Protein AF-A0A7X7L2U6-F1 (afdb_monomer_lite)

pLDDT: mean 84.68, std 16.03, range [24.19, 98.5]

Foldseek 3Di:
DDPPPPPDPVVLPDALVCVVVCLVVDPDNLVVLASAQLLSLLLVCVVCDVLRCLVSLVSYDLLSNLLSCLQQQDDQLDGNVVSVLSQLCSCVVPPDCPSVLSNLSNDDLLVLLLQCLVFKDKDAAPDADPDDPDPQWDDPPRRRMTIHGHDPDPSSRVSNVVNLVSCCVVPVPSSVVSNCVSVPDHSVRSSNVSSVVSQVSCVVLLQHRLVVLVVLQAADALVVLLVLLVVQDFDDQDPQHDQNNNLPPDLCVAPPSVVLCVPDDPVVNSSLRRLLRNNLSSQCSNVVPRSNPSVVSNQSSQQQQLLLQALLQVSCVVPVDDSNSSCRRRPSSNSSSNSSVLLVVLLVLLVVQDVVNLVVVPVDPQNNQQSVQSVPPGHWGAPQQDLCLHGDDDPVRHGHGDTHHNRYNSNSVSSVVVSVVSPDDPPPPDD

Sequence (431 aa):
MNCSKEIPARARHLTSRTLPKLVFEAELPEQFIRTLPVQSLYLALKHNGLSSSADLIAAASVEQCRLLIDFDCWQKDSFVEENFMEWLSLCDADQSLDLLHKIIKCIDLKLVALMISRYVQIHVHQEPTDPSPGEGFFTPDRGYTWVKVNTTDSHRQFLLARLLAAIFEASAEIFYQLMSVKGIATATVLEEEAYQDKQKRLAAEGIPDREYAHEINTPLEPAALQHELETKHEKAAVEMIPAVLPMLYDTETIQPLGEVLKHLDLEAIEQFESEFTLIMNAALVRWSIEVFNYEEVTKLSSKVKGAINLALELTLQKTGMAALEIYRHAGLQKLYACGLNLLFRLQKRAHKFSVETLQAAASEAATFAIVAGLRQALPEMPNFFLPDGTLKADPSGVLAKGYKAIEHLTEWESLQRFLDQQNGPPTQNTH

Radius of gyration: 27.65 Å; chains: 1; bounding box: 61×66×92 Å

Secondary structure (DSSP, 8-state):
--------GGGGG--TTTHHHHHHH-SSHHHHHTTS-HHHHHHHHHHH-GGG-HHHHHHS-HHHHHHHHHHHSEETTEE-HHHHHHHHHTTSSSS-SHHHHHHHHHS-HHHHHHHHHHHEEEEE-SS--SS-SSTT-B-SSSSSEEEEE--S-HHHHHHHHHHHHHHHHH-HHHHHHHHHGGGT--HHHHHHHHHHHHHHHHHHTT---HHHHHHHTS---HHHHHHHHHTTPPPPPPP-PPP-HHHH---TTSTTHHHHHHT--HHHHHHHHHHHHHHHHHHHHHHT--TT-HHHHHHHHHHHHHHHHHHHHHHHHHH---HHHHHHHHHHHHHHHHHHHHHHHHHHHHTTS-HHHHHHGGG-HHHHHHHHHHTSSS--EETTB-TTS-B-B-TTSPBPPSEE---SHHHHHHHHHHHHHTTSPP-----

Structure (mmCIF, N/CA/C/O backbone):
data_AF-A0A7X7L2U6-F1
#
_entry.id   AF-A0A7X7L2U6-F1
#
loop_
_atom_site.group_PDB
_atom_site.id
_atom_site.type_symbol
_atom_site.label_atom_id
_atom_site.label_alt_id
_atom_site.label_comp_id
_atom_site.label_asym_id
_atom_site.label_entity_id
_atom_site.label_seq_id
_atom_site.pdbx_PDB_ins_code
_atom_site.Cartn_x
_atom_site.Cartn_y
_atom_site.Cartn_z
_atom_site.occupancy
_atom_site.B_iso_or_equiv
_atom_site.auth_seq_id
_atom_site.auth_comp_id
_atom_site.auth_asym_id
_atom_site.auth_atom_id
_atom_site.pdbx_PDB_model_num
ATOM 1 N N . MET A 1 1 ? 3.597 -31.492 -11.873 1.00 29.11 1 MET A N 1
ATOM 2 C CA . MET A 1 1 ? 3.859 -31.864 -10.466 1.00 29.11 1 MET A CA 1
ATOM 3 C C . MET A 1 1 ? 3.395 -30.703 -9.615 1.00 29.11 1 MET A C 1
ATOM 5 O O . MET A 1 1 ? 3.985 -29.636 -9.706 1.00 29.11 1 MET A O 1
ATOM 9 N N . ASN A 1 2 ? 2.274 -30.886 -8.917 1.00 27.09 2 ASN A N 1
ATOM 10 C CA . ASN A 1 2 ? 1.692 -29.884 -8.028 1.00 27.09 2 ASN A CA 1
ATOM 11 C C . ASN A 1 2 ? 2.654 -29.645 -6.865 1.00 27.09 2 ASN A C 1
ATOM 13 O O . ASN A 1 2 ? 2.773 -30.488 -5.980 1.00 27.09 2 ASN A O 1
ATOM 17 N N . CYS A 1 3 ? 3.363 -28.521 -6.908 1.00 24.19 3 CYS A N 1
ATOM 18 C CA . CYS A 1 3 ? 4.093 -28.004 -5.765 1.00 24.19 3 CYS A CA 1
ATOM 19 C C . CYS A 1 3 ? 3.057 -27.291 -4.894 1.00 24.19 3 CYS A C 1
ATOM 21 O O . CYS A 1 3 ? 2.698 -26.143 -5.156 1.00 24.19 3 CYS A O 1
ATOM 23 N N . SER A 1 4 ? 2.477 -28.024 -3.945 1.00 30.14 4 SER A N 1
ATOM 24 C CA . SER A 1 4 ? 1.643 -27.444 -2.900 1.00 30.14 4 SER A CA 1
ATOM 25 C C . SER A 1 4 ? 2.435 -26.319 -2.238 1.00 30.14 4 SER A C 1
ATOM 27 O O . SER A 1 4 ? 3.560 -26.533 -1.787 1.00 30.14 4 SER A O 1
ATOM 29 N N . LYS A 1 5 ? 1.861 -25.112 -2.246 1.00 36.81 5 LYS A N 1
ATOM 30 C CA . LYS A 1 5 ? 2.381 -23.906 -1.598 1.00 36.81 5 LYS A CA 1
ATOM 31 C C . LYS A 1 5 ? 2.335 -24.074 -0.073 1.00 36.81 5 LYS A C 1
ATOM 33 O O . LYS A 1 5 ? 1.578 -23.389 0.601 1.00 36.81 5 LYS A O 1
ATOM 38 N N . GLU A 1 6 ? 3.112 -24.993 0.488 1.00 31.78 6 GLU A N 1
ATOM 39 C CA . GLU A 1 6 ? 3.370 -24.972 1.924 1.00 31.78 6 GLU A CA 1
ATOM 40 C C . GLU A 1 6 ? 4.361 -23.844 2.190 1.00 31.78 6 GLU A C 1
ATOM 42 O O . GLU A 1 6 ? 5.575 -23.986 2.033 1.00 31.78 6 GLU A O 1
ATOM 47 N N . ILE A 1 7 ? 3.823 -22.682 2.557 1.00 39.25 7 ILE A N 1
ATOM 48 C CA . ILE A 1 7 ? 4.601 -21.650 3.230 1.00 39.25 7 ILE A CA 1
ATOM 49 C C . ILE A 1 7 ? 5.172 -22.330 4.488 1.00 39.25 7 ILE A C 1
ATOM 51 O O . ILE A 1 7 ? 4.390 -22.801 5.319 1.00 39.25 7 ILE A O 1
ATOM 55 N N . PRO A 1 8 ? 6.505 -22.446 4.650 1.00 39.06 8 PRO A N 1
ATOM 56 C CA . PRO A 1 8 ? 7.078 -23.165 5.780 1.00 39.06 8 PRO A CA 1
ATOM 57 C C . PRO A 1 8 ? 6.528 -22.599 7.088 1.00 39.06 8 PRO A C 1
ATOM 59 O O . PRO A 1 8 ? 6.469 -21.383 7.245 1.00 39.06 8 PRO A O 1
ATOM 62 N N . ALA A 1 9 ? 6.212 -23.450 8.069 1.00 38.50 9 ALA A N 1
ATOM 63 C CA . ALA A 1 9 ? 5.728 -23.032 9.394 1.00 38.50 9 ALA A CA 1
ATOM 64 C C . ALA A 1 9 ? 6.624 -21.973 10.092 1.00 38.50 9 ALA A C 1
ATOM 66 O O . ALA A 1 9 ? 6.172 -21.277 10.999 1.00 38.50 9 ALA A O 1
ATOM 67 N N . ARG A 1 10 ? 7.877 -21.802 9.633 1.00 38.78 10 ARG A N 1
ATOM 68 C CA . ARG A 1 10 ? 8.815 -20.730 10.021 1.00 38.78 10 ARG A CA 1
ATOM 69 C C . ARG A 1 10 ? 8.410 -19.319 9.567 1.00 38.78 10 ARG A C 1
ATOM 71 O O . ARG A 1 10 ? 8.888 -18.350 10.149 1.00 38.78 10 ARG A O 1
ATOM 78 N N . ALA A 1 11 ? 7.533 -19.179 8.576 1.00 41.72 11 ALA A N 1
ATOM 79 C CA . ALA A 1 11 ? 7.072 -17.884 8.081 1.00 41.72 11 ALA A CA 1
ATOM 80 C C . ALA A 1 11 ? 6.197 -17.131 9.095 1.00 41.72 11 ALA A C 1
ATOM 82 O O . ALA A 1 11 ? 6.110 -15.909 9.048 1.00 41.72 11 ALA A O 1
ATOM 83 N N . ARG A 1 12 ? 5.630 -17.832 10.085 1.00 42.91 12 ARG A N 1
ATOM 84 C CA . ARG A 1 12 ? 4.762 -17.252 11.125 1.00 42.91 12 ARG A CA 1
ATOM 85 C C . ARG A 1 12 ? 5.465 -16.223 12.039 1.00 42.91 12 ARG A C 1
ATOM 87 O O . ARG A 1 12 ? 4.808 -15.575 12.846 1.00 42.91 12 ARG A O 1
ATOM 94 N N . HIS A 1 13 ? 6.779 -16.003 11.880 1.00 43.19 13 HIS A N 1
ATOM 95 C CA . HIS A 1 13 ? 7.588 -15.046 12.657 1.00 43.19 13 HIS A CA 1
ATOM 96 C C . HIS A 1 13 ? 8.474 -14.095 11.802 1.00 43.19 13 HIS A C 1
ATOM 98 O O . HIS A 1 13 ? 9.501 -13.591 12.272 1.00 43.19 13 HIS A O 1
ATOM 104 N N . LEU A 1 14 ? 8.105 -13.835 10.540 1.00 49.00 14 LEU A N 1
ATOM 105 C CA . LEU A 1 14 ? 8.791 -12.894 9.631 1.00 49.00 14 LEU A CA 1
ATOM 106 C C . LEU A 1 14 ? 8.454 -11.408 9.894 1.00 49.00 14 LEU A C 1
ATOM 108 O O . LEU A 1 14 ? 7.616 -10.798 9.235 1.00 49.00 14 LEU A O 1
ATOM 112 N N . THR A 1 15 ? 9.166 -10.775 10.820 1.00 48.72 15 THR A N 1
ATOM 113 C CA . THR A 1 15 ? 9.145 -9.311 10.987 1.00 48.72 15 THR A CA 1
ATOM 114 C C . THR A 1 15 ? 10.035 -8.624 9.945 1.00 48.72 15 THR A C 1
ATOM 116 O O . THR A 1 15 ? 10.997 -9.223 9.467 1.00 48.72 15 THR A O 1
ATOM 119 N N . SER A 1 16 ? 9.817 -7.333 9.661 1.00 41.62 16 SER A N 1
ATOM 120 C CA . SER A 1 16 ? 10.734 -6.530 8.821 1.00 41.62 16 SER A CA 1
ATOM 121 C C . SER A 1 16 ? 12.190 -6.560 9.319 1.00 41.62 16 SER A C 1
ATOM 123 O O . SER A 1 16 ? 13.123 -6.462 8.530 1.00 41.62 16 SER A O 1
ATOM 125 N N . ARG A 1 17 ? 12.396 -6.762 10.630 1.00 46.66 17 ARG A N 1
ATOM 126 C CA . ARG A 1 17 ? 13.715 -6.882 11.273 1.00 46.66 17 ARG A CA 1
ATOM 127 C C . ARG A 1 17 ? 14.320 -8.288 11.199 1.00 46.66 17 ARG A C 1
ATOM 129 O O . ARG A 1 17 ? 15.538 -8.423 11.282 1.00 46.66 17 ARG A O 1
ATOM 136 N N . THR A 1 18 ? 13.498 -9.332 11.096 1.00 51.78 18 THR A N 1
ATOM 137 C CA . THR A 1 18 ? 13.949 -10.735 11.023 1.00 51.78 18 THR A CA 1
ATOM 138 C C . THR A 1 18 ? 13.990 -11.262 9.596 1.00 51.78 18 THR A C 1
ATOM 140 O O . THR A 1 18 ? 14.708 -12.224 9.346 1.00 51.78 18 THR A O 1
ATOM 143 N N . LEU A 1 19 ? 13.310 -10.601 8.656 1.00 53.59 19 LEU A N 1
ATOM 144 C CA . LEU A 1 19 ? 13.294 -10.952 7.240 1.00 53.59 19 LEU A CA 1
ATOM 145 C C . LEU A 1 19 ? 14.708 -10.999 6.634 1.00 53.59 19 LEU A C 1
ATOM 147 O O . LEU A 1 19 ? 15.032 -12.031 6.053 1.00 53.59 19 LEU A O 1
ATOM 151 N N . PRO A 1 20 ? 15.601 -10.002 6.836 1.00 52.59 20 PRO A N 1
ATOM 152 C CA . PRO A 1 20 ? 16.967 -10.100 6.322 1.00 52.59 20 PRO A CA 1
ATOM 153 C C . PRO A 1 20 ? 17.722 -11.295 6.912 1.00 52.59 20 PRO A C 1
ATOM 155 O O . PRO A 1 20 ? 18.337 -12.055 6.174 1.00 52.59 20 PRO A O 1
ATOM 158 N N . LYS A 1 21 ? 17.620 -11.524 8.231 1.00 56.41 21 LYS A N 1
ATOM 159 C CA . LYS A 1 21 ? 18.276 -12.662 8.901 1.00 56.41 21 LYS A CA 1
ATOM 160 C C . LYS A 1 21 ? 17.797 -14.004 8.349 1.00 56.41 21 LYS A C 1
ATOM 162 O O . LYS A 1 21 ? 18.615 -14.867 8.077 1.00 56.41 21 LYS A O 1
ATOM 167 N N . LEU A 1 22 ? 16.494 -14.149 8.120 1.00 57.50 22 LEU A N 1
ATOM 168 C CA . LEU A 1 22 ? 15.897 -15.381 7.605 1.00 57.50 22 LEU A CA 1
ATOM 169 C C . LEU A 1 22 ? 16.225 -15.628 6.125 1.00 57.50 22 LEU A C 1
ATOM 171 O O . LEU A 1 22 ? 16.396 -16.781 5.746 1.00 57.50 22 LEU A O 1
ATOM 175 N N . VAL A 1 23 ? 16.380 -14.575 5.311 1.00 58.09 23 VAL A N 1
ATOM 176 C CA . VAL A 1 23 ? 16.908 -14.694 3.937 1.00 58.09 23 VAL A CA 1
ATOM 177 C C . VAL A 1 23 ? 18.362 -15.181 3.956 1.00 58.09 23 VAL A C 1
ATOM 179 O O . VAL A 1 23 ? 18.706 -16.074 3.188 1.00 58.09 23 VAL A O 1
ATOM 182 N N . PHE A 1 24 ? 19.202 -14.639 4.847 1.00 56.22 24 PHE A N 1
ATOM 183 C CA . PHE A 1 24 ? 20.609 -15.045 4.986 1.00 56.22 24 PHE A CA 1
ATOM 184 C C . PHE A 1 24 ? 20.793 -16.447 5.593 1.00 56.22 24 PHE A C 1
ATOM 186 O O . PHE A 1 24 ? 21.763 -17.125 5.271 1.00 56.22 24 PHE A O 1
ATOM 193 N N . GLU A 1 25 ? 19.886 -16.884 6.469 1.00 56.16 25 GLU A N 1
ATOM 194 C CA . GLU A 1 25 ? 19.917 -18.203 7.122 1.00 56.16 25 GLU A CA 1
ATOM 195 C C . GLU A 1 25 ? 19.253 -19.316 6.288 1.00 56.16 25 GLU A C 1
ATOM 197 O O . GLU A 1 25 ? 19.333 -20.491 6.654 1.00 56.16 25 GLU A O 1
ATOM 202 N N . ALA A 1 26 ? 18.575 -18.979 5.185 1.00 59.41 26 ALA A N 1
ATOM 203 C CA . ALA A 1 26 ? 17.943 -19.960 4.312 1.00 59.41 26 ALA A CA 1
ATOM 204 C C . ALA A 1 26 ? 18.995 -20.774 3.542 1.00 59.41 26 ALA A C 1
ATOM 206 O O . ALA A 1 26 ? 19.905 -20.216 2.938 1.00 59.41 26 ALA A O 1
ATOM 207 N N . GLU A 1 27 ? 18.824 -22.100 3.485 1.00 53.72 27 GLU A N 1
ATOM 208 C CA . GLU A 1 27 ? 19.708 -22.985 2.704 1.00 53.72 27 GLU A CA 1
ATOM 209 C C . GLU A 1 27 ? 19.694 -22.649 1.201 1.00 53.72 27 GLU A C 1
ATOM 211 O O . GLU A 1 27 ? 20.681 -22.875 0.505 1.00 53.72 27 GLU A O 1
ATOM 216 N N . LEU A 1 28 ? 18.584 -22.080 0.706 1.00 63.09 28 LEU A N 1
ATOM 217 C CA . LEU A 1 28 ? 18.406 -21.609 -0.671 1.00 63.09 28 LEU A CA 1
ATOM 218 C C . LEU A 1 28 ? 17.753 -20.212 -0.672 1.00 63.09 28 LEU A C 1
ATOM 220 O O . LEU A 1 28 ? 16.530 -20.104 -0.828 1.00 63.09 28 LEU A O 1
ATOM 224 N N . PRO A 1 29 ? 18.546 -19.134 -0.511 1.00 69.19 29 PRO A N 1
ATOM 225 C CA . PRO A 1 29 ? 18.039 -17.765 -0.387 1.00 69.19 29 PRO A CA 1
ATOM 226 C C . PRO A 1 29 ? 17.153 -17.331 -1.560 1.00 69.19 29 PRO A C 1
ATOM 228 O O . PRO A 1 29 ? 16.124 -16.695 -1.353 1.00 69.19 29 PRO A O 1
ATOM 231 N N . GLU A 1 30 ? 17.480 -17.742 -2.790 1.00 71.62 30 GLU A N 1
ATOM 232 C CA . GLU A 1 30 ? 16.684 -17.412 -3.981 1.00 71.62 30 GLU A CA 1
ATOM 233 C C . GLU A 1 30 ? 15.286 -18.040 -3.967 1.00 71.62 30 GLU A C 1
ATOM 235 O O . GLU A 1 30 ? 14.302 -17.388 -4.318 1.00 71.62 30 GLU A O 1
ATOM 240 N N . GLN A 1 31 ? 15.177 -19.309 -3.559 1.00 73.62 31 GLN A N 1
ATOM 241 C CA . GLN A 1 31 ? 13.885 -19.994 -3.485 1.00 73.62 31 GLN A CA 1
ATOM 242 C C . GLN A 1 31 ? 13.021 -19.392 -2.383 1.00 73.62 31 GLN A C 1
ATOM 244 O O . GLN A 1 31 ? 11.820 -19.233 -2.574 1.00 73.62 31 GLN A O 1
ATOM 249 N N . PHE A 1 32 ? 13.638 -19.001 -1.268 1.00 74.06 32 PHE A N 1
ATOM 250 C CA . PHE A 1 32 ? 12.950 -18.312 -0.186 1.00 74.06 32 PHE A CA 1
ATOM 251 C C . PHE A 1 32 ? 12.469 -16.915 -0.604 1.00 74.06 32 PHE A C 1
ATOM 253 O O . PHE A 1 32 ? 11.312 -16.581 -0.388 1.00 74.06 32 PHE A O 1
ATOM 260 N N . ILE A 1 33 ? 13.300 -16.119 -1.285 1.00 77.94 33 ILE A N 1
ATOM 261 C CA . ILE A 1 33 ? 12.902 -14.797 -1.801 1.00 77.94 33 ILE A CA 1
ATOM 262 C C . ILE A 1 33 ? 11.663 -14.902 -2.703 1.00 77.94 33 ILE A C 1
ATOM 264 O O . ILE A 1 33 ? 10.760 -14.068 -2.628 1.00 77.94 33 ILE A O 1
ATOM 268 N N . ARG A 1 34 ? 11.575 -15.954 -3.522 1.00 81.31 34 ARG A N 1
ATOM 269 C CA . ARG A 1 34 ? 10.445 -16.173 -4.438 1.00 81.31 34 ARG A CA 1
ATOM 270 C C . ARG A 1 34 ? 9.137 -16.569 -3.753 1.00 81.31 34 ARG A C 1
ATOM 272 O O . ARG A 1 34 ? 8.097 -16.492 -4.397 1.00 81.31 34 ARG A O 1
ATOM 279 N N . THR A 1 35 ? 9.160 -16.972 -2.482 1.00 76.75 35 THR A N 1
ATOM 280 C CA . THR A 1 35 ? 7.931 -17.240 -1.715 1.00 76.75 35 THR A CA 1
ATOM 281 C C . THR A 1 35 ? 7.442 -16.026 -0.933 1.00 76.75 35 THR A C 1
ATOM 283 O O . THR A 1 35 ? 6.325 -16.050 -0.419 1.00 76.75 35 THR A O 1
ATOM 286 N N . LEU A 1 36 ? 8.245 -14.960 -0.843 1.00 74.19 36 LEU A N 1
ATOM 287 C CA . LEU A 1 36 ? 7.881 -13.764 -0.095 1.00 74.19 36 LEU A CA 1
ATOM 288 C C . LEU A 1 36 ? 6.862 -12.900 -0.858 1.00 74.19 36 LEU A C 1
ATOM 290 O O . LEU A 1 36 ? 7.039 -12.664 -2.060 1.00 74.19 36 LEU A O 1
ATOM 294 N N . PRO A 1 37 ? 5.852 -12.344 -0.158 1.00 81.44 37 PRO A N 1
ATOM 295 C CA . PRO A 1 37 ? 5.002 -11.294 -0.707 1.00 81.44 37 PRO A CA 1
ATOM 296 C C . PRO A 1 37 ? 5.840 -10.107 -1.180 1.00 81.44 37 PRO A C 1
ATOM 298 O O . PRO A 1 37 ? 6.782 -9.684 -0.496 1.00 81.44 37 PRO A O 1
ATOM 301 N N . VAL A 1 38 ? 5.480 -9.515 -2.320 1.00 85.50 38 VAL A N 1
ATOM 302 C CA . VAL A 1 38 ? 6.286 -8.439 -2.915 1.00 85.50 38 VAL A CA 1
ATOM 303 C C . VAL A 1 38 ? 6.410 -7.215 -2.006 1.00 85.50 38 VAL A C 1
ATOM 305 O O . VAL A 1 38 ? 7.471 -6.601 -1.954 1.00 85.50 38 VAL A O 1
ATOM 308 N N . GLN A 1 39 ? 5.386 -6.901 -1.209 1.00 83.19 39 GLN A N 1
ATOM 309 C CA . GLN A 1 39 ? 5.455 -5.803 -0.243 1.00 83.19 39 GLN A CA 1
ATOM 310 C C . GLN A 1 39 ? 6.587 -6.022 0.770 1.00 83.19 39 GLN A C 1
ATOM 312 O O . GLN A 1 39 ? 7.296 -5.081 1.111 1.00 83.19 39 GLN A O 1
ATOM 317 N N . SER A 1 40 ? 6.827 -7.265 1.207 1.00 79.31 40 SER A N 1
ATOM 318 C CA . SER A 1 40 ? 7.950 -7.588 2.100 1.00 79.31 40 SER A CA 1
ATOM 319 C C . SER A 1 40 ? 9.307 -7.408 1.420 1.00 79.31 40 SER A C 1
ATOM 321 O O . SER A 1 40 ? 10.243 -6.911 2.046 1.00 79.31 40 SER A O 1
ATOM 323 N N . LEU A 1 41 ? 9.412 -7.748 0.133 1.00 84.12 41 LEU A N 1
ATOM 324 C CA . LEU A 1 41 ? 10.617 -7.469 -0.653 1.00 84.12 41 LEU A CA 1
ATOM 325 C C . LEU A 1 41 ? 10.833 -5.965 -0.839 1.00 84.12 41 LEU A C 1
ATOM 327 O O . LEU A 1 41 ? 11.959 -5.491 -0.713 1.00 84.12 41 LEU A O 1
ATOM 331 N N . TYR A 1 42 ? 9.763 -5.207 -1.073 1.00 86.88 42 TYR A N 1
ATOM 332 C CA . TYR A 1 42 ? 9.825 -3.758 -1.227 1.00 86.88 42 TYR A CA 1
ATOM 333 C C . TYR A 1 42 ? 10.281 -3.064 0.062 1.00 86.88 42 TYR A C 1
ATOM 335 O O . TYR A 1 42 ? 11.120 -2.166 0.016 1.00 86.88 42 TYR A O 1
ATOM 343 N N . LEU A 1 43 ? 9.815 -3.535 1.225 1.00 79.94 43 LEU A N 1
ATOM 344 C CA . LEU A 1 43 ? 10.319 -3.088 2.528 1.00 79.94 43 LEU A CA 1
ATOM 345 C C . LEU A 1 43 ? 11.831 -3.300 2.659 1.00 79.94 43 LEU A C 1
ATOM 347 O O . LEU A 1 43 ? 12.543 -2.392 3.089 1.00 79.94 43 LEU A O 1
ATOM 351 N N . ALA A 1 44 ? 12.321 -4.486 2.289 1.00 79.50 44 ALA A N 1
ATOM 352 C CA . ALA A 1 44 ? 13.746 -4.802 2.344 1.00 79.50 44 ALA A CA 1
ATOM 353 C C . ALA A 1 44 ? 14.558 -3.919 1.383 1.00 79.50 44 ALA A C 1
ATOM 355 O O . ALA A 1 44 ? 15.583 -3.364 1.777 1.00 79.50 44 ALA A O 1
ATOM 356 N N . LEU A 1 45 ? 14.061 -3.724 0.159 1.00 87.19 45 LEU A N 1
ATOM 357 C CA . LEU A 1 45 ? 14.662 -2.847 -0.845 1.00 87.19 45 LEU A CA 1
ATOM 358 C C . LEU A 1 45 ? 14.775 -1.408 -0.332 1.00 87.19 45 LEU A C 1
ATOM 360 O O . LEU A 1 45 ? 15.848 -0.812 -0.402 1.00 87.19 45 LEU A O 1
ATOM 364 N N . LYS A 1 46 ? 13.702 -0.855 0.247 1.00 86.19 46 LYS A N 1
ATOM 365 C CA . LYS A 1 46 ? 13.710 0.504 0.810 1.00 86.19 46 LYS A CA 1
ATOM 366 C C . LYS A 1 46 ? 14.617 0.64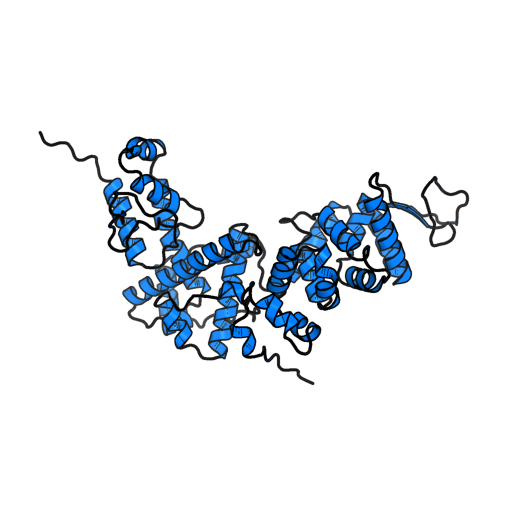5 2.025 1.00 86.19 46 LYS A C 1
ATOM 368 O O . LYS A 1 46 ? 15.228 1.695 2.197 1.00 86.19 46 LYS A O 1
ATOM 373 N N . HIS A 1 47 ? 14.732 -0.394 2.848 1.00 79.88 47 HIS A N 1
ATOM 374 C CA . HIS A 1 47 ? 15.635 -0.385 3.995 1.00 79.88 47 HIS A CA 1
ATOM 375 C C . HIS A 1 47 ? 17.114 -0.382 3.579 1.00 79.88 47 HIS A C 1
ATOM 377 O O . HIS A 1 47 ? 17.910 0.351 4.161 1.00 79.88 47 HIS A O 1
ATOM 383 N N . ASN A 1 48 ? 17.472 -1.183 2.572 1.00 82.69 48 ASN A N 1
ATOM 384 C CA . ASN A 1 48 ? 18.854 -1.335 2.109 1.00 82.69 48 ASN A CA 1
ATOM 385 C C . ASN A 1 48 ? 19.287 -0.227 1.132 1.00 82.69 48 ASN A C 1
ATOM 387 O O . ASN A 1 48 ? 20.481 0.049 0.992 1.00 82.69 48 ASN A O 1
ATOM 391 N N . GLY A 1 49 ? 18.324 0.387 0.442 1.00 86.75 49 GLY A N 1
ATOM 392 C CA . GLY A 1 49 ? 18.557 1.216 -0.735 1.00 86.75 49 GLY A CA 1
ATOM 393 C C . GLY A 1 49 ? 18.657 0.371 -2.008 1.00 86.75 49 GLY A C 1
ATOM 394 O O . GLY A 1 49 ? 19.147 -0.763 -1.991 1.00 86.75 49 GLY A O 1
ATOM 395 N N . LEU A 1 50 ? 18.192 0.934 -3.128 1.00 88.56 50 LEU A N 1
ATOM 396 C CA . LEU A 1 50 ? 18.129 0.243 -4.418 1.00 88.56 50 LEU A CA 1
ATOM 397 C C . LEU A 1 50 ? 19.520 -0.209 -4.889 1.00 88.56 50 LEU A C 1
ATOM 399 O O . LEU A 1 50 ? 19.710 -1.386 -5.186 1.00 88.56 50 LEU A O 1
ATOM 403 N N . SER A 1 51 ? 20.515 0.682 -4.839 1.00 86.12 51 SER A N 1
ATOM 404 C CA . SER A 1 51 ? 21.905 0.398 -5.234 1.00 86.12 51 SER A CA 1
ATOM 405 C C . SER A 1 51 ? 22.560 -0.749 -4.454 1.00 86.12 51 SER A C 1
ATOM 407 O O . SER A 1 51 ? 23.403 -1.457 -4.997 1.00 86.12 51 SER A O 1
ATOM 409 N N . SER A 1 52 ? 22.146 -0.973 -3.205 1.00 85.62 52 SER A N 1
ATOM 410 C CA . SER A 1 52 ? 22.638 -2.065 -2.350 1.00 85.62 52 SER A CA 1
ATOM 411 C C . SER A 1 52 ? 21.817 -3.354 -2.481 1.00 85.62 52 SER A C 1
ATOM 413 O O . SER A 1 52 ? 22.054 -4.310 -1.747 1.00 85.62 52 SER A O 1
ATOM 415 N N . SER A 1 53 ? 20.816 -3.381 -3.365 1.00 88.38 53 SER A N 1
ATOM 416 C CA . SER A 1 53 ? 19.843 -4.474 -3.476 1.00 88.38 53 SER A CA 1
ATOM 417 C C . SER A 1 53 ? 19.975 -5.275 -4.776 1.00 88.38 53 SER A C 1
ATOM 419 O O . SER A 1 53 ? 19.083 -6.061 -5.085 1.00 88.38 53 SER A O 1
ATOM 421 N N . ALA A 1 54 ? 21.072 -5.128 -5.528 1.00 88.25 54 ALA A N 1
ATOM 422 C CA . ALA A 1 54 ? 21.285 -5.830 -6.798 1.00 88.25 54 ALA A CA 1
ATOM 423 C C . ALA A 1 54 ? 21.111 -7.358 -6.674 1.00 88.25 54 ALA A C 1
ATOM 425 O O . ALA A 1 54 ? 20.377 -7.947 -7.466 1.00 88.25 54 ALA A O 1
ATOM 426 N N . ASP A 1 55 ? 21.671 -7.981 -5.631 1.00 85.31 55 ASP A N 1
ATOM 427 C CA . ASP A 1 55 ? 21.537 -9.427 -5.381 1.00 85.31 55 ASP A CA 1
ATOM 428 C C . ASP A 1 55 ? 20.087 -9.843 -5.080 1.00 85.31 55 ASP A C 1
ATOM 430 O O . ASP A 1 55 ? 19.606 -10.873 -5.558 1.00 85.31 55 ASP A O 1
ATOM 434 N N . LEU A 1 56 ? 19.352 -9.012 -4.329 1.00 86.75 56 LEU A N 1
ATOM 435 C CA . LEU A 1 56 ? 17.929 -9.223 -4.050 1.00 86.75 56 LEU A CA 1
ATOM 436 C C . LEU A 1 56 ? 17.124 -9.191 -5.357 1.00 86.75 56 LEU A C 1
ATOM 438 O O . LEU A 1 56 ? 16.306 -10.080 -5.610 1.00 86.75 56 LEU A O 1
ATOM 442 N N . ILE A 1 57 ? 17.384 -8.189 -6.204 1.00 90.12 57 ILE A N 1
ATOM 443 C CA . ILE A 1 57 ? 16.740 -8.060 -7.512 1.00 90.12 57 ILE A CA 1
ATOM 444 C C . ILE A 1 57 ? 17.125 -9.228 -8.413 1.00 90.12 57 ILE A C 1
ATOM 446 O O . ILE A 1 57 ? 16.246 -9.767 -9.077 1.00 90.12 57 ILE A O 1
ATOM 450 N N . ALA A 1 58 ? 18.382 -9.676 -8.414 1.00 88.94 58 ALA A N 1
ATOM 451 C CA . ALA A 1 58 ? 18.855 -10.820 -9.192 1.00 88.94 58 ALA A CA 1
ATOM 452 C C . ALA A 1 58 ? 18.182 -12.141 -8.772 1.00 88.94 58 ALA A C 1
ATOM 454 O O . ALA A 1 58 ? 17.829 -12.946 -9.639 1.00 88.94 58 ALA A O 1
ATOM 455 N N . ALA A 1 59 ? 17.884 -12.320 -7.484 1.00 88.25 59 ALA A N 1
ATOM 456 C CA . ALA A 1 59 ? 17.212 -13.507 -6.951 1.00 88.25 59 ALA A CA 1
ATOM 457 C C . ALA A 1 59 ? 15.683 -13.537 -7.181 1.00 88.25 59 ALA A C 1
ATOM 459 O O . ALA A 1 59 ? 15.109 -14.614 -7.403 1.00 88.25 59 ALA A O 1
ATOM 460 N N . ALA A 1 60 ? 15.023 -12.371 -7.154 1.00 90.50 60 ALA A N 1
ATOM 461 C CA . ALA A 1 60 ? 13.565 -12.236 -7.281 1.00 90.50 60 ALA A CA 1
ATOM 462 C C . ALA A 1 60 ? 13.004 -12.853 -8.582 1.00 90.50 60 ALA A C 1
ATOM 464 O O . ALA A 1 60 ? 13.711 -13.004 -9.575 1.00 90.50 60 ALA A O 1
ATOM 465 N N . SER A 1 61 ? 11.725 -13.218 -8.629 1.00 91.88 61 SER A N 1
ATOM 466 C CA . SER A 1 61 ? 11.082 -13.570 -9.911 1.00 91.88 61 SER A CA 1
ATOM 467 C C . SER A 1 61 ? 10.917 -12.339 -10.821 1.00 91.88 61 SER A C 1
ATOM 469 O O . SER A 1 61 ? 11.065 -11.199 -10.373 1.00 91.88 61 SER A O 1
ATOM 471 N N . VAL A 1 62 ? 10.623 -12.554 -12.110 1.00 93.31 62 VAL A N 1
ATOM 472 C CA . VAL A 1 62 ? 10.344 -11.452 -13.056 1.00 93.31 62 VAL A CA 1
ATOM 473 C C . VAL A 1 62 ? 9.086 -10.700 -12.625 1.00 93.31 62 VAL A C 1
ATOM 475 O O . VAL A 1 62 ? 9.046 -9.474 -12.663 1.00 93.31 62 VAL A O 1
ATOM 478 N N . GLU A 1 63 ? 8.086 -11.436 -12.152 1.00 92.31 63 GLU A N 1
ATOM 479 C CA . GLU A 1 63 ? 6.815 -10.920 -11.660 1.00 92.31 63 GLU A CA 1
ATOM 480 C C . GLU A 1 63 ? 7.018 -10.065 -10.403 1.00 92.31 63 GLU A C 1
ATOM 482 O O . GLU A 1 63 ? 6.574 -8.918 -10.365 1.00 92.31 63 GLU A O 1
ATOM 487 N N . GLN A 1 64 ? 7.772 -10.566 -9.414 1.00 92.94 64 GLN A N 1
ATOM 488 C CA . GLN A 1 64 ? 8.123 -9.785 -8.222 1.00 92.94 64 GLN A CA 1
ATOM 489 C C . GLN A 1 64 ? 8.920 -8.530 -8.589 1.00 92.94 64 GLN A C 1
ATOM 491 O O . GLN A 1 64 ? 8.630 -7.456 -8.076 1.00 92.94 64 GLN A O 1
ATOM 496 N N . CYS A 1 65 ? 9.901 -8.633 -9.491 1.00 95.00 65 CYS A N 1
ATOM 497 C CA . CYS A 1 65 ? 10.695 -7.480 -9.910 1.00 95.00 65 CYS A CA 1
ATOM 498 C C . CYS A 1 65 ? 9.848 -6.427 -10.640 1.00 95.00 65 CYS A C 1
ATOM 500 O O . CYS A 1 65 ? 10.034 -5.235 -10.410 1.00 95.00 65 CYS A O 1
ATOM 502 N N . ARG A 1 66 ? 8.891 -6.843 -11.479 1.00 95.56 66 ARG A N 1
ATOM 503 C CA . ARG A 1 66 ? 7.936 -5.927 -12.118 1.00 95.56 66 ARG A CA 1
ATOM 504 C C . ARG A 1 66 ? 7.099 -5.184 -11.080 1.00 95.56 66 ARG A C 1
ATOM 506 O O . ARG A 1 66 ? 6.974 -3.970 -11.163 1.00 95.56 66 ARG A O 1
ATOM 513 N N . LEU A 1 67 ? 6.591 -5.894 -10.077 1.00 94.50 67 LEU A N 1
ATOM 514 C CA . LEU A 1 67 ? 5.824 -5.292 -8.989 1.00 94.50 67 LEU A CA 1
ATOM 515 C C . LEU A 1 67 ? 6.681 -4.353 -8.119 1.00 94.50 67 LEU A C 1
ATOM 517 O O . LEU A 1 67 ? 6.204 -3.302 -7.708 1.00 94.50 67 LEU A O 1
ATOM 521 N N . LEU A 1 68 ? 7.960 -4.670 -7.879 1.00 94.88 68 LEU A N 1
ATOM 522 C CA . LEU A 1 68 ? 8.891 -3.751 -7.206 1.00 94.88 68 LEU A CA 1
ATOM 523 C C . LEU A 1 68 ? 9.073 -2.446 -7.994 1.00 94.88 68 LEU A C 1
ATOM 525 O O . LEU A 1 68 ? 9.055 -1.375 -7.392 1.00 94.88 68 LEU A O 1
ATOM 529 N N . ILE A 1 69 ? 9.190 -2.527 -9.323 1.00 95.44 69 ILE A N 1
ATOM 530 C CA . ILE A 1 69 ? 9.216 -1.348 -10.202 1.00 95.44 69 ILE A CA 1
ATOM 531 C C . ILE A 1 69 ? 7.880 -0.592 -10.121 1.00 95.44 69 ILE A C 1
ATOM 533 O O . ILE A 1 69 ? 7.886 0.634 -10.040 1.00 95.44 69 ILE A O 1
ATOM 537 N N . ASP A 1 70 ? 6.740 -1.292 -10.085 1.00 95.25 70 ASP A N 1
ATOM 538 C CA . ASP A 1 70 ? 5.413 -0.674 -9.944 1.00 95.25 70 ASP A CA 1
ATOM 539 C C . ASP A 1 70 ? 5.257 0.104 -8.623 1.00 95.25 70 ASP A C 1
ATOM 541 O O . ASP A 1 70 ? 4.596 1.144 -8.604 1.00 95.25 70 ASP A O 1
ATOM 545 N N . PHE A 1 71 ? 5.860 -0.374 -7.528 1.00 92.00 71 PHE A N 1
ATOM 546 C CA . PHE A 1 71 ? 5.896 0.351 -6.254 1.00 92.00 71 PHE A CA 1
ATOM 547 C C . PHE A 1 71 ? 6.853 1.536 -6.269 1.00 92.00 71 PHE A C 1
ATOM 549 O O . PHE A 1 71 ? 6.549 2.575 -5.690 1.00 92.00 71 PHE A O 1
ATOM 556 N N . ASP A 1 72 ? 8.027 1.359 -6.868 1.00 94.31 72 ASP A N 1
ATOM 557 C CA . ASP A 1 72 ? 9.116 2.315 -6.731 1.00 94.31 72 ASP A CA 1
ATOM 558 C C . ASP A 1 72 ? 9.032 3.454 -7.749 1.00 94.31 72 ASP A C 1
ATOM 560 O O . ASP A 1 72 ? 9.293 4.603 -7.415 1.00 94.31 72 ASP A O 1
ATOM 564 N N . CYS A 1 73 ? 8.637 3.161 -8.987 1.00 95.75 73 CYS A N 1
ATOM 565 C CA . CYS A 1 73 ? 8.643 4.125 -10.090 1.00 95.75 73 CYS A CA 1
ATOM 566 C C . CYS A 1 73 ? 7.315 4.875 -10.262 1.00 95.75 73 CYS A C 1
ATOM 568 O O . CYS A 1 73 ? 7.126 5.554 -11.268 1.00 95.75 73 CYS A O 1
ATOM 570 N N . TRP A 1 74 ? 6.385 4.769 -9.312 1.00 94.38 74 TRP A N 1
ATOM 571 C CA . TRP A 1 74 ? 5.105 5.472 -9.368 1.00 94.38 74 TRP A CA 1
ATOM 572 C C . TRP A 1 74 ? 4.838 6.238 -8.087 1.00 94.38 74 TRP A C 1
ATOM 574 O O . TRP A 1 74 ? 4.836 5.675 -6.996 1.00 94.38 74 TRP A O 1
ATOM 584 N N . GLN A 1 75 ? 4.484 7.510 -8.235 1.00 90.00 75 GLN A N 1
ATOM 585 C CA . GLN A 1 75 ? 3.901 8.298 -7.164 1.00 90.00 75 GLN A CA 1
ATOM 586 C C . GLN A 1 75 ? 2.450 8.587 -7.527 1.00 90.00 75 GLN A C 1
ATOM 588 O O . GLN A 1 75 ? 2.167 9.384 -8.418 1.00 90.00 75 GLN A O 1
ATOM 593 N N . LYS A 1 76 ? 1.516 7.934 -6.825 1.00 86.25 76 LYS A N 1
ATOM 594 C CA . LYS A 1 76 ? 0.088 7.950 -7.176 1.00 86.25 76 LYS A CA 1
ATOM 595 C C . LYS A 1 76 ? -0.109 7.454 -8.624 1.00 86.25 76 LYS A C 1
ATOM 597 O O . LYS A 1 76 ? 0.140 6.279 -8.897 1.00 86.25 76 LYS A O 1
ATOM 602 N N . ASP A 1 77 ? -0.557 8.342 -9.500 1.00 90.25 77 ASP A N 1
ATOM 603 C CA . ASP A 1 77 ? -0.869 8.189 -10.921 1.00 90.25 77 ASP A CA 1
ATOM 604 C C . ASP A 1 77 ? 0.197 8.790 -11.848 1.00 90.25 77 ASP A C 1
ATOM 606 O O . ASP A 1 77 ? -0.018 8.893 -13.048 1.00 90.25 77 ASP A O 1
ATOM 610 N N . SER A 1 78 ? 1.356 9.178 -11.311 1.00 93.38 78 SER A N 1
ATOM 611 C CA . SER A 1 78 ? 2.452 9.763 -12.090 1.00 93.38 78 SER A CA 1
ATOM 612 C C . SER A 1 78 ? 3.703 8.894 -12.042 1.00 93.38 78 SER A C 1
ATOM 614 O O . SER A 1 78 ? 4.095 8.404 -10.976 1.00 93.38 78 SER A O 1
ATOM 616 N N . PHE A 1 79 ? 4.338 8.721 -13.197 1.00 96.75 79 PHE A N 1
ATOM 617 C CA . PHE A 1 79 ? 5.575 7.969 -13.333 1.00 96.75 79 PHE A CA 1
ATOM 618 C C . PHE A 1 79 ? 6.782 8.801 -12.879 1.00 96.75 79 PHE A C 1
ATOM 620 O O . PHE A 1 79 ? 6.974 9.939 -13.311 1.00 96.75 79 PHE A O 1
ATOM 627 N N . VAL A 1 80 ? 7.612 8.221 -12.012 1.00 96.88 80 VAL A N 1
ATOM 628 C CA . VAL A 1 80 ? 8.814 8.848 -11.448 1.00 96.88 80 VAL A CA 1
ATOM 629 C C . VAL A 1 80 ? 10.032 8.372 -12.234 1.00 96.88 80 VAL A C 1
ATOM 631 O O . VAL A 1 80 ? 10.578 7.295 -11.986 1.00 96.88 80 VAL A O 1
ATOM 634 N N . GLU A 1 81 ? 10.451 9.176 -13.210 1.00 95.81 81 GLU A N 1
ATOM 635 C CA . GLU A 1 81 ? 11.536 8.816 -14.128 1.00 95.81 81 GLU A CA 1
ATOM 636 C C . GLU A 1 81 ? 12.884 8.664 -13.430 1.00 95.81 81 GLU A C 1
ATOM 638 O O . GLU A 1 81 ? 13.678 7.813 -13.813 1.00 95.81 81 GLU A O 1
ATOM 643 N N . GLU A 1 82 ? 13.153 9.481 -12.417 1.00 95.56 82 GLU A N 1
ATOM 644 C CA . GLU A 1 82 ? 14.395 9.449 -11.649 1.00 95.56 82 GLU A CA 1
ATOM 645 C C . GLU A 1 82 ? 14.603 8.067 -11.030 1.00 95.56 82 GLU A C 1
ATOM 647 O O . GLU A 1 82 ? 15.660 7.470 -11.223 1.00 95.56 82 GLU A O 1
ATOM 652 N N . ASN A 1 83 ? 13.560 7.506 -10.412 1.00 95.38 83 ASN A N 1
ATOM 653 C CA . ASN A 1 83 ? 13.606 6.158 -9.853 1.00 95.38 83 ASN A CA 1
ATOM 654 C C . ASN A 1 83 ? 13.841 5.135 -10.972 1.00 95.38 83 ASN A C 1
ATOM 656 O O . ASN A 1 83 ? 14.697 4.268 -10.846 1.00 95.38 83 ASN A O 1
ATOM 660 N N . PHE A 1 84 ? 13.175 5.276 -12.121 1.00 95.75 84 PHE A N 1
ATOM 661 C CA . PHE A 1 84 ? 13.418 4.398 -13.269 1.00 95.75 84 PHE A CA 1
ATOM 662 C C . PHE A 1 84 ? 14.873 4.438 -13.763 1.00 95.75 84 PHE A C 1
ATOM 664 O O . PHE A 1 84 ? 15.435 3.394 -14.098 1.00 95.75 84 PHE A O 1
ATOM 671 N N . MET A 1 85 ? 15.515 5.610 -13.771 1.00 94.81 85 MET A N 1
ATOM 672 C CA . MET A 1 85 ? 16.940 5.722 -14.101 1.00 94.81 85 MET A CA 1
ATOM 673 C C . MET A 1 85 ? 17.818 5.023 -13.057 1.00 94.81 85 MET A C 1
ATOM 675 O O . MET A 1 85 ? 18.774 4.352 -13.440 1.00 94.81 85 MET A O 1
ATOM 679 N N . GLU A 1 86 ? 17.478 5.104 -11.767 1.00 93.50 86 GLU A N 1
ATOM 680 C CA . GLU A 1 86 ? 18.176 4.349 -10.715 1.00 93.50 86 GLU A CA 1
ATOM 681 C C . GLU A 1 86 ? 18.048 2.828 -10.909 1.00 93.50 86 GLU A C 1
ATOM 683 O O . GLU A 1 86 ? 19.009 2.087 -10.710 1.00 93.50 86 GLU A O 1
ATOM 688 N N . TRP A 1 87 ? 16.896 2.341 -11.380 1.00 94.62 87 TRP A N 1
ATOM 689 C CA . TRP A 1 87 ? 16.750 0.931 -11.757 1.00 94.62 87 TRP A CA 1
ATOM 690 C C . TRP A 1 87 ? 17.669 0.555 -12.922 1.00 94.62 87 TRP A C 1
ATOM 692 O O . TRP A 1 87 ? 18.309 -0.496 -12.887 1.00 94.62 87 TRP A O 1
ATOM 702 N N . LEU A 1 88 ? 17.789 1.408 -13.943 1.00 92.44 88 LEU A N 1
ATOM 703 C CA . LEU A 1 88 ? 18.691 1.161 -15.074 1.00 92.44 88 LEU A CA 1
ATOM 704 C C . LEU A 1 88 ? 20.179 1.236 -14.694 1.00 92.44 88 LEU A C 1
ATOM 706 O O . LEU A 1 88 ? 21.002 0.647 -15.404 1.00 92.44 88 LEU A O 1
ATOM 710 N N . SER A 1 89 ? 20.535 1.939 -13.614 1.00 91.62 89 SER A N 1
ATOM 711 C CA . SER A 1 89 ? 21.916 2.073 -13.126 1.00 91.62 89 SER A CA 1
ATOM 712 C C . SER A 1 89 ? 22.350 0.957 -12.171 1.00 91.62 89 SER A C 1
ATOM 714 O O . SER A 1 89 ? 23.539 0.844 -11.877 1.00 91.62 89 SER A O 1
ATOM 716 N N . LEU A 1 90 ? 21.446 0.056 -11.759 1.00 88.25 90 LEU A N 1
ATOM 717 C CA . LEU A 1 90 ? 21.772 -1.105 -10.910 1.00 88.25 90 LEU A CA 1
ATOM 718 C C . LEU A 1 90 ? 22.926 -1.967 -11.444 1.00 88.25 90 LEU A C 1
ATOM 720 O O . LEU A 1 90 ? 23.608 -2.640 -10.678 1.00 88.25 90 LEU A O 1
ATOM 724 N N . CYS A 1 91 ? 23.139 -1.948 -12.758 1.00 81.56 91 CYS A N 1
ATOM 725 C CA . CYS A 1 91 ? 24.166 -2.736 -13.434 1.00 81.56 91 CYS A CA 1
ATOM 726 C C . CYS A 1 91 ? 25.485 -1.969 -13.618 1.00 81.56 91 CYS A C 1
ATOM 728 O O . CYS A 1 91 ? 26.371 -2.468 -14.293 1.00 81.56 91 CYS A O 1
ATOM 730 N N . ASP A 1 92 ? 25.628 -0.753 -13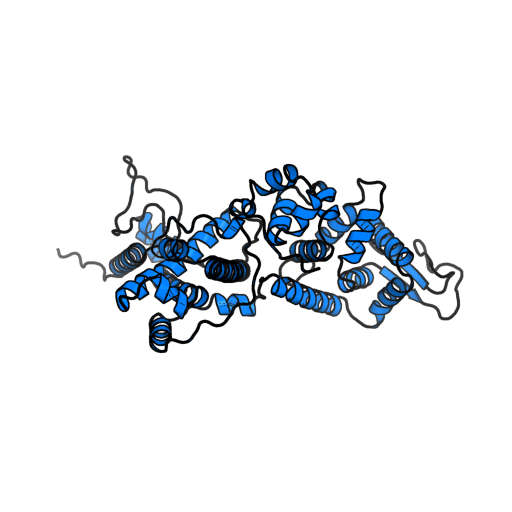.081 1.00 81.75 92 ASP A N 1
ATOM 731 C CA . ASP A 1 92 ? 26.845 0.055 -13.265 1.00 81.75 92 ASP A CA 1
ATOM 732 C C . ASP A 1 92 ? 28.024 -0.442 -12.423 1.00 81.75 92 ASP A C 1
ATOM 734 O O . ASP A 1 92 ? 29.180 -0.241 -12.795 1.00 81.75 92 ASP A O 1
ATOM 738 N N . ALA A 1 93 ? 27.739 -1.076 -11.283 1.00 69.81 93 ALA A N 1
ATOM 739 C CA . ALA A 1 93 ? 28.758 -1.617 -10.386 1.00 69.81 93 ALA A CA 1
ATOM 740 C C . ALA A 1 93 ? 29.273 -3.001 -10.821 1.00 69.81 93 ALA A C 1
ATOM 742 O O . ALA A 1 93 ? 30.355 -3.409 -10.395 1.00 69.81 93 ALA A O 1
ATOM 743 N N . ASP A 1 94 ? 28.515 -3.710 -11.659 1.00 66.62 94 ASP A N 1
ATOM 744 C CA . ASP A 1 94 ? 28.857 -5.033 -12.177 1.00 66.62 94 ASP A CA 1
ATOM 745 C C . ASP A 1 94 ? 29.300 -4.924 -13.647 1.00 66.62 94 ASP A C 1
ATOM 747 O O . ASP A 1 94 ? 28.842 -4.069 -14.399 1.00 66.62 94 ASP A O 1
ATOM 751 N N . GLN A 1 95 ? 30.220 -5.784 -14.076 1.00 61.88 95 GLN A N 1
ATOM 752 C CA . GLN A 1 95 ? 30.605 -5.886 -15.486 1.00 61.88 95 GLN A CA 1
ATOM 753 C C . GLN A 1 95 ? 29.633 -6.771 -16.286 1.00 61.88 95 GLN A C 1
ATOM 755 O O . GLN A 1 95 ? 29.731 -6.820 -17.513 1.00 61.88 95 GLN A O 1
ATOM 760 N N . SER A 1 96 ? 28.709 -7.473 -15.617 1.00 77.12 96 SER A N 1
ATOM 761 C CA . SER A 1 96 ? 27.676 -8.283 -16.267 1.00 77.12 96 SER A CA 1
ATOM 762 C C . SER A 1 96 ? 26.450 -7.466 -16.695 1.00 77.12 96 SER A C 1
ATOM 764 O O . SER A 1 96 ? 25.937 -6.624 -15.959 1.00 77.12 96 SER A O 1
ATOM 766 N N . LEU A 1 97 ? 25.919 -7.777 -17.884 1.00 80.12 97 LEU A N 1
ATOM 767 C CA . LEU A 1 97 ? 24.633 -7.264 -18.373 1.00 80.12 97 LEU A CA 1
ATOM 768 C C . LEU A 1 97 ? 23.444 -8.156 -17.978 1.00 80.12 97 LEU A C 1
ATOM 770 O O . LEU A 1 97 ? 22.308 -7.849 -18.338 1.00 80.12 97 LEU A O 1
ATOM 774 N N . ASP A 1 98 ? 23.663 -9.248 -17.241 1.00 86.88 98 ASP A N 1
ATOM 775 C CA . ASP A 1 98 ? 22.605 -10.208 -16.894 1.00 86.88 98 ASP A CA 1
ATOM 776 C C . ASP A 1 98 ? 21.467 -9.555 -16.105 1.00 86.88 98 ASP A C 1
ATOM 778 O O . ASP A 1 98 ? 20.285 -9.774 -16.396 1.00 86.88 98 ASP A O 1
ATOM 782 N N . LEU A 1 99 ? 21.816 -8.701 -15.139 1.00 87.94 99 LEU A N 1
ATOM 783 C CA . LEU A 1 99 ? 20.837 -7.961 -14.352 1.00 87.94 99 LEU A CA 1
ATOM 784 C C . LEU A 1 99 ? 20.057 -6.967 -15.226 1.00 87.94 99 LEU A C 1
ATOM 786 O O . LEU A 1 99 ? 18.839 -6.864 -15.086 1.00 87.94 99 LEU A O 1
ATOM 790 N N . LEU A 1 100 ? 20.712 -6.317 -16.194 1.00 88.50 100 LEU A N 1
ATOM 791 C CA . LEU A 1 100 ? 20.051 -5.403 -17.128 1.00 88.50 100 LEU A CA 1
ATOM 792 C C . LEU A 1 100 ? 19.060 -6.165 -18.011 1.00 88.50 100 LEU A C 1
ATOM 794 O O . LEU A 1 100 ? 17.908 -5.757 -18.148 1.00 88.50 100 LEU A O 1
ATOM 798 N N . HIS A 1 101 ? 19.472 -7.306 -18.566 1.00 89.38 101 HIS A N 1
ATOM 799 C CA . HIS A 1 101 ? 18.597 -8.167 -19.362 1.00 89.38 101 HIS A CA 1
ATOM 800 C C . HIS A 1 101 ? 17.394 -8.664 -18.565 1.00 89.38 101 HIS A C 1
ATOM 802 O O . HIS A 1 101 ? 16.290 -8.779 -19.105 1.00 89.38 101 HIS A O 1
ATOM 808 N N . LYS A 1 102 ? 17.579 -8.947 -17.274 1.00 91.62 102 LYS A N 1
ATOM 809 C CA . LYS A 1 102 ? 16.469 -9.270 -16.384 1.00 91.62 102 LYS A CA 1
ATOM 810 C C . LYS A 1 102 ? 15.536 -8.077 -16.207 1.00 91.62 102 LYS A C 1
ATOM 812 O O . LYS A 1 102 ? 14.335 -8.234 -16.412 1.00 91.62 102 LYS A O 1
ATOM 817 N N . ILE A 1 103 ? 16.069 -6.904 -15.874 1.00 91.81 103 ILE A N 1
ATOM 818 C CA . ILE A 1 103 ? 15.292 -5.675 -15.677 1.00 91.81 103 ILE A CA 1
ATOM 819 C C . ILE A 1 103 ? 14.460 -5.358 -16.928 1.00 91.81 103 ILE A C 1
ATOM 821 O O . ILE A 1 103 ? 13.264 -5.111 -16.809 1.00 91.81 103 ILE A O 1
ATOM 825 N N . ILE A 1 104 ? 15.026 -5.503 -18.130 1.00 91.00 104 ILE A N 1
ATOM 826 C CA . ILE A 1 104 ? 14.309 -5.317 -19.405 1.00 91.00 104 ILE A CA 1
ATOM 827 C C . ILE A 1 104 ? 13.082 -6.233 -19.526 1.00 91.00 104 ILE A C 1
ATOM 829 O O . ILE A 1 104 ? 12.044 -5.798 -20.015 1.00 91.00 104 ILE A O 1
ATOM 833 N N . LYS A 1 105 ? 13.159 -7.484 -19.054 1.00 92.44 105 LYS A N 1
ATOM 834 C CA . LYS A 1 105 ? 12.004 -8.406 -19.043 1.00 92.44 105 LYS A CA 1
ATOM 835 C C . LYS A 1 105 ? 10.938 -8.002 -18.018 1.00 92.44 105 LYS A C 1
ATOM 837 O O . LYS A 1 105 ? 9.763 -8.343 -18.173 1.00 92.44 105 LYS A O 1
ATOM 842 N N . CYS A 1 106 ? 11.344 -7.310 -16.958 1.00 93.62 106 CYS A N 1
ATOM 843 C CA . CYS A 1 106 ? 10.462 -6.890 -15.873 1.00 93.62 106 CYS A CA 1
ATOM 844 C C . CYS A 1 106 ? 9.725 -5.592 -16.214 1.00 93.62 106 CYS A C 1
ATOM 846 O O . CYS A 1 106 ? 8.551 -5.467 -15.876 1.00 93.62 106 CYS A O 1
ATOM 848 N N . ILE A 1 107 ? 10.385 -4.661 -16.906 1.00 93.31 107 ILE A N 1
ATOM 849 C CA . ILE A 1 107 ? 9.830 -3.353 -17.264 1.00 93.31 107 ILE A CA 1
ATOM 850 C C . ILE A 1 107 ? 8.625 -3.497 -18.205 1.00 93.31 107 ILE A C 1
ATOM 852 O O . ILE A 1 107 ? 8.610 -4.310 -19.130 1.00 93.31 107 ILE A O 1
ATOM 856 N N . ASP A 1 108 ? 7.616 -2.659 -17.979 1.00 94.12 108 ASP A N 1
ATOM 857 C CA . ASP A 1 108 ? 6.512 -2.467 -18.912 1.00 94.12 108 ASP A CA 1
ATOM 858 C C . ASP A 1 108 ? 7.005 -1.742 -20.176 1.00 94.12 108 ASP A C 1
ATOM 860 O O . ASP A 1 108 ? 7.518 -0.622 -20.115 1.00 94.12 108 ASP A O 1
ATOM 864 N N . LEU A 1 109 ? 6.837 -2.361 -21.346 1.00 94.56 109 LEU A N 1
ATOM 865 C CA . LEU A 1 109 ? 7.279 -1.786 -22.618 1.00 94.56 109 LEU A CA 1
ATOM 866 C C . LEU A 1 109 ? 6.621 -0.431 -22.926 1.00 94.56 109 LEU A C 1
ATOM 868 O O . LEU A 1 109 ? 7.212 0.371 -23.649 1.00 94.56 109 LEU A O 1
ATOM 872 N N . LYS A 1 110 ? 5.452 -0.125 -22.347 1.00 95.62 110 LYS A N 1
ATOM 873 C CA . LYS A 1 110 ? 4.827 1.202 -22.459 1.00 95.62 110 LYS A CA 1
ATOM 874 C C . LYS A 1 110 ? 5.656 2.283 -21.768 1.00 95.62 110 LYS A C 1
ATOM 876 O O . LYS A 1 110 ? 5.753 3.387 -22.295 1.00 95.62 110 LYS A O 1
ATOM 881 N N . LEU A 1 111 ? 6.326 1.963 -20.659 1.00 96.12 111 LEU A N 1
ATOM 882 C CA . LEU A 1 111 ? 7.260 2.875 -19.990 1.00 96.12 111 LEU A CA 1
ATOM 883 C C . LEU A 1 111 ? 8.527 3.086 -20.823 1.00 96.12 111 LEU A C 1
ATOM 885 O O . LEU A 1 111 ? 9.032 4.203 -20.919 1.00 96.12 111 LEU A O 1
ATOM 889 N N . VAL A 1 112 ? 9.010 2.045 -21.506 1.00 96.06 112 VAL A N 1
ATOM 890 C CA . VAL A 1 112 ? 10.117 2.198 -22.465 1.00 96.06 112 VAL A CA 1
ATOM 891 C C . VAL A 1 112 ? 9.699 3.099 -23.629 1.00 96.06 112 VAL A C 1
ATOM 893 O O . VAL A 1 112 ? 10.422 4.032 -23.978 1.00 96.06 112 VAL A O 1
ATOM 896 N N . ALA A 1 113 ? 8.513 2.873 -24.199 1.00 96.19 113 ALA A N 1
ATOM 897 C CA . ALA A 1 113 ? 7.956 3.726 -25.243 1.00 96.19 113 ALA A CA 1
ATOM 898 C C . ALA A 1 113 ? 7.756 5.172 -24.756 1.00 96.19 113 ALA A C 1
ATOM 900 O O . ALA A 1 113 ? 8.027 6.113 -25.504 1.00 96.19 113 ALA A O 1
ATOM 901 N N . LEU A 1 114 ? 7.356 5.366 -23.495 1.00 96.25 114 LEU A N 1
ATOM 902 C CA . LEU A 1 114 ? 7.259 6.676 -22.856 1.00 96.25 114 LEU A CA 1
ATOM 903 C C . LEU A 1 114 ? 8.625 7.375 -22.834 1.00 96.25 114 LEU A C 1
ATOM 905 O O . LEU A 1 114 ? 8.725 8.512 -23.303 1.00 96.25 114 LEU A O 1
ATOM 909 N N . MET A 1 115 ? 9.686 6.691 -22.390 1.00 96.25 115 MET A N 1
ATOM 910 C CA . MET A 1 115 ? 11.051 7.236 -22.402 1.00 96.25 115 MET A CA 1
ATOM 911 C C . MET A 1 115 ? 11.529 7.563 -23.820 1.00 96.25 115 MET A C 1
ATOM 913 O O . MET A 1 115 ? 12.107 8.625 -24.044 1.00 96.25 115 MET A O 1
ATOM 917 N N . ILE A 1 116 ? 11.232 6.703 -24.798 1.00 95.38 116 ILE A N 1
ATOM 918 C CA . ILE A 1 116 ? 11.536 6.952 -26.215 1.00 95.38 116 ILE A CA 1
ATOM 919 C C . ILE A 1 116 ? 10.807 8.204 -26.710 1.00 95.38 116 ILE A C 1
ATOM 921 O O . ILE A 1 116 ? 11.413 9.069 -27.343 1.00 95.38 116 ILE A O 1
ATOM 925 N N . SER A 1 117 ? 9.520 8.349 -26.390 1.00 94.00 117 SER A N 1
ATOM 926 C CA . SER A 1 117 ? 8.720 9.497 -26.824 1.00 94.00 117 SER A CA 1
ATOM 927 C C . SER A 1 117 ? 9.271 10.832 -26.302 1.00 94.00 117 SER A C 1
ATOM 929 O O . SER A 1 117 ? 9.268 11.819 -27.044 1.00 94.00 117 SER A O 1
ATOM 931 N N . ARG A 1 118 ? 9.786 10.840 -25.062 1.00 93.88 118 ARG A N 1
ATOM 932 C CA . ARG A 1 118 ? 10.312 12.023 -24.364 1.00 93.88 118 ARG A CA 1
ATOM 933 C C . ARG A 1 118 ? 11.751 12.353 -24.756 1.00 93.88 118 ARG A C 1
ATOM 935 O O . ARG A 1 118 ? 12.063 13.514 -25.005 1.00 93.88 118 ARG A O 1
ATOM 942 N N . TYR A 1 119 ? 12.612 11.341 -24.847 1.00 95.62 119 TYR A N 1
ATOM 943 C CA . TYR A 1 119 ? 14.063 11.530 -24.926 1.00 95.62 119 TYR A CA 1
ATOM 944 C C . TYR A 1 119 ? 14.696 11.092 -26.235 1.00 95.62 119 TYR A C 1
ATOM 946 O O . TYR A 1 119 ? 15.882 11.337 -26.423 1.00 95.62 119 TYR A O 1
ATOM 954 N N . VAL A 1 120 ? 13.974 10.447 -27.148 1.00 94.75 120 VAL A N 1
ATOM 955 C CA . VAL A 1 120 ? 14.581 9.900 -28.365 1.00 94.75 120 VAL A CA 1
ATOM 956 C C . VAL A 1 120 ? 14.054 10.622 -29.599 1.00 94.75 120 VAL A C 1
ATOM 958 O O . VAL A 1 120 ? 12.848 10.749 -29.848 1.00 94.75 120 VAL A O 1
ATOM 961 N N . GLN A 1 121 ? 14.995 11.122 -30.394 1.00 94.31 121 GLN A N 1
ATOM 962 C CA . GLN A 1 121 ? 14.747 11.635 -31.728 1.00 94.31 121 GLN A CA 1
ATOM 963 C C . GLN A 1 121 ? 14.958 10.508 -32.737 1.00 94.31 121 GLN A C 1
ATOM 965 O O . GLN A 1 121 ? 15.991 9.838 -32.719 1.00 94.31 121 GLN A O 1
ATOM 970 N N . ILE A 1 122 ? 13.961 10.310 -33.598 1.00 93.56 122 ILE A N 1
ATOM 971 C CA . ILE A 1 122 ? 13.906 9.215 -34.562 1.00 93.56 122 ILE A CA 1
ATOM 972 C C . ILE A 1 122 ? 13.594 9.818 -35.928 1.00 93.56 122 ILE A C 1
ATOM 974 O O . ILE A 1 122 ? 12.625 10.570 -36.050 1.00 93.56 122 ILE A O 1
ATOM 978 N N . HIS A 1 123 ? 14.391 9.472 -36.935 1.00 91.94 123 HIS A N 1
ATOM 979 C CA . HIS A 1 123 ? 14.090 9.735 -38.342 1.00 91.94 123 HIS A CA 1
ATOM 980 C C . HIS A 1 123 ? 14.054 8.411 -39.091 1.00 91.94 123 HIS A C 1
ATOM 982 O O . HIS A 1 123 ? 15.015 7.649 -39.025 1.00 91.94 123 HIS A O 1
ATOM 988 N N . VAL A 1 124 ? 12.949 8.139 -39.782 1.00 91.31 124 VAL A N 1
ATOM 989 C CA . VAL A 1 124 ? 12.764 6.922 -40.581 1.00 91.31 124 VAL A CA 1
ATOM 990 C C . VAL A 1 124 ? 12.666 7.315 -42.049 1.00 91.31 124 VAL A C 1
ATOM 992 O O . VAL A 1 124 ? 11.895 8.209 -42.404 1.00 91.31 124 VAL A O 1
ATOM 995 N N . HIS A 1 125 ? 13.432 6.639 -42.899 1.00 91.19 125 HIS A N 1
ATOM 996 C CA . HIS A 1 125 ? 13.494 6.863 -44.338 1.00 91.19 125 HIS A CA 1
ATOM 997 C C . HIS A 1 125 ? 13.064 5.609 -45.108 1.00 91.19 125 HIS A C 1
ATOM 999 O O . HIS A 1 125 ? 13.278 4.485 -44.662 1.00 91.19 125 HIS A O 1
ATOM 1005 N N . GLN A 1 126 ? 12.459 5.807 -46.283 1.00 89.50 126 GLN A N 1
ATOM 1006 C CA . GLN A 1 126 ? 12.080 4.710 -47.188 1.00 89.50 126 GLN A CA 1
ATOM 1007 C C . GLN A 1 126 ? 13.295 4.095 -47.897 1.00 89.50 126 GLN A C 1
ATOM 1009 O O . GLN A 1 126 ? 13.297 2.912 -48.221 1.00 89.50 126 GLN A O 1
ATOM 1014 N N . GLU A 1 127 ? 14.329 4.904 -48.122 1.00 90.00 127 GLU A N 1
ATOM 1015 C CA . GLU A 1 127 ? 15.606 4.508 -48.710 1.00 90.00 127 GLU A CA 1
ATOM 1016 C C . GLU A 1 127 ? 16.733 4.880 -47.735 1.00 90.00 127 GLU A C 1
ATOM 1018 O O . GLU A 1 127 ? 16.601 5.882 -47.023 1.00 90.00 127 GLU A O 1
ATOM 1023 N N . PRO A 1 128 ? 17.830 4.103 -47.678 1.00 91.31 128 PRO A N 1
ATOM 1024 C CA . PRO A 1 128 ? 18.914 4.365 -46.744 1.00 91.31 128 PRO A CA 1
ATOM 1025 C C . PRO A 1 128 ? 19.612 5.681 -47.097 1.00 91.31 128 PRO A C 1
ATOM 1027 O O . PRO A 1 128 ? 19.938 5.926 -48.260 1.00 91.31 128 PRO A O 1
ATOM 1030 N N . THR A 1 129 ? 19.857 6.524 -46.094 1.00 90.31 129 THR A N 1
ATOM 1031 C CA . THR A 1 129 ? 20.497 7.834 -46.274 1.00 90.31 129 THR A CA 1
ATOM 1032 C C . THR A 1 129 ? 21.922 7.873 -45.717 1.00 90.31 129 THR A C 1
ATOM 1034 O O . THR A 1 129 ? 22.224 7.258 -44.697 1.00 90.31 129 THR A O 1
ATOM 1037 N N . ASP A 1 130 ? 22.792 8.618 -46.404 1.00 83.81 130 ASP A N 1
ATOM 1038 C CA . ASP A 1 130 ? 24.153 9.008 -46.000 1.00 83.81 130 ASP A CA 1
ATOM 1039 C C . ASP A 1 130 ? 24.407 10.395 -46.636 1.00 83.81 130 ASP A C 1
ATOM 1041 O O . ASP A 1 130 ? 24.246 10.515 -47.858 1.00 83.81 130 ASP A O 1
ATOM 1045 N N . PRO A 1 131 ? 24.687 11.486 -45.887 1.00 86.00 131 PRO A N 1
ATOM 1046 C CA . PRO A 1 131 ? 25.222 11.562 -44.522 1.00 86.00 131 PRO A CA 1
ATOM 1047 C C . PRO A 1 131 ? 24.195 11.467 -43.385 1.00 86.00 131 PRO A C 1
ATOM 1049 O O . PRO A 1 131 ? 22.999 11.680 -43.574 1.00 86.00 131 PRO A O 1
ATOM 1052 N N . SER A 1 132 ? 24.707 11.211 -42.173 1.00 89.12 132 SER A N 1
ATOM 1053 C CA . SER A 1 132 ? 23.947 11.282 -40.915 1.00 89.12 132 SER A CA 1
ATOM 1054 C C . SER A 1 132 ? 23.191 12.619 -40.766 1.00 89.12 132 SER A C 1
ATOM 1056 O O . SER A 1 132 ? 23.762 13.668 -41.084 1.00 89.12 132 SER A O 1
ATOM 1058 N N . PRO A 1 133 ? 21.960 12.629 -40.206 1.00 90.62 133 PRO A N 1
ATOM 1059 C CA . PRO A 1 133 ? 21.184 13.850 -39.962 1.00 90.62 133 PRO A CA 1
ATOM 1060 C C . PRO A 1 133 ? 21.860 14.871 -39.035 1.00 90.62 133 PRO A C 1
ATOM 1062 O O . PRO A 1 133 ? 21.460 16.035 -39.005 1.00 90.62 133 PRO A O 1
ATOM 1065 N N . GLY A 1 134 ? 22.850 14.449 -38.245 1.00 91.50 134 GLY A N 1
ATOM 1066 C CA . GLY A 1 134 ? 23.612 15.334 -37.370 1.00 91.50 134 GLY A CA 1
ATOM 1067 C C . GLY A 1 134 ? 24.458 14.595 -36.337 1.00 91.50 134 GLY A C 1
ATOM 1068 O O . GLY A 1 134 ? 24.485 13.367 -36.269 1.00 91.50 134 GLY A O 1
ATOM 1069 N N . GLU A 1 135 ? 25.145 15.358 -35.488 1.00 88.31 135 GLU A N 1
ATOM 1070 C CA . GLU A 1 135 ? 25.989 14.804 -34.429 1.00 88.31 135 GLU A CA 1
ATOM 1071 C C . GLU A 1 135 ? 25.170 14.028 -33.383 1.00 88.31 135 GLU A C 1
ATOM 1073 O O . GLU A 1 135 ? 24.103 14.471 -32.934 1.00 88.31 135 GLU A O 1
ATOM 1078 N N . GLY A 1 136 ? 25.689 12.865 -32.982 1.00 87.81 136 GLY A N 1
ATOM 1079 C CA . GLY A 1 136 ? 25.079 11.982 -31.986 1.00 87.81 136 GLY A CA 1
ATOM 1080 C C . GLY A 1 136 ? 23.968 11.076 -32.521 1.00 87.81 136 GLY A C 1
ATOM 1081 O O . GLY A 1 136 ? 23.419 10.293 -31.749 1.00 87.81 136 GLY A O 1
ATOM 1082 N N . PHE A 1 137 ? 23.635 11.158 -33.814 1.00 93.56 137 PHE A N 1
ATOM 1083 C CA . PHE A 1 137 ? 22.790 10.160 -34.464 1.00 93.56 137 PHE A CA 1
ATOM 1084 C C . PHE A 1 137 ? 23.589 8.900 -34.788 1.00 93.56 137 PHE A C 1
ATOM 1086 O O . PHE A 1 137 ? 24.696 8.972 -35.323 1.00 93.56 137 PHE A O 1
ATOM 1093 N N . PHE A 1 138 ? 22.987 7.748 -34.515 1.00 92.56 138 PHE A N 1
ATOM 1094 C CA . PHE A 1 138 ? 23.452 6.448 -34.984 1.00 92.56 138 PHE A CA 1
ATOM 1095 C C . PHE A 1 138 ? 22.328 5.742 -35.745 1.00 92.56 138 PHE A C 1
ATOM 1097 O O . PHE A 1 138 ? 21.156 6.094 -35.607 1.00 92.56 138 PHE A O 1
ATOM 1104 N N . THR A 1 139 ? 22.682 4.747 -36.553 1.00 92.50 139 THR A N 1
ATOM 1105 C CA . THR A 1 139 ? 21.714 3.938 -37.297 1.00 92.50 139 THR A CA 1
ATOM 1106 C C . THR A 1 139 ? 21.967 2.447 -37.054 1.00 92.50 139 THR A C 1
ATOM 1108 O O . THR A 1 139 ? 23.097 1.993 -37.251 1.00 92.50 139 THR A O 1
ATOM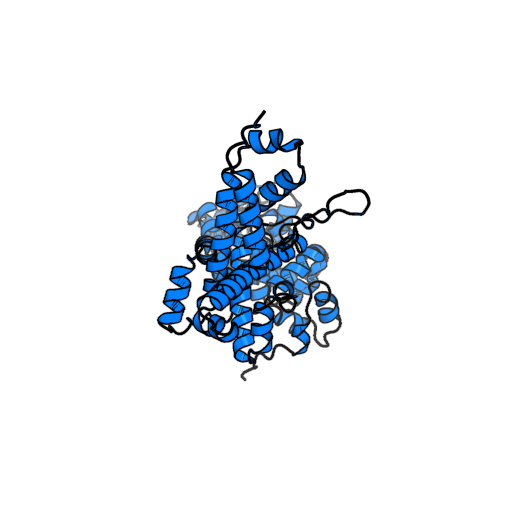 1111 N N . PRO A 1 140 ? 20.958 1.673 -36.607 1.00 90.38 140 PRO A N 1
ATOM 1112 C CA . PRO A 1 140 ? 21.091 0.228 -36.420 1.00 90.38 140 PRO A CA 1
ATOM 1113 C C . PRO A 1 140 ? 20.918 -0.571 -37.725 1.00 90.38 140 PRO A C 1
ATOM 1115 O O . PRO A 1 140 ? 21.296 -1.739 -37.783 1.00 90.38 140 PRO A O 1
ATOM 1118 N N . ASP A 1 141 ? 20.375 0.039 -38.783 1.00 91.31 141 ASP A N 1
ATOM 1119 C CA . ASP A 1 141 ? 19.934 -0.622 -40.021 1.00 91.31 141 ASP A CA 1
ATOM 1120 C C . ASP A 1 141 ? 20.577 -0.055 -41.294 1.00 91.31 141 ASP A C 1
ATOM 1122 O O . ASP A 1 141 ? 20.048 -0.227 -42.386 1.00 91.31 141 ASP A O 1
ATOM 1126 N N . ARG A 1 142 ? 21.769 0.544 -41.191 1.00 90.25 142 ARG A N 1
ATOM 1127 C CA . ARG A 1 142 ? 22.526 1.080 -42.343 1.00 90.25 142 ARG A CA 1
ATOM 1128 C C . ARG A 1 142 ? 21.816 2.243 -43.056 1.00 90.25 142 ARG A C 1
ATOM 1130 O O . ARG A 1 142 ? 21.869 2.339 -44.279 1.00 90.25 142 ARG A O 1
ATOM 1137 N N . GLY A 1 143 ? 21.193 3.135 -42.290 1.00 90.31 143 GLY A N 1
ATOM 1138 C CA . GLY A 1 143 ? 20.709 4.436 -42.760 1.00 90.31 143 GLY A CA 1
ATOM 1139 C C . GLY A 1 143 ? 19.204 4.527 -43.012 1.00 90.31 143 GLY A C 1
ATOM 1140 O O . GLY A 1 143 ? 18.754 5.564 -43.494 1.00 90.31 143 GLY A O 1
ATOM 1141 N N . TYR A 1 144 ? 18.417 3.491 -42.699 1.00 92.19 144 TYR A N 1
ATOM 1142 C CA . TYR A 1 144 ? 16.951 3.570 -42.797 1.00 92.19 144 TYR A CA 1
ATOM 1143 C C . TYR A 1 144 ? 16.349 4.263 -41.571 1.00 92.19 144 TYR A C 1
ATOM 1145 O O . TYR A 1 144 ? 15.461 5.103 -41.706 1.00 92.19 144 TYR A O 1
ATOM 1153 N N . THR A 1 145 ? 16.871 3.966 -40.384 1.00 93.25 145 THR A N 1
ATOM 1154 C CA . THR A 1 145 ? 16.444 4.536 -39.109 1.00 93.25 145 THR A CA 1
ATOM 1155 C C . THR A 1 145 ? 17.621 5.238 -38.451 1.00 93.25 145 THR A C 1
ATOM 1157 O O . THR A 1 145 ? 18.647 4.623 -38.160 1.00 93.25 145 THR A O 1
ATOM 1160 N N . TRP A 1 146 ? 17.469 6.527 -38.169 1.00 94.75 146 TRP A N 1
ATOM 1161 C CA . TRP A 1 146 ? 18.429 7.318 -37.405 1.00 94.75 146 TRP A CA 1
ATOM 1162 C C . TRP A 1 146 ? 17.876 7.612 -36.018 1.00 94.75 146 TRP A C 1
ATOM 1164 O O . TRP A 1 146 ? 16.793 8.180 -35.882 1.00 94.75 146 TRP A O 1
ATOM 1174 N N . VAL A 1 147 ? 18.642 7.252 -34.992 1.00 94.69 147 VAL A N 1
ATOM 1175 C CA . VAL A 1 147 ? 18.264 7.357 -33.582 1.00 94.69 147 VAL A CA 1
ATOM 1176 C C . VAL A 1 147 ? 19.264 8.243 -32.852 1.00 94.69 147 VAL A C 1
ATOM 1178 O O . VAL A 1 147 ? 20.476 8.092 -33.004 1.00 94.69 147 VAL A O 1
ATOM 1181 N N . LYS A 1 148 ? 18.756 9.166 -32.036 1.00 94.94 148 LYS A N 1
ATOM 1182 C CA . LYS A 1 148 ? 19.556 9.984 -31.122 1.00 94.94 148 LYS A CA 1
ATOM 1183 C C . LYS A 1 148 ? 18.838 10.127 -29.789 1.00 94.94 148 LYS A C 1
ATOM 1185 O O . LYS A 1 148 ? 17.690 10.567 -29.748 1.00 94.94 148 LYS A O 1
ATOM 1190 N N . VAL A 1 149 ? 19.533 9.817 -28.698 1.00 95.81 149 VAL A N 1
ATOM 1191 C CA . VAL A 1 149 ? 19.070 10.158 -27.348 1.00 95.81 149 VAL A CA 1
ATOM 1192 C C . VAL A 1 149 ? 19.367 11.641 -27.112 1.00 95.81 149 VAL A C 1
ATOM 1194 O O . VAL A 1 149 ? 20.516 12.071 -27.166 1.00 95.81 149 VAL A O 1
ATOM 1197 N N . ASN A 1 150 ? 18.320 12.432 -26.911 1.00 93.25 150 ASN A N 1
ATOM 1198 C CA . ASN A 1 150 ? 18.337 13.884 -26.824 1.00 93.25 150 ASN A CA 1
ATOM 1199 C C . ASN A 1 150 ? 18.029 14.339 -25.390 1.00 93.25 150 ASN A C 1
ATOM 1201 O O . ASN A 1 150 ? 16.897 14.685 -25.057 1.00 93.25 150 ASN A O 1
ATOM 1205 N N . THR A 1 151 ? 19.055 14.327 -24.543 1.00 92.56 151 THR A N 1
ATOM 1206 C CA . THR A 1 151 ? 19.021 14.862 -23.175 1.00 92.56 151 THR A CA 1
ATOM 1207 C C . THR A 1 151 ? 20.332 15.585 -22.871 1.00 92.56 151 THR A C 1
ATOM 1209 O O . THR A 1 151 ? 21.365 15.271 -23.458 1.00 92.56 151 THR A O 1
ATOM 1212 N N . THR A 1 152 ? 20.294 16.570 -21.972 1.00 91.94 152 THR A N 1
ATOM 1213 C CA . THR A 1 152 ? 21.486 17.293 -21.495 1.00 91.94 152 THR A CA 1
ATOM 1214 C C . THR A 1 152 ? 22.212 16.564 -20.364 1.00 91.94 152 THR A C 1
ATOM 1216 O O . THR A 1 152 ? 23.343 16.913 -20.038 1.00 91.94 152 THR A O 1
ATOM 1219 N N . ASP A 1 153 ? 21.562 15.578 -19.745 1.00 95.19 153 ASP A N 1
ATOM 1220 C CA . ASP A 1 153 ? 22.133 14.741 -18.692 1.00 95.19 153 ASP A CA 1
ATOM 1221 C C . ASP A 1 153 ? 22.893 13.564 -19.320 1.00 95.19 153 ASP A C 1
ATOM 1223 O O . ASP A 1 153 ? 22.293 12.650 -19.891 1.00 95.19 153 ASP A O 1
ATOM 1227 N N . SER A 1 154 ? 24.223 13.588 -19.215 1.00 93.69 154 SER A N 1
ATOM 1228 C CA . SER A 1 154 ? 25.103 12.581 -19.812 1.00 93.69 154 SER A CA 1
ATOM 1229 C C . SER A 1 154 ? 24.918 11.186 -19.214 1.00 93.69 154 SER A C 1
ATOM 1231 O O . SER A 1 154 ? 25.057 10.195 -19.933 1.00 93.69 154 SER A O 1
ATOM 1233 N N . HIS A 1 155 ? 24.574 11.087 -17.928 1.00 93.06 155 HIS A N 1
ATOM 1234 C CA . HIS A 1 155 ? 24.326 9.804 -17.283 1.00 93.06 155 HIS A CA 1
ATOM 1235 C C . HIS A 1 155 ? 23.003 9.216 -17.776 1.00 93.06 155 HIS A C 1
ATOM 1237 O O . HIS A 1 155 ? 22.973 8.083 -18.256 1.00 93.06 155 HIS A O 1
ATOM 1243 N N . ARG A 1 156 ? 21.931 10.019 -17.803 1.00 94.88 156 ARG A N 1
ATOM 1244 C CA . ARG A 1 156 ? 20.642 9.620 -18.396 1.00 94.88 156 ARG A CA 1
ATOM 1245 C C . ARG A 1 156 ? 20.791 9.224 -19.867 1.00 94.88 156 ARG A C 1
ATOM 1247 O O . ARG A 1 156 ? 20.214 8.227 -20.298 1.00 94.88 156 ARG A O 1
ATOM 1254 N N . GLN A 1 157 ? 21.585 9.974 -20.636 1.00 94.88 157 GLN A N 1
ATOM 1255 C CA . GLN A 1 157 ? 21.880 9.654 -22.034 1.00 94.88 157 GLN A CA 1
ATOM 1256 C C . GLN A 1 157 ? 22.517 8.267 -22.164 1.00 94.88 157 GLN A C 1
ATOM 1258 O O . GLN A 1 157 ? 22.089 7.473 -23.003 1.00 94.88 157 GLN A O 1
ATOM 1263 N N . PHE A 1 158 ? 23.518 7.975 -21.329 1.00 93.81 158 PHE A N 1
ATOM 1264 C CA . PHE A 1 158 ? 24.198 6.684 -21.299 1.00 93.81 158 PHE A CA 1
ATOM 1265 C C . PHE A 1 158 ? 23.240 5.538 -20.946 1.00 93.81 158 PHE A C 1
ATOM 1267 O O . PHE A 1 158 ? 23.183 4.551 -21.680 1.00 93.81 158 PHE A O 1
ATOM 1274 N N . LEU A 1 159 ? 22.444 5.685 -19.881 1.00 94.38 159 LEU A N 1
ATOM 1275 C CA . LEU A 1 159 ? 21.499 4.656 -19.434 1.00 94.38 159 LEU A CA 1
ATOM 1276 C C . LEU A 1 159 ? 20.450 4.331 -20.505 1.00 94.38 159 LEU A C 1
ATOM 1278 O O . LEU A 1 159 ? 20.206 3.160 -20.799 1.00 94.38 159 LEU A O 1
ATOM 1282 N N . LEU A 1 160 ? 19.871 5.356 -21.137 1.00 95.12 160 LEU A N 1
ATOM 1283 C CA . LEU A 1 160 ? 18.886 5.177 -22.204 1.00 95.12 160 LEU A CA 1
ATOM 1284 C C . LEU A 1 160 ? 19.505 4.560 -23.462 1.00 95.12 160 LEU A C 1
ATOM 1286 O O . LEU A 1 160 ? 18.913 3.659 -24.050 1.00 95.12 160 LEU A O 1
ATOM 1290 N N . ALA A 1 161 ? 20.701 4.993 -23.869 1.00 93.81 161 ALA A N 1
ATOM 1291 C CA . ALA A 1 161 ? 21.394 4.392 -25.007 1.00 93.81 161 ALA A CA 1
ATOM 1292 C C . ALA A 1 161 ? 21.706 2.907 -24.756 1.00 93.81 161 ALA A C 1
ATOM 1294 O O . ALA A 1 161 ? 21.486 2.074 -25.636 1.00 93.81 161 ALA A O 1
ATOM 1295 N N . ARG A 1 162 ? 22.149 2.567 -23.538 1.00 93.00 162 ARG A N 1
ATOM 1296 C CA . ARG A 1 162 ? 22.405 1.184 -23.121 1.00 93.00 162 ARG A CA 1
ATOM 1297 C C . ARG A 1 162 ? 21.127 0.345 -23.115 1.00 93.00 162 ARG A C 1
ATOM 1299 O O . ARG A 1 162 ? 21.146 -0.770 -23.626 1.00 93.00 162 ARG A O 1
ATOM 1306 N N . LEU A 1 163 ? 20.019 0.884 -22.603 1.00 93.88 163 LEU A N 1
ATOM 1307 C CA . LEU A 1 163 ? 18.709 0.226 -22.643 1.00 93.88 163 LEU A CA 1
ATOM 1308 C C . LEU A 1 163 ? 18.285 -0.087 -24.084 1.00 93.88 163 LEU A C 1
ATOM 1310 O O . LEU A 1 163 ? 17.903 -1.213 -24.386 1.00 93.88 163 LEU A O 1
ATOM 1314 N N . LEU A 1 164 ? 18.380 0.896 -24.983 1.00 94.19 164 LEU A N 1
ATOM 1315 C CA . LEU A 1 164 ? 18.019 0.731 -26.391 1.00 94.19 164 LEU A CA 1
ATOM 1316 C C . LEU A 1 164 ? 18.882 -0.320 -27.096 1.00 94.19 164 LEU A C 1
ATOM 1318 O O . LEU A 1 164 ? 18.346 -1.147 -27.833 1.00 94.19 164 LEU A O 1
ATOM 1322 N N . ALA A 1 165 ? 20.194 -0.310 -26.849 1.00 92.50 165 ALA A N 1
ATOM 1323 C CA . ALA A 1 165 ? 21.110 -1.308 -27.390 1.00 92.50 165 ALA A CA 1
ATOM 1324 C C . ALA A 1 165 ? 20.764 -2.721 -26.895 1.00 92.50 165 ALA A C 1
ATOM 1326 O O . ALA A 1 165 ? 20.644 -3.636 -27.705 1.00 92.50 165 ALA A O 1
ATOM 1327 N N . ALA A 1 166 ? 20.515 -2.880 -25.592 1.00 92.12 166 ALA A N 1
ATOM 1328 C CA . ALA A 1 166 ? 20.155 -4.165 -24.998 1.00 92.12 166 ALA A CA 1
ATOM 1329 C C . ALA A 1 166 ? 18.796 -4.691 -25.501 1.00 92.12 166 ALA A C 1
ATOM 1331 O O . ALA A 1 166 ? 18.642 -5.889 -25.734 1.00 92.12 166 ALA A O 1
ATOM 1332 N N . ILE A 1 167 ? 17.811 -3.813 -25.731 1.00 94.06 167 ILE A N 1
ATOM 1333 C CA . ILE A 1 167 ? 16.534 -4.204 -26.352 1.00 94.06 167 ILE A CA 1
ATOM 1334 C C . ILE A 1 167 ? 16.751 -4.660 -27.796 1.00 94.06 167 ILE A C 1
ATOM 1336 O O . ILE A 1 167 ? 16.189 -5.678 -28.189 1.00 94.06 167 ILE A O 1
ATOM 1340 N N . PHE A 1 168 ? 17.556 -3.938 -28.580 1.00 93.81 168 PHE A N 1
ATOM 1341 C CA . PHE A 1 168 ? 17.855 -4.318 -29.961 1.00 93.81 168 PHE A CA 1
ATOM 1342 C C . PHE A 1 168 ? 18.568 -5.672 -30.045 1.00 93.81 168 PHE A C 1
ATOM 1344 O O . PHE A 1 168 ? 18.198 -6.507 -30.868 1.00 93.81 168 PHE A O 1
ATOM 1351 N N . GLU A 1 169 ? 19.550 -5.900 -29.170 1.00 91.88 169 GLU A N 1
ATOM 1352 C CA . GLU A 1 169 ? 20.273 -7.170 -29.070 1.00 91.88 169 GLU A CA 1
ATOM 1353 C C . GLU A 1 169 ? 19.340 -8.328 -28.689 1.00 91.88 169 GLU A C 1
ATOM 1355 O O . GLU A 1 169 ? 19.422 -9.407 -29.276 1.00 91.88 169 GLU A O 1
ATOM 1360 N N . ALA A 1 170 ? 18.409 -8.098 -27.758 1.00 90.75 170 ALA A N 1
ATOM 1361 C CA . ALA A 1 170 ? 17.439 -9.106 -27.343 1.00 90.75 170 ALA A CA 1
ATOM 1362 C C . ALA A 1 170 ? 16.354 -9.376 -28.403 1.00 90.75 170 ALA A C 1
ATOM 1364 O O . ALA A 1 170 ? 15.950 -10.523 -28.600 1.00 90.75 170 ALA A O 1
ATOM 1365 N N . SER A 1 171 ? 15.840 -8.329 -29.056 1.00 93.56 171 SER A N 1
ATOM 1366 C CA . SER A 1 171 ? 14.835 -8.418 -30.116 1.00 93.56 171 SER A CA 1
ATOM 1367 C C . SER A 1 171 ? 14.786 -7.140 -30.957 1.00 93.56 171 SER A C 1
ATOM 1369 O O . SER A 1 171 ? 14.182 -6.131 -30.579 1.00 93.56 171 SER A O 1
ATOM 1371 N N . ALA A 1 172 ? 15.340 -7.221 -32.168 1.00 94.25 172 ALA A N 1
ATOM 1372 C CA . ALA A 1 172 ? 15.228 -6.154 -33.158 1.00 94.25 172 ALA A CA 1
ATOM 1373 C C . ALA A 1 172 ? 13.761 -5.832 -33.503 1.00 94.25 172 ALA A C 1
ATOM 1375 O O . ALA A 1 172 ? 13.425 -4.674 -33.737 1.00 94.25 172 ALA A O 1
ATOM 1376 N N . GLU A 1 173 ? 12.869 -6.828 -33.492 1.00 95.25 173 GLU A N 1
ATOM 1377 C CA . GLU A 1 173 ? 11.440 -6.618 -33.749 1.00 95.25 173 GLU A CA 1
ATOM 1378 C C . GLU A 1 173 ? 10.806 -5.701 -32.694 1.00 95.25 173 GLU A C 1
ATOM 1380 O O . GLU A 1 173 ? 10.197 -4.691 -33.049 1.00 95.25 173 GLU A O 1
ATOM 1385 N N . ILE A 1 174 ? 11.002 -6.001 -31.403 1.00 94.88 174 ILE A N 1
ATOM 1386 C CA . ILE A 1 174 ? 10.478 -5.175 -30.302 1.00 94.88 174 ILE A CA 1
ATOM 1387 C C . ILE A 1 174 ? 11.084 -3.773 -30.363 1.00 94.88 174 ILE A C 1
ATOM 1389 O O . ILE A 1 174 ? 10.372 -2.784 -30.187 1.00 94.88 174 ILE A O 1
ATOM 1393 N N . PHE A 1 175 ? 12.382 -3.670 -30.657 1.00 95.50 175 PHE A N 1
ATOM 1394 C CA . PHE A 1 175 ? 13.048 -2.384 -30.827 1.00 95.50 175 PHE A CA 1
ATOM 1395 C C . PHE A 1 175 ? 12.340 -1.508 -31.874 1.00 95.50 175 PHE A C 1
ATOM 1397 O O . PHE A 1 175 ? 11.956 -0.380 -31.564 1.00 95.50 175 PHE A O 1
ATOM 1404 N N . TYR A 1 176 ? 12.105 -2.016 -33.089 1.00 94.31 176 TYR A N 1
ATOM 1405 C CA . TYR A 1 176 ? 11.443 -1.231 -34.139 1.00 94.31 176 TYR A CA 1
ATOM 1406 C C . TYR A 1 176 ? 9.967 -0.956 -33.837 1.00 94.31 176 TYR A C 1
ATOM 1408 O O . TYR A 1 176 ? 9.480 0.135 -34.142 1.00 94.31 176 TYR A O 1
ATOM 1416 N N . GLN A 1 177 ? 9.266 -1.890 -33.185 1.00 94.19 177 GLN A N 1
ATOM 1417 C CA . GLN A 1 177 ? 7.907 -1.645 -32.699 1.00 94.19 177 GLN A CA 1
ATOM 1418 C C . GLN A 1 177 ? 7.884 -0.440 -31.753 1.00 94.19 177 GLN A C 1
ATOM 1420 O O . GLN A 1 177 ? 7.123 0.496 -31.993 1.00 94.19 177 GLN A O 1
ATOM 1425 N N . LEU A 1 178 ? 8.769 -0.396 -30.753 1.00 95.00 178 LEU A N 1
ATOM 1426 C CA . LEU A 1 178 ? 8.877 0.721 -29.809 1.00 95.00 178 LEU A CA 1
ATOM 1427 C C . LEU A 1 178 ? 9.207 2.055 -30.495 1.00 95.00 178 LEU A C 1
ATOM 1429 O O . LEU A 1 178 ? 8.622 3.081 -30.147 1.00 95.00 178 LEU A O 1
ATOM 1433 N N . MET A 1 179 ? 10.092 2.052 -31.499 1.00 92.31 179 MET A N 1
ATOM 1434 C CA . MET A 1 179 ? 10.423 3.261 -32.271 1.00 92.31 179 MET A CA 1
ATOM 1435 C C . MET A 1 179 ? 9.212 3.818 -33.034 1.00 92.31 179 MET A C 1
ATOM 1437 O O . MET A 1 179 ? 9.068 5.034 -33.172 1.00 92.31 179 MET A O 1
ATOM 1441 N N . SER A 1 180 ? 8.313 2.944 -33.497 1.00 91.50 180 SER A N 1
ATOM 1442 C CA . SER A 1 180 ? 7.113 3.344 -34.243 1.00 91.50 180 SER A CA 1
ATOM 1443 C C . SER A 1 180 ? 6.019 3.976 -33.369 1.00 91.50 180 SER A C 1
ATOM 1445 O O . SER A 1 180 ? 5.220 4.771 -33.870 1.00 91.50 180 SER A O 1
ATOM 1447 N N . VAL A 1 181 ? 6.007 3.694 -32.056 1.00 89.88 181 VAL A N 1
ATOM 1448 C CA . VAL A 1 181 ? 4.942 4.127 -31.128 1.00 89.88 181 VAL A CA 1
ATOM 1449 C C . VAL A 1 181 ? 4.782 5.647 -31.091 1.00 89.88 181 VAL A C 1
ATOM 1451 O O . VAL A 1 181 ? 3.660 6.138 -30.970 1.00 89.88 181 VAL A O 1
ATOM 1454 N N . LYS A 1 182 ? 5.871 6.407 -31.267 1.00 80.69 182 LYS A N 1
ATOM 1455 C CA . LYS A 1 182 ? 5.851 7.881 -31.261 1.00 80.69 182 LYS A CA 1
ATOM 1456 C C . LYS A 1 182 ? 4.921 8.482 -32.326 1.00 80.69 182 LYS A C 1
ATOM 1458 O O . LYS A 1 182 ? 4.449 9.602 -32.154 1.00 80.69 182 LYS A O 1
ATOM 1463 N N . GLY A 1 183 ? 4.655 7.756 -33.416 1.00 81.06 183 GLY A N 1
ATOM 1464 C CA . GLY A 1 183 ? 3.706 8.168 -34.457 1.00 81.06 183 GLY A CA 1
ATOM 1465 C C . GLY A 1 183 ? 2.242 7.826 -34.157 1.00 81.06 183 GLY A C 1
ATOM 1466 O O . GLY A 1 183 ? 1.365 8.261 -34.898 1.00 81.06 183 GLY A O 1
ATOM 1467 N N . ILE A 1 184 ? 1.975 7.044 -33.107 1.00 87.81 184 ILE A N 1
ATOM 1468 C CA . ILE A 1 184 ? 0.668 6.432 -32.826 1.00 87.81 184 ILE A CA 1
ATOM 1469 C C . ILE A 1 184 ? 0.089 6.939 -31.500 1.00 87.81 184 ILE A C 1
ATOM 1471 O O . ILE A 1 184 ? -1.092 7.270 -31.436 1.00 87.81 184 ILE A O 1
ATOM 1475 N N . ALA A 1 185 ? 0.909 7.018 -30.449 1.00 91.56 185 ALA A N 1
ATOM 1476 C CA . ALA A 1 185 ? 0.482 7.382 -29.101 1.00 91.56 185 ALA A CA 1
ATOM 1477 C C . ALA A 1 185 ? 1.294 8.560 -28.551 1.00 91.56 185 ALA A C 1
ATOM 1479 O O . ALA A 1 185 ? 2.502 8.675 -28.769 1.00 91.56 185 ALA A O 1
ATOM 1480 N N . THR A 1 186 ? 0.624 9.439 -27.806 1.00 94.12 186 THR A N 1
ATOM 1481 C CA . THR A 1 186 ? 1.286 10.524 -27.076 1.00 94.12 186 THR A CA 1
ATOM 1482 C C . THR A 1 186 ? 1.874 10.007 -25.763 1.00 94.12 186 THR A C 1
ATOM 1484 O O . THR A 1 186 ? 1.439 8.984 -25.236 1.00 94.12 186 THR A O 1
ATOM 1487 N N . ALA A 1 187 ? 2.827 10.749 -25.191 1.00 93.69 187 ALA A N 1
ATOM 1488 C CA . ALA A 1 187 ? 3.407 10.424 -23.887 1.00 93.69 187 ALA A CA 1
ATOM 1489 C C . ALA A 1 187 ? 2.334 10.258 -22.791 1.00 93.69 187 ALA A C 1
ATOM 1491 O O . ALA A 1 187 ? 2.398 9.321 -22.008 1.00 93.69 187 ALA A O 1
ATOM 1492 N N . THR A 1 188 ? 1.312 11.120 -22.774 1.00 95.12 188 THR A N 1
ATOM 1493 C CA . THR A 1 188 ? 0.210 11.040 -21.803 1.00 95.12 188 THR A CA 1
ATOM 1494 C C . THR A 1 188 ? -0.596 9.749 -21.939 1.00 95.12 188 THR A C 1
ATOM 1496 O O . THR A 1 188 ? -0.927 9.139 -20.931 1.00 95.12 188 THR A O 1
ATOM 1499 N N . VAL A 1 189 ? -0.890 9.309 -23.169 1.00 96.12 189 VAL A N 1
ATOM 1500 C CA . VAL A 1 189 ? -1.621 8.051 -23.398 1.00 96.12 189 VAL A CA 1
ATOM 1501 C C . VAL A 1 189 ? -0.793 6.852 -22.939 1.00 96.12 189 VAL A C 1
ATOM 1503 O O . VAL A 1 189 ? -1.323 5.962 -22.287 1.00 96.12 189 VAL A O 1
ATOM 1506 N N . LEU A 1 190 ? 0.510 6.845 -23.233 1.00 96.12 190 LEU A N 1
ATOM 1507 C CA . LEU A 1 190 ? 1.406 5.764 -22.812 1.00 96.12 190 LEU A CA 1
ATOM 1508 C C . LEU A 1 190 ? 1.518 5.659 -21.291 1.00 96.12 190 LEU A C 1
ATOM 1510 O O . LEU A 1 190 ? 1.518 4.552 -20.758 1.00 96.12 190 LEU A O 1
ATOM 1514 N N . GLU A 1 191 ? 1.613 6.798 -20.605 1.00 96.88 191 GLU A N 1
ATOM 1515 C CA . GLU A 1 191 ? 1.671 6.843 -19.146 1.00 96.88 191 GLU A CA 1
ATOM 1516 C C . GLU A 1 191 ? 0.359 6.355 -18.520 1.00 96.88 191 GLU A C 1
ATOM 1518 O O . GLU A 1 191 ? 0.398 5.493 -17.648 1.00 96.88 191 GLU A O 1
ATOM 1523 N N . GLU A 1 192 ? -0.795 6.801 -19.022 1.00 96.25 192 GLU A N 1
ATOM 1524 C CA . GLU A 1 192 ? -2.101 6.334 -18.541 1.00 96.25 192 GLU A CA 1
ATOM 1525 C C . GLU A 1 192 ? -2.285 4.825 -18.754 1.00 96.25 192 GLU A C 1
ATOM 1527 O O . GLU A 1 192 ? -2.678 4.107 -17.839 1.00 96.25 192 GLU A O 1
ATOM 1532 N N . GLU A 1 193 ? -1.958 4.296 -19.935 1.00 96.25 193 GLU A N 1
ATOM 1533 C CA . GLU A 1 193 ? -2.070 2.854 -20.177 1.00 96.25 193 GLU A CA 1
ATOM 1534 C C . GLU A 1 193 ? -1.137 2.039 -19.269 1.00 96.25 193 GLU A C 1
ATOM 1536 O O . GLU A 1 193 ? -1.548 1.010 -18.728 1.00 96.25 193 GLU A O 1
ATOM 1541 N N . ALA A 1 194 ? 0.101 2.505 -19.066 1.00 96.62 194 ALA A N 1
ATOM 1542 C CA . ALA A 1 194 ? 1.040 1.871 -18.142 1.00 96.62 194 ALA A CA 1
ATOM 1543 C C . ALA A 1 194 ? 0.530 1.924 -16.693 1.00 96.62 194 ALA A C 1
ATOM 1545 O O . ALA A 1 194 ? 0.663 0.943 -15.957 1.00 96.62 194 ALA A O 1
ATOM 1546 N N . TYR A 1 195 ? -0.095 3.036 -16.291 1.00 96.38 195 TYR A N 1
ATOM 1547 C CA . TYR A 1 195 ? -0.734 3.176 -14.986 1.00 96.38 195 TYR A CA 1
ATOM 1548 C C . TYR A 1 195 ? -1.864 2.157 -14.806 1.00 96.38 195 TYR A C 1
ATOM 1550 O O . TYR A 1 195 ? -1.907 1.467 -13.787 1.00 96.38 195 TYR A O 1
ATOM 1558 N N . GLN A 1 196 ? -2.740 1.999 -15.801 1.00 95.75 196 GLN A N 1
ATOM 1559 C CA . GLN A 1 196 ? -3.841 1.032 -15.746 1.00 95.75 196 GLN A CA 1
ATOM 1560 C C . GLN A 1 196 ? -3.337 -0.413 -15.654 1.00 95.75 196 GLN A C 1
ATOM 1562 O O . GLN A 1 196 ? -3.868 -1.217 -14.885 1.00 95.75 196 GLN A O 1
ATOM 1567 N N . ASP A 1 197 ? -2.287 -0.761 -16.396 1.00 95.38 197 ASP A N 1
ATOM 1568 C CA . ASP A 1 197 ? -1.700 -2.099 -16.324 1.00 95.38 197 ASP A CA 1
ATOM 1569 C C . ASP A 1 197 ? -0.997 -2.347 -14.979 1.00 95.38 197 ASP A C 1
ATOM 1571 O O . ASP A 1 197 ? -1.107 -3.443 -14.423 1.00 95.38 197 ASP A O 1
ATOM 1575 N N . LYS A 1 198 ? -0.362 -1.322 -14.402 1.00 94.38 198 LYS A N 1
ATOM 1576 C CA . LYS A 1 198 ? 0.160 -1.338 -13.028 1.00 94.38 198 LYS A CA 1
ATOM 1577 C C . LYS A 1 198 ? -0.956 -1.548 -11.997 1.00 94.38 198 LYS A C 1
ATOM 1579 O O . LYS A 1 198 ? -0.803 -2.397 -11.123 1.00 94.38 198 LYS A O 1
ATOM 1584 N N . GLN A 1 199 ? -2.097 -0.862 -12.113 1.00 93.81 199 GLN A N 1
ATOM 1585 C CA . GLN A 1 199 ? -3.240 -1.063 -11.206 1.00 93.81 199 GLN A CA 1
ATOM 1586 C C . GLN A 1 199 ? -3.755 -2.506 -11.235 1.00 93.81 199 GLN A C 1
ATOM 1588 O O . GLN A 1 199 ? -3.954 -3.102 -10.182 1.00 93.81 199 GLN A O 1
ATOM 1593 N N . LYS A 1 200 ? -3.886 -3.117 -12.421 1.00 93.00 200 LYS A N 1
ATOM 1594 C CA . LYS A 1 200 ? -4.303 -4.528 -12.541 1.00 93.00 200 LYS A CA 1
ATOM 1595 C C . LYS A 1 200 ? -3.331 -5.482 -11.844 1.00 93.00 200 LYS A C 1
ATOM 1597 O O . LYS A 1 200 ? -3.765 -6.421 -11.182 1.00 93.00 200 LYS A O 1
ATOM 1602 N N . ARG A 1 201 ? -2.021 -5.249 -11.994 1.00 92.94 201 ARG A N 1
ATOM 1603 C CA . ARG A 1 201 ? -0.980 -6.064 -11.346 1.00 92.94 201 ARG A CA 1
ATOM 1604 C C . ARG A 1 201 ? -1.018 -5.923 -9.827 1.00 92.94 201 ARG A C 1
ATOM 1606 O O . ARG A 1 201 ? -0.967 -6.930 -9.134 1.00 92.94 201 ARG A O 1
ATOM 1613 N N . LEU A 1 202 ? -1.159 -4.700 -9.316 1.00 91.69 202 LEU A N 1
ATOM 1614 C CA . LEU A 1 202 ? -1.277 -4.447 -7.879 1.00 91.69 202 LEU A CA 1
ATOM 1615 C C . LEU A 1 202 ? -2.570 -5.030 -7.288 1.00 91.69 202 LEU A C 1
ATOM 1617 O O . LEU A 1 202 ? -2.529 -5.625 -6.212 1.00 91.69 202 LEU A O 1
ATOM 1621 N N . ALA A 1 203 ? -3.691 -4.945 -8.007 1.00 90.00 203 ALA A N 1
ATOM 1622 C CA . ALA A 1 203 ? -4.957 -5.538 -7.584 1.00 90.00 203 ALA A CA 1
ATOM 1623 C C . ALA A 1 203 ? -4.859 -7.063 -7.425 1.00 90.00 203 ALA A C 1
ATOM 1625 O O . ALA A 1 203 ? -5.383 -7.605 -6.454 1.00 90.00 203 ALA A O 1
ATOM 1626 N N . ALA A 1 204 ? -4.121 -7.744 -8.310 1.00 88.06 204 ALA A N 1
ATOM 1627 C CA . ALA A 1 204 ? -3.854 -9.181 -8.194 1.00 88.06 204 ALA A CA 1
ATOM 1628 C C . ALA A 1 204 ? -3.031 -9.554 -6.941 1.00 88.06 204 ALA A C 1
ATOM 1630 O O . ALA A 1 204 ? -3.103 -10.687 -6.474 1.00 88.06 204 ALA A O 1
ATOM 1631 N N . GLU A 1 205 ? -2.292 -8.600 -6.368 1.00 85.56 205 GLU A N 1
ATOM 1632 C CA . GLU A 1 205 ? -1.571 -8.738 -5.093 1.00 85.56 205 GLU A CA 1
ATOM 1633 C C . GLU A 1 205 ? -2.404 -8.253 -3.887 1.00 85.56 205 GLU A C 1
ATOM 1635 O O . GLU A 1 205 ? -1.884 -8.081 -2.783 1.00 85.56 205 GLU A O 1
ATOM 1640 N N . GLY A 1 206 ? -3.701 -7.994 -4.080 1.00 87.44 206 GLY A N 1
ATOM 1641 C CA . GLY A 1 206 ? -4.604 -7.514 -3.034 1.00 87.44 206 GLY A CA 1
ATOM 1642 C C . GLY A 1 206 ? -4.416 -6.041 -2.669 1.00 87.44 206 GLY A C 1
ATOM 1643 O O . GLY A 1 206 ? -4.780 -5.636 -1.562 1.00 87.44 206 GLY A O 1
ATOM 1644 N N . ILE A 1 207 ? -3.823 -5.235 -3.556 1.00 90.69 207 ILE A N 1
ATOM 1645 C CA . ILE A 1 207 ? -3.656 -3.788 -3.374 1.00 90.69 207 ILE A CA 1
ATOM 1646 C C . ILE A 1 207 ? -4.702 -3.075 -4.230 1.00 90.69 207 ILE A C 1
ATOM 1648 O O . ILE A 1 207 ? -4.566 -3.043 -5.454 1.00 90.69 207 ILE A O 1
ATOM 1652 N N . PRO A 1 208 ? -5.753 -2.519 -3.612 1.00 92.06 208 PRO A N 1
ATOM 1653 C CA . PRO A 1 208 ? -6.858 -1.932 -4.350 1.00 92.06 208 PRO A CA 1
ATOM 1654 C C . PRO A 1 208 ? -6.478 -0.588 -4.981 1.00 92.06 208 PRO A C 1
ATOM 1656 O O . PRO A 1 208 ? -5.597 0.125 -4.489 1.00 92.06 208 PRO A O 1
ATOM 1659 N N . ASP A 1 209 ? -7.206 -0.215 -6.033 1.00 92.06 209 ASP A N 1
ATOM 1660 C CA . ASP A 1 209 ? -7.206 1.153 -6.549 1.00 92.06 209 ASP A CA 1
ATOM 1661 C C . ASP A 1 209 ? -7.865 2.129 -5.550 1.00 92.06 209 ASP A C 1
ATOM 1663 O O . ASP A 1 209 ? -8.289 1.765 -4.446 1.00 92.06 209 ASP A O 1
ATOM 1667 N N . ARG A 1 210 ? -7.922 3.416 -5.904 1.00 91.38 210 ARG A N 1
ATOM 1668 C CA . ARG A 1 210 ? -8.432 4.457 -4.999 1.00 91.38 210 ARG A CA 1
ATOM 1669 C C . ARG A 1 210 ? -9.922 4.316 -4.724 1.00 91.38 210 ARG A C 1
ATOM 1671 O O . ARG A 1 210 ? -10.361 4.580 -3.603 1.00 91.38 210 ARG A O 1
ATOM 1678 N N . GLU A 1 211 ? -10.680 3.952 -5.742 1.00 93.44 211 GLU A N 1
ATOM 1679 C CA . GLU A 1 211 ? -12.123 3.793 -5.712 1.00 93.44 211 GLU A CA 1
ATOM 1680 C C . GLU A 1 211 ? -12.504 2.632 -4.792 1.00 93.44 211 GLU A C 1
ATOM 1682 O O . GLU A 1 211 ? -13.276 2.819 -3.847 1.00 93.44 211 GLU A O 1
ATOM 1687 N N . TYR A 1 212 ? -11.885 1.469 -4.980 1.00 94.44 212 TYR A N 1
ATOM 1688 C CA . TYR A 1 212 ? -12.142 0.292 -4.163 1.00 94.44 212 TYR A CA 1
ATOM 1689 C C . TYR A 1 212 ? -11.582 0.445 -2.741 1.00 94.44 212 TYR A C 1
ATOM 1691 O O . TYR A 1 212 ? -12.238 0.080 -1.760 1.00 94.44 212 TYR A O 1
ATOM 1699 N N . ALA A 1 213 ? -10.427 1.103 -2.579 1.00 95.50 213 ALA A N 1
ATOM 1700 C CA . ALA A 1 213 ? -9.929 1.488 -1.259 1.00 95.50 213 ALA A CA 1
ATOM 1701 C C . ALA A 1 213 ? -10.918 2.404 -0.519 1.00 95.50 213 ALA A C 1
ATOM 1703 O O . ALA A 1 213 ? -11.120 2.261 0.691 1.00 95.50 213 ALA A O 1
ATOM 1704 N N . HIS A 1 214 ? -11.551 3.348 -1.223 1.00 96.06 214 HIS A N 1
ATOM 1705 C CA . HIS A 1 214 ? -12.580 4.203 -0.642 1.00 96.06 214 HIS A CA 1
ATOM 1706 C C . HIS A 1 214 ? -13.813 3.403 -0.211 1.00 96.06 214 HIS A C 1
ATOM 1708 O O . HIS A 1 214 ? -14.310 3.636 0.894 1.00 96.06 214 HIS A O 1
ATOM 1714 N N . GLU A 1 215 ? -14.270 2.460 -1.034 1.00 96.12 215 GLU A N 1
ATOM 1715 C CA . GLU A 1 215 ? -15.404 1.586 -0.732 1.00 96.12 215 GLU A CA 1
ATOM 1716 C C . GLU A 1 215 ? -15.166 0.765 0.545 1.00 96.12 215 GLU A C 1
ATOM 1718 O O . GLU A 1 215 ? -15.970 0.835 1.474 1.00 96.12 215 GLU A O 1
ATOM 1723 N N . ILE A 1 216 ? -14.023 0.078 0.658 1.00 95.69 216 ILE A N 1
ATOM 1724 C CA . ILE A 1 216 ? -13.666 -0.716 1.851 1.00 95.69 216 ILE A CA 1
ATOM 1725 C C . ILE A 1 216 ? -13.603 0.152 3.119 1.00 95.69 216 ILE A C 1
ATOM 1727 O O . ILE A 1 216 ? -13.980 -0.291 4.203 1.00 95.69 216 ILE A O 1
ATOM 1731 N N . ASN A 1 217 ? -13.150 1.403 2.992 1.00 97.06 217 ASN A N 1
ATOM 1732 C CA . ASN A 1 217 ? -13.054 2.362 4.097 1.00 97.06 217 ASN A CA 1
ATOM 1733 C C . ASN A 1 217 ? -14.345 3.179 4.308 1.00 97.06 217 ASN A C 1
ATOM 1735 O O . ASN A 1 217 ? -14.335 4.183 5.030 1.00 97.06 217 ASN A O 1
ATOM 1739 N N . THR A 1 218 ? -15.457 2.800 3.673 1.00 97.00 218 THR A N 1
ATOM 1740 C CA . THR A 1 218 ? -16.742 3.478 3.859 1.00 97.00 218 THR A CA 1
ATOM 1741 C C . THR A 1 218 ? -17.426 2.972 5.134 1.00 97.00 218 THR A C 1
ATOM 1743 O O . THR A 1 218 ? -17.611 1.768 5.294 1.00 97.00 218 THR A O 1
ATOM 1746 N N . PRO A 1 219 ? -17.824 3.863 6.063 1.00 97.69 219 PRO A N 1
ATOM 1747 C CA . PRO A 1 219 ? -18.448 3.451 7.315 1.00 97.69 219 PRO A CA 1
ATOM 1748 C C . PRO A 1 219 ? -19.791 2.743 7.125 1.00 97.69 219 PRO A C 1
ATOM 1750 O O . PRO A 1 219 ? -20.643 3.213 6.372 1.00 97.69 219 PRO A O 1
ATOM 1753 N N . LEU A 1 220 ? -20.023 1.698 7.917 1.00 97.06 220 LEU A N 1
ATOM 1754 C CA . LEU A 1 220 ? -21.281 0.956 7.982 1.00 97.06 220 LEU A CA 1
ATOM 1755 C C . LEU A 1 220 ? -22.035 1.299 9.272 1.00 97.06 220 LEU A C 1
ATOM 1757 O O . LEU A 1 220 ? -21.458 1.321 10.355 1.00 97.06 220 LEU A O 1
ATOM 1761 N N . GLU A 1 221 ? -23.335 1.564 9.186 1.00 97.00 221 GLU A N 1
ATOM 1762 C CA . GLU A 1 221 ? -24.149 1.808 10.381 1.00 97.00 221 GLU A CA 1
ATOM 1763 C C . GLU A 1 221 ? -24.320 0.520 11.215 1.00 97.00 221 GLU A C 1
ATOM 1765 O O . GLU A 1 221 ? -24.617 -0.532 10.644 1.00 97.00 221 GLU A O 1
ATOM 1770 N N . PRO A 1 222 ? -24.241 0.571 12.563 1.00 95.44 222 PRO A N 1
ATOM 1771 C CA . PRO A 1 222 ? -24.368 -0.628 13.399 1.00 95.44 222 PRO A CA 1
ATOM 1772 C C . PRO A 1 222 ? -25.676 -1.409 13.208 1.00 95.44 222 PRO A C 1
ATOM 1774 O O . PRO A 1 222 ? -25.698 -2.624 13.366 1.00 95.44 222 PRO A O 1
ATOM 1777 N N . ALA A 1 223 ? -26.771 -0.722 12.865 1.00 93.88 223 ALA A N 1
ATOM 1778 C CA . ALA A 1 223 ? -28.053 -1.368 12.580 1.00 93.88 223 ALA A CA 1
ATOM 1779 C C . ALA A 1 223 ? -28.009 -2.221 11.299 1.00 93.88 223 ALA A C 1
ATOM 1781 O O . ALA A 1 223 ? -28.656 -3.261 11.238 1.00 93.88 223 ALA A O 1
ATOM 1782 N N . ALA A 1 224 ? -27.224 -1.810 10.297 1.00 93.06 224 ALA A N 1
ATOM 1783 C CA . ALA A 1 224 ? -27.049 -2.577 9.067 1.00 93.06 224 ALA A CA 1
ATOM 1784 C C . ALA A 1 224 ? -26.219 -3.846 9.316 1.00 93.06 224 ALA A C 1
ATOM 1786 O O . ALA A 1 224 ? -26.582 -4.912 8.829 1.00 93.06 224 ALA A O 1
ATOM 1787 N N . LEU A 1 225 ? -25.163 -3.754 10.137 1.00 93.25 225 LEU A N 1
ATOM 1788 C CA . LEU A 1 225 ? -24.402 -4.931 10.573 1.00 93.25 225 LEU A CA 1
ATOM 1789 C C . LEU A 1 225 ? -25.288 -5.920 11.346 1.00 93.25 225 LEU A C 1
ATOM 1791 O O . LEU A 1 225 ? -25.216 -7.120 11.112 1.00 93.25 225 LEU A O 1
ATOM 1795 N N . GLN A 1 226 ? -26.142 -5.425 12.244 1.00 90.56 226 GLN A N 1
ATOM 1796 C CA . GLN A 1 226 ? -27.059 -6.277 12.998 1.00 90.56 226 GLN A CA 1
ATOM 1797 C C . GLN A 1 226 ? -28.050 -7.014 12.084 1.00 90.56 226 GLN A C 1
ATOM 1799 O O . GLN A 1 226 ? -28.215 -8.223 12.220 1.00 90.56 226 GLN A O 1
ATOM 1804 N N . HIS A 1 227 ? -28.663 -6.306 11.132 1.00 88.69 227 HIS A N 1
ATOM 1805 C CA . HIS A 1 227 ? -29.582 -6.910 10.166 1.00 88.69 227 HIS A CA 1
ATOM 1806 C C . HIS A 1 227 ? -28.913 -8.036 9.361 1.00 88.69 227 HIS A C 1
ATOM 1808 O O . HIS A 1 227 ? -29.510 -9.086 9.153 1.00 88.69 227 HIS A O 1
ATOM 1814 N N . GLU A 1 228 ? -27.658 -7.850 8.949 1.00 86.19 228 GLU A N 1
ATOM 1815 C CA . GLU A 1 228 ? -26.886 -8.874 8.232 1.00 86.19 228 GLU A CA 1
ATOM 1816 C C . GLU A 1 228 ? -26.695 -10.163 9.048 1.00 86.19 228 GLU A C 1
ATOM 1818 O O . GLU A 1 228 ? -26.772 -11.276 8.526 1.00 86.19 228 GLU A O 1
ATOM 1823 N N . LEU A 1 229 ? -26.444 -10.015 10.349 1.00 87.81 229 LEU A N 1
ATOM 1824 C CA . LEU A 1 229 ? -26.275 -11.150 11.251 1.00 87.81 229 LEU A CA 1
ATOM 1825 C C . LEU A 1 229 ? -27.594 -11.912 11.445 1.00 87.81 229 LEU A C 1
ATOM 1827 O O . LEU A 1 229 ? -27.59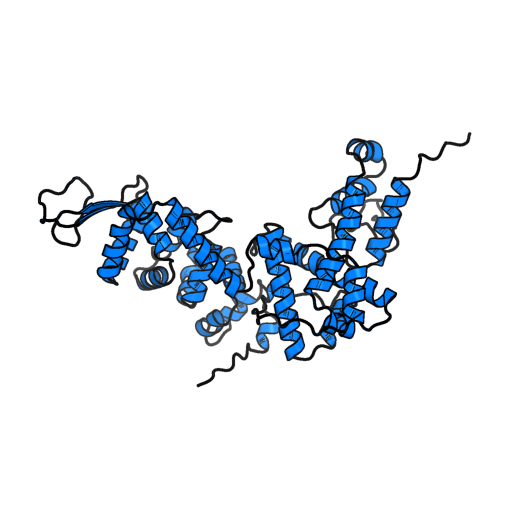6 -13.139 11.529 1.00 87.81 229 LEU A O 1
ATOM 1831 N N . GLU A 1 230 ? -28.720 -11.197 11.473 1.00 85.94 230 GLU A N 1
ATOM 1832 C CA . GLU A 1 230 ? -30.061 -11.780 11.592 1.00 85.94 230 GLU A CA 1
ATOM 1833 C C . GLU A 1 230 ? -30.467 -12.562 10.335 1.00 85.94 230 GLU A C 1
ATOM 1835 O O . GLU A 1 230 ? -31.087 -13.624 10.438 1.00 85.94 230 GLU A O 1
ATOM 1840 N N . THR A 1 231 ? -30.085 -12.084 9.148 1.00 81.50 231 THR A N 1
ATOM 1841 C CA . THR A 1 231 ? -30.385 -12.754 7.875 1.00 81.50 231 THR A CA 1
ATOM 1842 C C . THR A 1 231 ? -29.471 -13.950 7.583 1.00 81.50 231 THR A C 1
ATOM 1844 O O . THR A 1 231 ? -29.739 -14.691 6.638 1.00 81.50 231 THR A O 1
ATOM 1847 N N . LYS A 1 232 ? -28.435 -14.188 8.408 1.00 69.88 232 LYS A N 1
ATOM 1848 C CA . LYS A 1 232 ? -27.482 -15.315 8.314 1.00 69.88 232 LYS A CA 1
ATOM 1849 C C . LYS A 1 232 ? -26.892 -15.511 6.916 1.00 69.88 232 LYS A C 1
ATOM 1851 O O . LYS A 1 232 ? -26.676 -16.647 6.492 1.00 69.88 232 LYS A O 1
ATOM 1856 N N . HIS A 1 233 ? -26.633 -14.424 6.194 1.00 65.75 233 HIS A N 1
ATOM 1857 C CA . HIS A 1 233 ? -25.957 -14.539 4.908 1.00 65.75 233 HIS A CA 1
ATOM 1858 C C . HIS A 1 233 ? -24.577 -15.170 5.109 1.00 65.75 233 HIS A C 1
ATOM 1860 O O . HIS A 1 233 ? -23.842 -14.815 6.034 1.00 65.75 233 HIS A O 1
ATOM 1866 N N . GLU A 1 234 ? -24.243 -16.135 4.253 1.00 60.38 234 GLU A N 1
ATOM 1867 C CA . GLU A 1 234 ? -22.880 -16.638 4.184 1.00 60.38 234 GLU A CA 1
ATOM 1868 C C . GLU A 1 234 ? -21.968 -15.519 3.688 1.00 60.38 234 GLU A C 1
ATOM 1870 O O . GLU A 1 234 ? -22.297 -14.750 2.778 1.00 60.38 234 GLU A O 1
ATOM 1875 N N . LYS A 1 235 ? -20.812 -15.416 4.332 1.00 67.56 235 LYS A N 1
ATOM 1876 C CA . LYS A 1 235 ? -19.768 -14.474 3.966 1.00 67.56 235 LYS A CA 1
ATOM 1877 C C . LYS A 1 235 ? -19.334 -14.718 2.519 1.00 67.56 235 LYS A C 1
ATOM 1879 O O . LYS A 1 235 ? -19.086 -15.857 2.130 1.00 67.56 235 LYS A O 1
ATOM 1884 N N . ALA A 1 236 ? -19.213 -13.647 1.736 1.00 60.91 236 ALA A N 1
ATOM 1885 C CA . ALA A 1 236 ? -18.657 -13.743 0.391 1.00 60.91 236 ALA A CA 1
ATOM 1886 C C . ALA A 1 236 ? -17.205 -14.242 0.465 1.00 60.91 236 ALA A C 1
ATOM 1888 O O . ALA A 1 236 ? -16.420 -13.740 1.273 1.00 60.91 236 ALA A O 1
ATOM 1889 N N . ALA A 1 237 ? -16.857 -15.223 -0.370 1.00 57.41 237 ALA A N 1
ATOM 1890 C CA . ALA A 1 237 ? -15.480 -15.677 -0.496 1.00 57.41 237 ALA A CA 1
ATOM 1891 C C . ALA A 1 237 ? -14.614 -14.515 -0.997 1.00 57.41 237 ALA A C 1
ATOM 1893 O O . ALA A 1 237 ? -14.932 -13.893 -2.012 1.00 57.41 237 ALA A O 1
ATOM 1894 N N . VAL A 1 238 ? -13.539 -14.216 -0.273 1.00 60.81 238 VAL A N 1
ATOM 1895 C CA . VAL A 1 238 ? -12.513 -13.276 -0.737 1.00 60.81 238 VAL A CA 1
ATOM 1896 C C . VAL A 1 238 ? -11.496 -14.086 -1.529 1.00 60.81 238 VAL A C 1
ATOM 1898 O O . VAL A 1 238 ? -11.162 -15.202 -1.133 1.00 60.81 238 VAL A O 1
ATOM 1901 N N . GLU A 1 239 ? -11.015 -13.555 -2.652 1.00 65.38 239 GLU A N 1
ATOM 1902 C CA . GLU A 1 239 ? -9.864 -14.161 -3.322 1.00 65.38 239 GLU A CA 1
ATOM 1903 C C . GLU A 1 239 ? -8.684 -14.240 -2.344 1.00 65.38 239 GLU A C 1
ATOM 1905 O O . GLU A 1 239 ? -8.451 -13.325 -1.554 1.00 65.38 239 GLU A O 1
ATOM 1910 N N . MET A 1 240 ? -7.957 -15.358 -2.369 1.00 70.56 240 MET A N 1
ATOM 1911 C CA . MET A 1 240 ? -6.835 -15.588 -1.460 1.00 70.56 240 MET A CA 1
ATOM 1912 C C . MET A 1 240 ? -5.724 -14.570 -1.722 1.00 70.56 240 MET A C 1
ATOM 1914 O O . MET A 1 240 ? -5.028 -14.649 -2.737 1.00 70.56 240 MET A O 1
ATOM 1918 N N . ILE A 1 241 ? -5.542 -13.642 -0.782 1.00 73.56 241 ILE A N 1
ATOM 1919 C CA . ILE A 1 241 ? -4.508 -12.608 -0.823 1.00 73.56 241 ILE A CA 1
ATOM 1920 C C . ILE A 1 241 ? -3.380 -13.049 0.111 1.00 73.56 241 ILE A C 1
ATOM 1922 O O . ILE A 1 241 ? -3.626 -13.246 1.303 1.00 73.56 241 ILE A O 1
ATOM 1926 N N . PRO A 1 242 ? -2.137 -13.200 -0.382 1.00 67.81 242 PRO A N 1
ATOM 1927 C CA . PRO A 1 242 ? -1.019 -13.585 0.464 1.00 67.81 242 PRO A CA 1
ATOM 1928 C C . PRO A 1 242 ? -0.849 -12.628 1.645 1.00 67.81 242 PRO A C 1
ATOM 1930 O O . PRO A 1 242 ? -0.698 -11.419 1.474 1.00 67.81 242 PRO A O 1
ATOM 1933 N N . ALA A 1 243 ? -0.829 -13.194 2.847 1.00 64.88 243 ALA A N 1
ATOM 1934 C CA . ALA A 1 243 ? -0.626 -12.464 4.084 1.00 64.88 243 ALA A CA 1
ATOM 1935 C C . ALA A 1 243 ? 0.684 -11.661 4.053 1.00 64.88 243 ALA A C 1
ATOM 1937 O O . ALA A 1 243 ? 1.772 -12.227 3.898 1.00 64.88 243 ALA A O 1
ATOM 1938 N N . VAL A 1 244 ? 0.606 -10.344 4.261 1.00 63.41 244 VAL A N 1
ATOM 1939 C CA . VAL A 1 244 ? 1.809 -9.514 4.421 1.00 63.41 244 VAL A CA 1
ATOM 1940 C C . VAL A 1 244 ? 2.155 -9.428 5.900 1.00 63.41 244 VAL A C 1
ATOM 1942 O O . VAL A 1 244 ? 1.627 -8.633 6.676 1.00 63.41 244 VAL A O 1
ATOM 1945 N N . LEU A 1 245 ? 3.067 -10.313 6.285 1.00 54.16 245 LEU A N 1
ATOM 1946 C CA . LEU A 1 245 ? 3.338 -10.690 7.669 1.00 54.16 245 LEU A CA 1
ATOM 1947 C C . LEU A 1 245 ? 3.673 -9.512 8.609 1.00 54.16 245 LEU A C 1
ATOM 1949 O O . LEU A 1 245 ? 3.099 -9.486 9.696 1.00 54.16 245 LEU A O 1
ATOM 1953 N N . PRO A 1 246 ? 4.462 -8.480 8.221 1.00 52.56 246 PRO A N 1
ATOM 1954 C CA . PRO A 1 246 ? 4.708 -7.298 9.058 1.00 52.56 246 PRO A CA 1
ATOM 1955 C C . PRO A 1 246 ? 3.459 -6.560 9.564 1.00 52.56 246 PRO A C 1
ATOM 1957 O O . PRO A 1 246 ? 3.557 -5.855 10.566 1.00 52.56 246 PRO A O 1
ATOM 1960 N N . MET A 1 247 ? 2.303 -6.707 8.907 1.00 54.31 247 MET A N 1
ATOM 1961 C CA . MET A 1 247 ? 1.074 -5.972 9.236 1.00 54.31 247 MET A CA 1
ATOM 1962 C C . MET A 1 247 ? 0.150 -6.696 10.220 1.00 54.31 247 MET A C 1
ATOM 1964 O O . MET A 1 247 ? -0.655 -6.042 10.887 1.00 54.31 247 MET A O 1
ATOM 1968 N N . LEU A 1 248 ? 0.272 -8.023 10.316 1.00 53.97 248 LEU A N 1
ATOM 1969 C CA . LEU A 1 248 ? -0.612 -8.903 11.092 1.00 53.97 248 LEU A CA 1
ATOM 1970 C C . LEU A 1 248 ? -0.204 -9.029 12.568 1.00 53.97 248 LEU A C 1
ATOM 1972 O O . LEU A 1 248 ? -0.998 -9.473 13.395 1.00 53.97 248 LEU A O 1
ATOM 1976 N N . TYR A 1 249 ? 1.016 -8.620 12.924 1.00 54.25 249 TYR A N 1
ATOM 1977 C CA . TYR A 1 249 ? 1.562 -8.801 14.270 1.00 54.25 249 TYR A CA 1
ATOM 1978 C C . TYR A 1 249 ? 0.786 -8.044 15.345 1.00 54.25 249 TYR A C 1
ATOM 1980 O O . TYR A 1 249 ? 0.458 -6.881 15.144 1.00 54.25 249 TYR A O 1
ATOM 1988 N N . ASP A 1 250 ? 0.580 -8.680 16.505 1.00 56.09 250 ASP A N 1
ATOM 1989 C CA . ASP A 1 250 ? 0.040 -8.095 17.749 1.00 56.09 250 ASP A CA 1
ATOM 1990 C C . ASP A 1 250 ? -1.490 -7.881 17.786 1.00 56.09 250 ASP A C 1
ATOM 1992 O O . ASP A 1 250 ? -1.990 -6.855 18.227 1.00 56.09 250 ASP A O 1
ATOM 1996 N N . THR A 1 251 ? -2.282 -8.800 17.227 1.00 55.59 251 THR A N 1
ATOM 1997 C CA . THR A 1 251 ? -3.752 -8.850 17.430 1.00 55.59 251 THR A CA 1
ATOM 1998 C C . THR A 1 251 ? -4.164 -9.614 18.692 1.00 55.59 251 THR A C 1
ATOM 2000 O O . THR A 1 251 ? -5.298 -9.481 19.140 1.00 55.59 251 THR A O 1
ATOM 2003 N N . GLU A 1 252 ? -3.276 -10.419 19.284 1.00 57.72 252 GLU A N 1
ATOM 2004 C CA . GLU A 1 252 ? -3.604 -11.246 20.457 1.00 57.72 252 GLU A CA 1
ATOM 2005 C C . GLU A 1 252 ? -3.852 -10.429 21.734 1.00 57.72 252 GLU A C 1
ATOM 2007 O O . GLU A 1 252 ? -4.487 -10.916 22.676 1.00 57.72 252 GLU A O 1
ATOM 2012 N N . THR A 1 253 ? -3.354 -9.192 21.766 1.00 69.25 253 THR A N 1
ATOM 2013 C CA . THR A 1 253 ? -3.400 -8.290 22.920 1.00 69.25 253 THR A CA 1
ATOM 2014 C C . THR A 1 253 ? -4.730 -7.557 23.070 1.00 69.25 253 THR A C 1
ATOM 2016 O O . THR A 1 253 ? -5.037 -7.096 24.168 1.00 69.25 253 THR A O 1
ATOM 2019 N N . ILE A 1 254 ? -5.554 -7.515 22.018 1.00 84.06 254 ILE A N 1
ATOM 2020 C CA . ILE A 1 254 ? -6.849 -6.831 22.005 1.00 84.06 254 ILE A CA 1
ATOM 2021 C C . ILE A 1 254 ? -7.997 -7.849 21.984 1.00 84.06 254 ILE A C 1
ATOM 2023 O O . ILE A 1 254 ? -8.004 -8.785 21.188 1.00 84.06 254 ILE A O 1
ATOM 2027 N N . GLN A 1 255 ? -8.965 -7.698 22.888 1.00 89.12 255 GLN A N 1
ATOM 2028 C CA . GLN A 1 255 ? -10.107 -8.609 23.036 1.00 89.12 255 GLN A CA 1
ATOM 2029 C C . GLN A 1 255 ? -11.423 -7.881 22.755 1.00 89.12 255 GLN A C 1
ATOM 2031 O O . GLN A 1 255 ? -11.541 -6.723 23.157 1.00 89.12 255 GLN A O 1
ATOM 2036 N N . PRO A 1 256 ? -12.407 -8.539 22.105 1.00 94.25 256 PRO A N 1
ATOM 2037 C CA . PRO A 1 256 ? -12.475 -9.976 21.793 1.00 94.25 256 PRO A CA 1
ATOM 2038 C C . PRO A 1 256 ? -11.841 -10.404 20.449 1.00 94.25 256 PRO A C 1
ATOM 2040 O O . PRO A 1 256 ? -11.947 -11.568 20.065 1.00 94.25 256 PRO A O 1
ATOM 2043 N N . LEU A 1 257 ? -11.191 -9.509 19.695 1.00 92.19 257 LEU A N 1
ATOM 2044 C CA . LEU A 1 257 ? -10.577 -9.872 18.406 1.00 92.19 257 LEU A CA 1
ATOM 2045 C C . LEU A 1 257 ? -9.522 -10.991 18.534 1.00 92.19 257 LEU A C 1
ATOM 2047 O O . LEU A 1 257 ? -9.490 -11.915 17.719 1.00 92.19 257 LEU A O 1
ATOM 2051 N N . GLY A 1 258 ? -8.687 -10.953 19.571 1.00 86.56 258 GLY A N 1
ATOM 2052 C CA . GLY A 1 258 ? -7.697 -11.994 19.839 1.00 86.56 258 GLY A CA 1
ATOM 2053 C C . GLY A 1 258 ? -8.325 -13.351 20.187 1.00 86.56 258 GLY A C 1
ATOM 2054 O O . GLY A 1 258 ? -7.755 -14.390 19.866 1.00 86.56 258 GLY A O 1
ATOM 2055 N N . GLU A 1 259 ? -9.503 -13.374 20.812 1.00 86.88 259 GLU A N 1
ATOM 2056 C CA . GLU A 1 259 ? -10.284 -14.592 21.054 1.00 86.88 259 GLU A CA 1
ATOM 2057 C C . GLU A 1 259 ? -10.774 -15.222 19.753 1.00 86.88 259 GLU A C 1
ATOM 2059 O O . GLU A 1 259 ? -10.730 -16.446 19.639 1.00 86.88 259 GLU A O 1
ATOM 2064 N N . VAL A 1 260 ? -11.185 -14.420 18.763 1.00 90.38 260 VAL A N 1
ATOM 2065 C CA . VAL A 1 260 ? -11.558 -14.935 17.434 1.00 90.38 260 VAL A CA 1
ATOM 2066 C C . VAL A 1 260 ? -10.394 -15.727 16.853 1.00 90.38 260 VAL A C 1
ATOM 2068 O O . VAL A 1 260 ? -10.554 -16.911 16.571 1.00 90.38 260 VAL A O 1
ATOM 2071 N N . LEU A 1 261 ? -9.215 -15.108 16.770 1.00 86.06 261 LEU A N 1
ATOM 2072 C CA . LEU A 1 261 ? -8.007 -15.712 16.202 1.00 86.06 261 LEU A CA 1
ATOM 2073 C C . LEU A 1 261 ? -7.613 -17.035 16.867 1.00 86.06 261 LEU A C 1
ATOM 2075 O O . LEU A 1 261 ? -7.253 -17.983 16.176 1.00 86.06 261 LEU A O 1
ATOM 2079 N N . LYS A 1 262 ? -7.730 -17.128 18.197 1.00 84.50 262 LYS A N 1
ATOM 2080 C CA . LYS A 1 262 ? -7.397 -18.347 18.958 1.00 84.50 262 LYS A CA 1
ATOM 2081 C C . LYS A 1 262 ? -8.268 -19.556 18.612 1.00 84.50 262 LYS A C 1
ATOM 2083 O O . LYS A 1 262 ? -7.847 -20.682 18.864 1.00 84.50 262 LYS A O 1
ATOM 2088 N N . HIS A 1 263 ? -9.475 -19.336 18.091 1.00 86.81 263 HIS A N 1
ATOM 2089 C CA . HIS A 1 263 ? -10.454 -20.393 17.821 1.00 86.81 263 HIS A CA 1
ATOM 2090 C C . HIS A 1 263 ? -10.668 -20.661 16.324 1.00 86.81 263 HIS A C 1
ATOM 2092 O O . HIS A 1 263 ? -11.551 -21.447 15.968 1.00 86.81 263 HIS A O 1
ATOM 2098 N N . LEU A 1 264 ? -9.896 -20.015 15.446 1.00 86.31 264 LEU A N 1
ATOM 2099 C CA . LEU A 1 264 ? -9.899 -20.322 14.019 1.00 86.31 264 LEU A CA 1
ATOM 2100 C C . LEU A 1 264 ? -9.094 -21.599 13.746 1.00 86.31 264 LEU A C 1
ATOM 2102 O O . LEU A 1 264 ? -8.051 -21.840 14.354 1.00 86.31 264 LEU A O 1
ATOM 2106 N N . ASP A 1 265 ? -9.590 -22.420 12.824 1.00 84.69 265 ASP A N 1
ATOM 2107 C CA . ASP A 1 265 ? -8.809 -23.503 12.229 1.00 84.69 265 ASP A CA 1
ATOM 2108 C C . ASP A 1 265 ? -7.873 -22.956 11.136 1.00 84.69 265 ASP A C 1
ATOM 2110 O O . ASP A 1 265 ? -7.877 -21.765 10.831 1.00 84.69 265 ASP A O 1
ATOM 2114 N N . LEU A 1 266 ? -7.026 -23.818 10.565 1.00 76.56 266 LEU A N 1
ATOM 2115 C CA . LEU A 1 266 ? -5.995 -23.397 9.609 1.00 76.56 266 LEU A CA 1
ATOM 2116 C C . LEU A 1 266 ? -6.574 -22.673 8.384 1.00 76.56 266 LEU A C 1
ATOM 2118 O O . LEU A 1 266 ? -6.056 -21.628 8.005 1.00 76.56 266 LEU A O 1
ATOM 2122 N N . GLU A 1 267 ? -7.656 -23.194 7.807 1.00 80.75 267 GLU A N 1
ATOM 2123 C CA . GLU A 1 267 ? -8.306 -22.600 6.633 1.00 80.75 267 GLU A CA 1
ATOM 2124 C C . GLU A 1 267 ? -8.936 -21.242 6.977 1.00 80.75 267 GLU A C 1
ATOM 2126 O O . GLU A 1 267 ? -8.755 -20.256 6.261 1.00 80.75 267 GLU A O 1
ATOM 2131 N N . ALA A 1 268 ? -9.613 -21.140 8.125 1.00 84.06 268 ALA A N 1
ATOM 2132 C CA . ALA A 1 268 ? -10.221 -19.887 8.547 1.00 84.06 268 ALA A CA 1
ATOM 2133 C C . ALA A 1 268 ? -9.192 -18.821 8.968 1.00 84.06 268 ALA A C 1
ATOM 2135 O O . ALA A 1 268 ? -9.497 -17.628 8.868 1.00 84.06 268 ALA A O 1
ATOM 2136 N N . ILE A 1 269 ? -7.994 -19.221 9.420 1.00 84.06 269 ILE A N 1
ATOM 2137 C CA . ILE A 1 269 ? -6.865 -18.307 9.669 1.00 84.06 269 ILE A CA 1
ATOM 2138 C C . ILE A 1 269 ? -6.377 -17.700 8.353 1.00 84.06 269 ILE A C 1
ATOM 2140 O O . ILE A 1 269 ? -6.259 -16.483 8.272 1.00 84.06 269 ILE A O 1
ATOM 2144 N N . GLU A 1 270 ? -6.145 -18.505 7.316 1.00 82.44 270 GLU A N 1
ATOM 2145 C CA . GLU A 1 270 ? -5.687 -18.004 6.010 1.00 82.44 270 GLU A CA 1
ATOM 2146 C C . GLU A 1 270 ? -6.683 -17.006 5.397 1.00 82.44 270 GLU A C 1
ATOM 2148 O O . GLU A 1 270 ? -6.306 -15.951 4.873 1.00 82.44 270 GLU A O 1
ATOM 2153 N N . GLN A 1 271 ? -7.977 -17.296 5.541 1.00 85.38 271 GLN A N 1
ATOM 2154 C CA . GLN A 1 271 ? -9.047 -16.396 5.127 1.00 85.38 271 GLN A CA 1
ATOM 2155 C C . GLN A 1 271 ? -9.049 -15.087 5.935 1.00 85.38 271 GLN A C 1
ATOM 2157 O O . GLN A 1 271 ? -9.180 -13.999 5.370 1.00 85.38 271 GLN A O 1
ATOM 2162 N N . PHE A 1 272 ? -8.876 -15.177 7.258 1.00 88.56 272 PHE A N 1
ATOM 2163 C CA . PHE A 1 272 ? -8.762 -14.004 8.128 1.00 88.56 272 PHE A CA 1
ATOM 2164 C C . PHE A 1 272 ? -7.576 -13.126 7.714 1.00 88.56 272 PHE A C 1
ATOM 2166 O O . PHE A 1 272 ? -7.715 -11.908 7.602 1.00 88.56 272 PHE A O 1
ATOM 2173 N N . GLU A 1 273 ? -6.411 -13.734 7.483 1.00 85.06 273 GLU A N 1
ATOM 2174 C CA . GLU A 1 273 ? -5.190 -13.032 7.085 1.00 85.06 273 GLU A CA 1
ATOM 2175 C C . GLU A 1 273 ? -5.349 -12.347 5.724 1.00 85.06 273 GLU A C 1
ATOM 2177 O O . GLU A 1 273 ? -4.914 -11.202 5.569 1.00 85.06 273 GLU A O 1
ATOM 2182 N N . SER A 1 274 ? -6.022 -12.999 4.770 1.00 85.75 274 SER A N 1
ATOM 2183 C CA . SER A 1 274 ? -6.335 -12.426 3.454 1.00 85.75 274 SER A CA 1
ATOM 2184 C C . SER A 1 274 ? -7.216 -11.180 3.579 1.00 85.75 274 SER A C 1
ATOM 2186 O O . SER A 1 274 ? -6.893 -10.120 3.042 1.00 85.75 274 SER A O 1
ATOM 2188 N N . GLU A 1 275 ? -8.303 -11.262 4.352 1.00 90.69 275 GLU A N 1
ATOM 2189 C CA . GLU A 1 275 ? -9.190 -10.117 4.590 1.00 90.69 275 GLU A CA 1
ATOM 2190 C C . GLU A 1 275 ? -8.511 -8.977 5.325 1.00 90.69 275 GLU A C 1
ATOM 2192 O O . GLU A 1 275 ? -8.696 -7.810 4.977 1.00 90.69 275 GLU A O 1
ATOM 2197 N N . PHE A 1 276 ? -7.732 -9.302 6.354 1.00 90.50 276 PHE A N 1
ATOM 2198 C CA . PHE A 1 276 ? -7.015 -8.290 7.105 1.00 90.50 276 PHE A CA 1
ATOM 2199 C C . PHE A 1 276 ? -5.985 -7.592 6.213 1.00 90.50 276 PHE A C 1
ATOM 2201 O O . PHE A 1 276 ? -5.878 -6.368 6.251 1.00 90.50 276 PHE A O 1
ATOM 2208 N N . THR A 1 277 ? -5.279 -8.345 5.365 1.00 87.75 277 THR A N 1
ATOM 2209 C CA . THR A 1 277 ? -4.317 -7.794 4.401 1.00 87.75 277 THR A CA 1
ATOM 2210 C C . THR A 1 277 ? -5.009 -6.868 3.403 1.00 87.75 277 THR A C 1
ATOM 2212 O O . THR A 1 277 ? -4.536 -5.753 3.186 1.00 87.75 277 THR A O 1
ATOM 2215 N N . LEU A 1 278 ? -6.171 -7.258 2.867 1.00 91.12 278 LEU A N 1
ATOM 2216 C CA . LEU A 1 278 ? -6.965 -6.403 1.981 1.00 91.12 278 LEU A CA 1
ATOM 2217 C C . LEU A 1 278 ? -7.395 -5.099 2.667 1.00 91.12 278 LEU A C 1
ATOM 2219 O O . LEU A 1 278 ? -7.230 -4.020 2.100 1.00 91.12 278 LEU A O 1
ATOM 2223 N N . ILE A 1 279 ? -7.909 -5.178 3.899 1.00 94.50 279 ILE A N 1
ATOM 2224 C CA . ILE A 1 279 ? -8.317 -3.998 4.677 1.00 94.50 279 ILE A CA 1
ATOM 2225 C C . ILE A 1 279 ? -7.116 -3.090 4.950 1.00 94.50 279 ILE A C 1
ATOM 2227 O O . ILE A 1 279 ? -7.224 -1.873 4.802 1.00 94.50 279 ILE A O 1
ATOM 2231 N N . MET A 1 280 ? -5.967 -3.661 5.316 1.00 91.81 280 MET A N 1
ATOM 2232 C CA . MET A 1 280 ? -4.737 -2.902 5.539 1.00 91.81 280 MET A CA 1
ATOM 2233 C C . MET A 1 280 ? -4.266 -2.203 4.266 1.00 91.81 280 MET A C 1
ATOM 2235 O O . MET A 1 280 ? -4.008 -1.002 4.304 1.00 91.81 280 MET A O 1
ATOM 2239 N N . ASN A 1 281 ? -4.218 -2.907 3.134 1.00 92.38 281 ASN A N 1
ATOM 2240 C CA . ASN A 1 281 ? -3.842 -2.325 1.847 1.00 92.38 281 ASN A CA 1
ATOM 2241 C C . ASN A 1 281 ? -4.810 -1.210 1.432 1.00 92.38 281 ASN A C 1
ATOM 2243 O O . ASN A 1 281 ? -4.377 -0.122 1.052 1.00 92.38 281 ASN A O 1
ATOM 2247 N N . ALA A 1 282 ? -6.117 -1.434 1.585 1.00 95.06 282 ALA A N 1
ATOM 2248 C CA . ALA A 1 282 ? -7.135 -0.420 1.340 1.00 95.06 282 ALA A CA 1
ATOM 2249 C C . ALA A 1 282 ? -6.943 0.807 2.236 1.00 95.06 282 ALA A C 1
ATOM 2251 O O . ALA A 1 282 ? -7.042 1.940 1.770 1.00 95.06 282 ALA A O 1
ATOM 2252 N N . ALA A 1 283 ? -6.659 0.607 3.523 1.00 95.31 283 ALA A N 1
ATOM 2253 C CA . ALA A 1 283 ? -6.416 1.692 4.462 1.00 95.31 283 ALA A CA 1
ATOM 2254 C C . ALA A 1 283 ? -5.133 2.472 4.116 1.00 95.31 283 ALA A C 1
ATOM 2256 O O . ALA A 1 283 ? -5.154 3.702 4.139 1.00 95.31 283 ALA A O 1
ATOM 2257 N N . LEU A 1 284 ? -4.040 1.802 3.734 1.00 92.69 284 LEU A N 1
ATOM 2258 C CA . LEU A 1 284 ? -2.813 2.469 3.282 1.00 92.69 284 LEU A CA 1
ATOM 2259 C C . LEU A 1 284 ? -3.071 3.369 2.073 1.00 92.69 284 LEU A C 1
ATOM 2261 O O . LEU A 1 284 ? -2.706 4.545 2.091 1.00 92.69 284 LEU A O 1
ATOM 2265 N N . VAL A 1 285 ? -3.763 2.841 1.058 1.00 92.88 285 VAL A N 1
ATOM 2266 C CA . VAL A 1 285 ? -4.133 3.594 -0.148 1.00 92.88 285 VAL A CA 1
ATOM 2267 C C . VAL A 1 285 ? -5.047 4.766 0.213 1.00 92.88 285 VAL A C 1
ATOM 2269 O O . VAL A 1 285 ? -4.801 5.901 -0.204 1.00 92.88 285 VAL A O 1
ATOM 2272 N N . ARG A 1 286 ? -6.071 4.524 1.043 1.00 95.19 286 ARG A N 1
ATOM 2273 C CA . ARG A 1 286 ? -7.044 5.538 1.472 1.00 95.19 286 ARG A CA 1
ATOM 2274 C C . ARG A 1 286 ? -6.386 6.706 2.198 1.00 95.19 286 ARG A C 1
ATOM 2276 O O . ARG A 1 286 ? -6.757 7.854 1.955 1.00 95.19 286 ARG A O 1
ATOM 2283 N N . TRP A 1 287 ? -5.440 6.419 3.086 1.00 93.56 287 TRP A N 1
ATOM 2284 C CA . TRP A 1 287 ? -4.783 7.425 3.921 1.00 93.56 287 TRP A CA 1
ATOM 2285 C C . TRP A 1 287 ? -3.441 7.896 3.358 1.00 93.56 287 TRP A C 1
ATOM 2287 O O . TRP A 1 287 ? -2.796 8.735 3.977 1.00 93.56 287 TRP A O 1
ATOM 2297 N N . SER A 1 288 ? -3.063 7.423 2.161 1.00 91.31 288 SER A N 1
ATOM 2298 C CA . SER A 1 288 ? -1.798 7.750 1.489 1.00 91.31 288 SER A CA 1
ATOM 2299 C C . SER A 1 288 ? -0.576 7.500 2.382 1.00 91.31 288 SER A C 1
ATOM 2301 O O . SER A 1 288 ? 0.336 8.322 2.434 1.00 91.31 288 SER A O 1
ATOM 2303 N N . ILE A 1 289 ? -0.587 6.376 3.104 1.00 89.75 289 ILE A N 1
ATOM 2304 C CA . ILE A 1 289 ? 0.527 5.939 3.948 1.00 89.75 289 ILE A CA 1
ATOM 2305 C C . ILE A 1 289 ? 1.396 4.988 3.133 1.00 89.75 289 ILE A C 1
ATOM 2307 O O . ILE A 1 289 ? 0.932 3.955 2.649 1.00 89.75 289 ILE A O 1
ATOM 2311 N N . GLU A 1 290 ? 2.671 5.336 3.008 1.00 85.25 290 GLU A N 1
ATOM 2312 C CA . GLU A 1 290 ? 3.657 4.508 2.327 1.00 85.25 290 GLU A CA 1
ATOM 2313 C C . GLU A 1 290 ? 3.939 3.236 3.132 1.00 85.25 290 GLU A C 1
ATOM 2315 O O . GLU A 1 290 ? 4.262 3.294 4.320 1.00 85.25 290 GLU A O 1
ATOM 2320 N N . VAL A 1 291 ? 3.882 2.073 2.476 1.00 82.00 291 VAL A N 1
ATOM 2321 C CA . VAL A 1 291 ? 4.060 0.766 3.137 1.00 82.00 291 VAL A CA 1
ATOM 2322 C C . VAL A 1 291 ? 5.414 0.636 3.846 1.00 82.00 291 VAL A C 1
ATOM 2324 O O . VAL A 1 291 ? 5.522 -0.079 4.836 1.00 82.00 291 VAL A O 1
ATOM 2327 N N . PHE A 1 292 ? 6.444 1.358 3.394 1.00 78.75 292 PHE A N 1
ATOM 2328 C CA . PHE A 1 292 ? 7.771 1.356 4.015 1.00 78.75 292 PHE A CA 1
ATOM 2329 C C . PHE A 1 292 ? 7.908 2.269 5.238 1.00 78.75 292 PHE A C 1
ATOM 2331 O O . PHE A 1 292 ? 8.911 2.169 5.950 1.00 78.75 292 PHE A O 1
ATOM 2338 N N . ASN A 1 293 ? 6.912 3.106 5.549 1.00 82.94 293 ASN A N 1
ATOM 2339 C CA . ASN A 1 293 ? 6.898 3.860 6.797 1.00 82.94 293 ASN A CA 1
ATOM 2340 C C . ASN A 1 293 ? 6.406 2.979 7.954 1.00 82.94 293 ASN A C 1
ATOM 2342 O O . ASN A 1 293 ? 5.238 3.003 8.337 1.00 82.94 293 ASN A O 1
ATOM 2346 N N . TYR A 1 294 ? 7.324 2.206 8.538 1.00 77.38 294 TYR A N 1
ATOM 2347 C CA . TYR A 1 294 ? 7.005 1.243 9.595 1.00 77.38 294 TYR A CA 1
ATOM 2348 C C . TYR A 1 294 ? 6.238 1.856 10.777 1.00 77.38 294 TYR A C 1
ATOM 2350 O O . TYR A 1 294 ? 5.338 1.218 11.326 1.00 77.38 294 TYR A O 1
ATOM 2358 N N . GLU A 1 295 ? 6.572 3.085 11.181 1.00 82.12 295 GLU A N 1
ATOM 2359 C CA . GLU A 1 295 ? 5.912 3.746 12.309 1.00 82.12 295 GLU A CA 1
ATOM 2360 C C . GLU A 1 295 ? 4.448 4.075 11.987 1.00 82.12 295 GLU A C 1
ATOM 2362 O O . GLU A 1 295 ? 3.556 3.777 12.786 1.00 82.12 295 GLU A O 1
ATOM 2367 N N . GLU A 1 296 ? 4.182 4.649 10.812 1.00 87.44 296 GLU A N 1
ATOM 2368 C CA . GLU A 1 296 ? 2.819 4.971 10.378 1.00 87.44 296 GLU A CA 1
ATOM 2369 C C . GLU A 1 296 ? 1.992 3.720 10.086 1.00 87.44 296 GLU A C 1
ATOM 2371 O O . GLU A 1 296 ? 0.836 3.651 10.503 1.00 87.44 296 GLU A O 1
ATOM 2376 N N . VAL A 1 297 ? 2.586 2.701 9.459 1.00 86.06 297 VAL A N 1
ATOM 2377 C CA . VAL A 1 297 ? 1.935 1.405 9.213 1.00 86.06 297 VAL A CA 1
ATOM 2378 C C . VAL A 1 297 ? 1.547 0.732 10.528 1.00 86.06 297 VAL A C 1
ATOM 2380 O O . VAL A 1 297 ? 0.435 0.220 10.648 1.00 86.06 297 VAL A O 1
ATOM 2383 N N . THR A 1 298 ? 2.419 0.774 11.540 1.00 83.69 298 THR A N 1
ATOM 2384 C CA . THR A 1 298 ? 2.120 0.215 12.868 1.00 83.69 298 THR A CA 1
ATOM 2385 C C . THR A 1 298 ? 0.952 0.956 13.519 1.00 83.69 298 THR A C 1
ATOM 2387 O O . THR A 1 298 ? -0.001 0.324 13.972 1.00 83.69 298 THR A O 1
ATOM 2390 N N . LYS A 1 299 ? 0.971 2.297 13.508 1.00 87.81 299 LYS A N 1
ATOM 2391 C CA . LYS A 1 299 ? -0.137 3.118 14.031 1.00 87.81 299 LYS A CA 1
ATOM 2392 C C . LYS A 1 299 ? -1.446 2.842 13.293 1.00 87.81 299 LYS A C 1
ATOM 2394 O O . LYS A 1 299 ? -2.494 2.740 13.929 1.00 87.81 299 LYS A O 1
ATOM 2399 N N . LEU A 1 300 ? -1.399 2.720 11.966 1.00 92.00 300 LEU A N 1
ATOM 2400 C CA . LEU A 1 300 ? -2.568 2.398 11.154 1.00 92.00 300 LEU A CA 1
ATOM 2401 C C . LEU A 1 300 ? -3.113 1.010 11.497 1.00 92.00 300 LEU A C 1
ATOM 2403 O O . LEU A 1 300 ? -4.317 0.873 11.690 1.00 92.00 300 LEU A O 1
ATOM 2407 N N . SER A 1 301 ? -2.236 0.012 11.632 1.00 89.81 301 SER A N 1
ATOM 2408 C CA . SER A 1 301 ? -2.610 -1.353 12.012 1.00 89.81 301 SER A CA 1
ATOM 2409 C C . SER A 1 301 ? -3.338 -1.375 13.359 1.00 89.81 301 SER A C 1
ATOM 2411 O O . SER A 1 301 ? -4.433 -1.930 13.447 1.00 89.81 301 SER A O 1
ATOM 2413 N N . SER A 1 302 ? -2.826 -0.676 14.380 1.00 90.38 302 SER A N 1
ATOM 2414 C CA . SER A 1 302 ? -3.528 -0.526 15.666 1.00 90.38 302 SER A CA 1
ATOM 2415 C C . SER A 1 302 ? -4.910 0.115 15.506 1.00 90.38 302 SER A C 1
ATOM 2417 O O . SER A 1 302 ? -5.881 -0.366 16.082 1.00 90.38 302 SER A O 1
ATOM 2419 N N . LYS A 1 303 ? -5.047 1.158 14.676 1.00 95.12 303 LYS A N 1
ATOM 2420 C CA . LYS A 1 303 ? -6.345 1.814 14.420 1.00 95.12 303 LYS A CA 1
ATOM 2421 C C . LYS A 1 303 ? -7.338 0.905 13.693 1.00 95.12 303 LYS A C 1
ATOM 2423 O O . LYS A 1 303 ? -8.519 0.906 14.033 1.00 95.12 303 LYS A O 1
ATOM 2428 N N . VAL A 1 304 ? -6.878 0.121 12.716 1.00 95.69 304 VAL A N 1
ATOM 2429 C CA . VAL A 1 304 ? -7.707 -0.858 11.994 1.00 95.69 304 VAL A CA 1
ATOM 2430 C C . VAL A 1 304 ? -8.198 -1.948 12.944 1.00 95.69 304 VAL A C 1
ATOM 2432 O O . VAL A 1 304 ? -9.397 -2.224 12.994 1.00 95.69 304 VAL A O 1
ATOM 2435 N N . LYS A 1 305 ? -7.298 -2.514 13.754 1.00 93.75 305 LYS A N 1
ATOM 2436 C CA . LYS A 1 305 ? -7.645 -3.513 14.774 1.00 93.75 305 LYS A CA 1
ATOM 2437 C C . LYS A 1 305 ? -8.604 -2.956 15.816 1.00 93.75 305 LYS A C 1
ATOM 2439 O O . LYS A 1 305 ? -9.592 -3.614 16.123 1.00 93.75 305 LYS A O 1
ATOM 2444 N N . GLY A 1 306 ? -8.355 -1.740 16.301 1.00 95.62 306 GLY A N 1
ATOM 2445 C CA . GLY A 1 306 ? -9.234 -1.053 17.242 1.00 95.62 306 GLY A CA 1
ATOM 2446 C C . GLY A 1 306 ? -10.638 -0.847 16.680 1.00 95.62 306 GLY A C 1
ATOM 2447 O O . GLY A 1 306 ? -11.615 -1.174 17.344 1.00 95.62 306 GLY A O 1
ATOM 2448 N N . ALA A 1 307 ? -10.765 -0.426 15.417 1.00 97.88 307 ALA A N 1
ATOM 2449 C CA . ALA A 1 307 ? -12.062 -0.322 14.748 1.00 97.88 307 ALA A CA 1
ATOM 2450 C C . ALA A 1 307 ? -12.793 -1.678 14.676 1.00 97.88 307 ALA A C 1
ATOM 2452 O O . ALA A 1 307 ? -13.963 -1.767 15.050 1.00 97.88 307 ALA A O 1
ATOM 2453 N N . ILE A 1 308 ? -12.110 -2.745 14.247 1.00 97.62 308 ILE A N 1
ATOM 2454 C CA . ILE A 1 308 ? -12.693 -4.098 14.204 1.00 97.62 308 ILE A CA 1
ATOM 2455 C C . ILE A 1 308 ? -13.144 -4.536 15.606 1.00 97.62 308 ILE A C 1
ATOM 2457 O O . ILE A 1 308 ? -14.256 -5.038 15.773 1.00 97.62 308 ILE A O 1
ATOM 2461 N N . ASN A 1 309 ? -12.306 -4.316 16.619 1.00 97.31 309 ASN A N 1
ATOM 2462 C CA . ASN A 1 309 ? -12.585 -4.717 17.991 1.00 97.31 309 ASN A CA 1
ATOM 2463 C C . ASN A 1 309 ? -13.767 -3.949 18.601 1.00 97.31 309 ASN A C 1
ATOM 2465 O O . ASN A 1 309 ? -14.647 -4.564 19.198 1.00 97.31 309 ASN A O 1
ATOM 2469 N N . LEU A 1 310 ? -13.857 -2.638 18.361 1.00 97.69 310 LEU A N 1
ATOM 2470 C CA . LEU A 1 310 ? -15.005 -1.812 18.748 1.00 97.69 310 LEU A CA 1
ATOM 2471 C C . LEU A 1 310 ? -16.322 -2.361 18.188 1.00 97.69 310 LEU A C 1
ATOM 2473 O O . LEU A 1 310 ? -17.328 -2.426 18.899 1.00 97.69 310 LEU A O 1
ATOM 2477 N N . ALA A 1 311 ? -16.329 -2.762 16.914 1.00 98.06 311 ALA A N 1
ATOM 2478 C CA . ALA A 1 311 ? -17.512 -3.344 16.293 1.00 98.06 311 ALA A CA 1
ATOM 2479 C C . ALA A 1 311 ? -17.868 -4.708 16.897 1.00 98.06 311 ALA A C 1
ATOM 2481 O O . ALA A 1 311 ? -19.052 -4.979 17.116 1.00 98.06 311 ALA A O 1
ATOM 2482 N N . LEU A 1 312 ? -16.869 -5.544 17.198 1.00 97.44 312 LEU A N 1
ATOM 2483 C CA . LEU A 1 312 ? -17.081 -6.820 17.879 1.00 97.44 312 LEU A CA 1
ATOM 2484 C C . LEU A 1 312 ? -17.679 -6.619 19.275 1.00 97.44 312 LEU A C 1
ATOM 2486 O O . LEU A 1 312 ? -18.696 -7.240 19.575 1.00 97.44 312 LEU A O 1
ATOM 2490 N N . GLU A 1 313 ? -17.113 -5.733 20.100 1.00 97.75 313 GLU A N 1
ATOM 2491 C CA . GLU A 1 313 ? -17.634 -5.437 21.443 1.00 97.75 313 GLU A CA 1
ATOM 2492 C C . GLU A 1 313 ? -19.077 -4.928 21.393 1.00 97.75 313 GLU A C 1
ATOM 2494 O O . GLU A 1 313 ? -19.944 -5.447 22.099 1.00 97.75 313 GLU A O 1
ATOM 2499 N N . LEU A 1 314 ? -19.361 -3.959 20.517 1.00 97.62 314 LEU A N 1
ATOM 2500 C CA . LEU A 1 314 ? -20.708 -3.415 20.353 1.00 97.62 314 LEU A CA 1
ATOM 2501 C C . LEU A 1 314 ? -21.710 -4.498 19.936 1.00 97.62 314 LEU A C 1
ATOM 2503 O O . LEU A 1 314 ? -22.833 -4.547 20.441 1.00 97.62 314 LEU A O 1
ATOM 2507 N N . THR A 1 315 ? -21.321 -5.352 18.993 1.00 96.12 315 THR A N 1
ATOM 2508 C CA . THR A 1 315 ? -22.198 -6.398 18.458 1.00 96.12 315 THR A CA 1
ATOM 2509 C C . THR A 1 315 ? -22.438 -7.493 19.490 1.00 96.12 315 THR A C 1
ATOM 2511 O O . THR A 1 315 ? -23.581 -7.919 19.667 1.00 96.12 315 THR A O 1
ATOM 2514 N N . LEU A 1 316 ? -21.397 -7.894 20.222 1.00 95.31 316 LEU A N 1
ATOM 2515 C CA . LEU A 1 316 ? -21.488 -8.845 21.327 1.00 95.31 316 LEU A CA 1
ATOM 2516 C C . LEU A 1 316 ? -22.452 -8.330 22.401 1.00 95.31 316 LEU A C 1
ATOM 2518 O O . LEU A 1 316 ? -23.367 -9.053 22.786 1.00 95.31 316 LEU A O 1
ATOM 2522 N N . GLN A 1 317 ? -22.326 -7.066 22.823 1.00 94.75 317 GLN A N 1
ATOM 2523 C CA . GLN A 1 317 ? -23.233 -6.470 23.813 1.00 94.75 317 GLN A CA 1
ATOM 2524 C C . GLN A 1 317 ? -24.693 -6.415 23.339 1.00 94.75 317 GLN A C 1
ATOM 2526 O O . GLN A 1 317 ? -25.606 -6.602 24.142 1.00 94.75 317 GLN A O 1
ATOM 2531 N N . LYS A 1 318 ? -24.933 -6.156 22.048 1.00 93.44 318 LYS A N 1
ATOM 2532 C CA . LYS A 1 318 ? -26.291 -6.021 21.496 1.00 93.44 318 LYS A CA 1
ATOM 2533 C C . LYS A 1 318 ? -26.991 -7.344 21.213 1.00 93.44 318 LYS A C 1
ATOM 2535 O O . LYS A 1 318 ? -28.211 -7.411 21.323 1.00 93.44 318 LYS A O 1
ATOM 2540 N N . THR A 1 319 ? -26.241 -8.358 20.793 1.00 91.62 319 THR A N 1
ATOM 2541 C CA . THR A 1 319 ? -26.805 -9.615 20.275 1.00 91.62 319 THR A CA 1
ATOM 2542 C C . THR A 1 319 ? -26.588 -10.799 21.212 1.00 91.62 319 THR A C 1
ATOM 2544 O O . THR A 1 319 ? -27.317 -11.782 21.126 1.00 91.62 319 THR A O 1
ATOM 2547 N N . GLY A 1 320 ? -25.590 -10.727 22.098 1.00 91.88 320 GLY A N 1
ATOM 2548 C CA . GLY A 1 320 ? -25.156 -11.844 22.936 1.00 91.88 320 GLY A CA 1
ATOM 2549 C C . GLY A 1 320 ? -24.417 -12.956 22.181 1.00 91.88 320 GLY A C 1
ATOM 2550 O O . GLY A 1 320 ? -24.051 -13.951 22.803 1.00 91.88 320 GLY A O 1
ATOM 2551 N N . MET A 1 321 ? -24.191 -12.816 20.869 1.00 92.62 321 MET A N 1
ATOM 2552 C CA . MET A 1 321 ? -23.442 -13.797 20.078 1.00 92.62 321 MET A CA 1
ATOM 2553 C C . MET A 1 321 ? -21.959 -13.803 20.449 1.00 92.62 321 MET A C 1
ATOM 2555 O O . MET A 1 321 ? -21.376 -12.770 20.787 1.00 92.62 321 MET A O 1
ATOM 2559 N N . ALA A 1 322 ? -21.327 -14.971 20.331 1.00 94.00 322 ALA A N 1
ATOM 2560 C CA . ALA A 1 322 ? -19.889 -15.098 20.531 1.00 94.00 322 ALA A CA 1
ATOM 2561 C C . ALA A 1 322 ? -19.111 -14.377 19.414 1.00 94.00 322 ALA A C 1
ATOM 2563 O O . ALA A 1 322 ? -19.518 -14.388 18.252 1.00 94.00 322 ALA A O 1
ATOM 2564 N N . ALA A 1 323 ? -17.945 -13.810 19.735 1.00 94.00 323 ALA A N 1
ATOM 2565 C CA . ALA A 1 323 ? -17.138 -13.047 18.776 1.00 94.00 323 ALA A CA 1
ATOM 2566 C C . ALA A 1 323 ? -16.757 -13.851 17.518 1.00 94.00 323 ALA A C 1
ATOM 2568 O O . ALA A 1 323 ? -16.779 -13.319 16.408 1.00 94.00 323 ALA A O 1
ATOM 2569 N N . LEU A 1 324 ? -16.466 -15.149 17.674 1.00 93.12 324 LEU A N 1
ATOM 2570 C CA . LEU A 1 324 ? -16.168 -16.044 16.552 1.00 93.12 324 LEU A CA 1
ATOM 2571 C C . LEU A 1 324 ? -17.366 -16.209 15.605 1.00 93.12 324 LEU A C 1
ATOM 2573 O O . LEU A 1 324 ? -17.190 -16.233 14.389 1.00 93.12 324 LEU A O 1
ATOM 2577 N N . GLU A 1 325 ? -18.577 -16.320 16.150 1.00 92.06 325 GLU A N 1
ATOM 2578 C CA . GLU A 1 325 ? -19.811 -16.437 15.366 1.00 92.06 325 GLU A CA 1
ATOM 2579 C C . GLU A 1 325 ? -20.096 -15.135 14.611 1.00 92.06 325 GLU A C 1
ATOM 2581 O O . GLU A 1 325 ? -20.357 -15.163 13.409 1.00 92.06 325 GLU A O 1
ATOM 2586 N N . ILE A 1 326 ? -19.916 -13.989 15.278 1.00 94.00 326 ILE A N 1
ATOM 2587 C CA . ILE A 1 326 ? -20.018 -12.667 14.649 1.00 94.00 326 ILE A CA 1
ATOM 2588 C C . ILE A 1 326 ? -19.045 -12.557 13.465 1.00 94.00 326 ILE A C 1
ATOM 2590 O O . ILE A 1 326 ? -19.456 -12.162 12.375 1.00 94.00 326 ILE A O 1
ATOM 2594 N N . TYR A 1 327 ? -17.774 -12.939 13.641 1.00 93.50 327 TYR A N 1
ATOM 2595 C CA . TYR A 1 327 ? -16.789 -12.931 12.554 1.00 93.50 327 TYR A CA 1
ATOM 2596 C C . TYR A 1 327 ? -17.187 -13.853 11.392 1.00 93.50 327 TYR A C 1
ATOM 2598 O O . TYR A 1 327 ? -17.089 -13.445 10.233 1.00 93.50 327 TYR A O 1
ATOM 2606 N N . ARG A 1 328 ? -17.657 -15.074 11.679 1.00 90.56 328 ARG A N 1
ATOM 2607 C CA . ARG A 1 328 ? -18.058 -16.044 10.646 1.00 90.56 328 ARG A CA 1
ATOM 2608 C C . ARG A 1 328 ? -19.198 -15.531 9.767 1.00 90.56 328 ARG A C 1
ATOM 2610 O O . ARG A 1 328 ? -19.185 -15.789 8.569 1.00 90.56 328 ARG A O 1
ATOM 2617 N N . HIS A 1 329 ? -20.139 -14.784 10.341 1.00 89.62 329 HIS A N 1
ATOM 2618 C CA . HIS A 1 329 ? -21.265 -14.218 9.597 1.00 89.62 329 HIS A CA 1
ATOM 2619 C C . HIS A 1 329 ? -20.940 -12.874 8.926 1.00 89.62 329 HIS A C 1
ATOM 2621 O O . HIS A 1 329 ? -21.305 -12.652 7.774 1.00 89.62 329 HIS A O 1
ATOM 2627 N N . ALA A 1 330 ? -20.245 -11.964 9.613 1.00 91.38 330 ALA A N 1
ATOM 2628 C CA . ALA A 1 330 ? -20.013 -10.612 9.102 1.00 91.38 330 ALA A CA 1
ATOM 2629 C C . ALA A 1 330 ? -18.740 -10.466 8.247 1.00 91.38 330 ALA A C 1
ATOM 2631 O O . ALA A 1 330 ? -18.711 -9.642 7.330 1.00 91.38 330 ALA A O 1
ATOM 2632 N N . GLY A 1 331 ? -17.684 -11.225 8.550 1.00 92.88 331 GLY A N 1
ATOM 2633 C CA . GLY A 1 331 ? -16.335 -10.988 8.027 1.00 92.88 331 GLY A CA 1
ATOM 2634 C C . GLY A 1 331 ? -15.663 -9.731 8.596 1.00 92.88 331 GLY A C 1
ATOM 2635 O O . GLY A 1 331 ? -16.293 -8.915 9.276 1.00 92.88 331 GLY A O 1
ATOM 2636 N N . LEU A 1 332 ? -14.365 -9.549 8.320 1.00 94.50 332 LEU A N 1
ATOM 2637 C CA . LEU A 1 332 ? -13.620 -8.405 8.864 1.00 94.50 332 LEU A CA 1
ATOM 2638 C C . LEU A 1 332 ? -14.015 -7.082 8.218 1.00 94.50 332 LEU A C 1
ATOM 2640 O O . LEU A 1 332 ? -14.035 -6.066 8.905 1.00 94.50 332 LEU A O 1
ATOM 2644 N N . GLN A 1 333 ? -14.359 -7.075 6.929 1.00 94.94 333 GLN A N 1
ATOM 2645 C CA . GLN A 1 333 ? -14.663 -5.837 6.209 1.00 94.94 333 GLN A CA 1
ATOM 2646 C C . GLN A 1 333 ? -15.872 -5.109 6.813 1.00 94.94 333 GLN A C 1
ATOM 2648 O O . GLN A 1 333 ? -15.804 -3.908 7.070 1.00 94.94 333 GLN A O 1
ATOM 2653 N N . LYS A 1 334 ? -16.965 -5.828 7.108 1.00 95.44 334 LYS A N 1
ATOM 2654 C CA . LYS A 1 334 ? -18.168 -5.229 7.715 1.00 95.44 334 LYS A CA 1
ATOM 2655 C C . LYS A 1 334 ? -17.920 -4.798 9.162 1.00 95.44 334 LYS A C 1
ATOM 2657 O O . LYS A 1 334 ? -18.396 -3.739 9.569 1.00 95.44 334 LYS A O 1
ATOM 2662 N N . LEU A 1 335 ? -17.152 -5.582 9.925 1.00 97.38 335 LEU A N 1
ATOM 2663 C CA . LEU A 1 335 ? -16.741 -5.216 11.284 1.00 97.38 335 LEU A CA 1
ATOM 2664 C C . LEU A 1 335 ? -15.885 -3.947 11.279 1.00 97.38 335 LEU A C 1
ATOM 2666 O O . LEU A 1 335 ? -16.180 -3.003 12.006 1.00 97.38 335 LEU A O 1
ATOM 2670 N N . TYR A 1 336 ? -14.885 -3.880 10.403 1.00 98.06 336 TYR A N 1
ATOM 2671 C CA . TYR A 1 336 ? -14.048 -2.703 10.214 1.00 98.06 336 TYR A CA 1
ATOM 2672 C C . TYR A 1 336 ? -14.879 -1.470 9.840 1.00 98.06 336 TYR A C 1
ATOM 2674 O O . TYR A 1 336 ? -14.788 -0.442 10.512 1.00 98.06 336 TYR A O 1
ATOM 2682 N N . ALA A 1 337 ? -15.755 -1.586 8.838 1.00 98.00 337 ALA A N 1
ATOM 2683 C CA . ALA A 1 337 ? -16.640 -0.506 8.411 1.00 98.00 337 ALA A CA 1
ATOM 2684 C C . ALA A 1 337 ? -17.573 -0.026 9.541 1.00 98.00 337 ALA A C 1
ATOM 2686 O O . ALA A 1 337 ? -17.786 1.179 9.708 1.00 98.00 337 ALA A O 1
ATOM 2687 N N . CYS A 1 338 ? -18.105 -0.942 10.358 1.00 98.31 338 CYS A N 1
ATOM 2688 C CA . CYS A 1 338 ? -18.906 -0.592 11.533 1.00 98.31 338 CYS A CA 1
ATOM 2689 C C . CYS A 1 338 ? -18.071 0.130 12.602 1.00 98.31 338 CYS A C 1
ATOM 2691 O O . CYS A 1 338 ? -18.514 1.123 13.180 1.00 98.31 338 CYS A O 1
ATOM 2693 N N . GLY A 1 339 ? -16.840 -0.319 12.836 1.00 98.31 339 GLY A N 1
ATOM 2694 C CA . GLY A 1 339 ? -15.887 0.340 13.725 1.00 98.31 339 GLY A CA 1
ATOM 2695 C C . GLY A 1 339 ? -15.549 1.761 13.286 1.00 98.31 339 GLY A C 1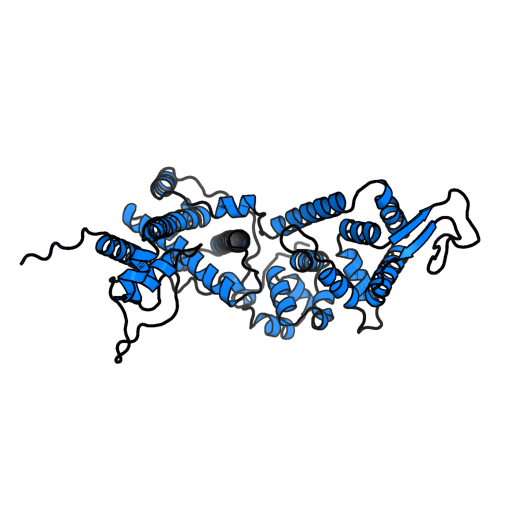
ATOM 2696 O O . GLY A 1 339 ? -15.603 2.696 14.087 1.00 98.31 339 GLY A O 1
ATOM 2697 N N . LEU A 1 340 ? -15.285 1.954 11.989 1.00 98.44 340 LEU A N 1
ATOM 2698 C CA . LEU A 1 340 ? -15.066 3.274 11.396 1.00 98.44 340 LEU A CA 1
ATOM 2699 C C . LEU A 1 340 ? -16.249 4.213 11.634 1.00 98.44 340 LEU A C 1
ATOM 2701 O O . LEU A 1 340 ? -16.046 5.396 11.906 1.00 98.44 340 LEU A O 1
ATOM 2705 N N . ASN A 1 341 ? -17.484 3.704 11.583 1.00 98.50 341 ASN A N 1
ATOM 2706 C CA . ASN A 1 341 ? -18.667 4.509 11.882 1.00 98.50 341 ASN A CA 1
ATOM 2707 C C . ASN A 1 341 ? -18.626 5.063 13.311 1.00 98.50 341 ASN A C 1
ATOM 2709 O O . ASN A 1 341 ? -18.850 6.259 13.511 1.00 98.50 341 ASN A O 1
ATOM 2713 N N . LEU A 1 342 ? -18.270 4.230 14.293 1.00 98.25 342 LEU A N 1
ATOM 2714 C CA . LEU A 1 342 ? -18.123 4.648 15.689 1.00 98.25 342 LEU A CA 1
ATOM 2715 C C . LEU A 1 342 ? -17.035 5.713 15.843 1.00 98.25 342 LEU A C 1
ATOM 2717 O O . LEU A 1 342 ? -17.283 6.763 16.445 1.00 98.25 342 LEU A O 1
ATOM 2721 N N . LEU A 1 343 ? -15.861 5.497 15.251 1.00 98.31 343 LEU A N 1
ATOM 2722 C CA . LEU A 1 343 ? -14.769 6.470 15.286 1.00 98.31 343 LEU A CA 1
ATOM 2723 C C . LEU A 1 343 ? -15.190 7.802 14.646 1.00 98.31 343 LEU A C 1
ATOM 2725 O O . LEU A 1 343 ? -15.047 8.866 15.252 1.00 98.31 343 LEU A O 1
ATOM 2729 N N . PHE A 1 344 ? -15.798 7.774 13.459 1.00 98.19 344 PHE A N 1
ATOM 2730 C CA . PHE A 1 344 ? -16.211 8.996 12.767 1.00 98.19 344 PHE A CA 1
ATOM 2731 C C . PHE A 1 344 ? -17.385 9.714 13.434 1.00 98.19 344 PHE A C 1
ATOM 2733 O O . PHE A 1 344 ? -17.545 10.921 13.245 1.00 98.19 344 PHE A O 1
ATOM 2740 N N . ARG A 1 345 ? -18.183 9.045 14.274 1.00 97.62 345 ARG A N 1
ATOM 2741 C CA . ARG A 1 345 ? -19.138 9.736 15.156 1.00 97.62 345 ARG A CA 1
ATOM 2742 C C . ARG A 1 345 ? -18.416 10.605 16.188 1.00 97.62 345 ARG A C 1
ATOM 2744 O O . ARG A 1 345 ? -18.810 11.760 16.358 1.00 97.62 345 ARG A O 1
ATOM 2751 N N . LEU A 1 346 ? -17.344 10.110 16.818 1.00 97.25 346 LEU A N 1
ATOM 2752 C CA . LEU A 1 346 ? -16.503 10.931 17.703 1.00 97.25 346 LEU A CA 1
ATOM 2753 C C . LEU A 1 346 ? -15.847 12.075 16.930 1.00 97.25 346 LEU A C 1
ATOM 2755 O O . LEU A 1 346 ? -15.907 13.219 17.375 1.00 97.25 346 LEU A O 1
ATOM 2759 N N . GLN A 1 347 ? -15.313 11.795 15.739 1.00 97.06 347 GLN A N 1
ATOM 2760 C CA . GLN A 1 347 ? -14.708 12.806 14.870 1.00 97.06 347 GLN A CA 1
ATOM 2761 C C . GLN A 1 347 ? -15.693 13.930 14.534 1.00 97.06 347 GLN A C 1
ATOM 2763 O O . GLN A 1 347 ? -15.397 15.104 14.757 1.00 97.06 347 GLN A O 1
ATOM 2768 N N . LYS A 1 348 ? -16.891 13.593 14.038 1.00 95.81 348 LYS A N 1
ATOM 2769 C CA . LYS A 1 348 ? -17.943 14.569 13.707 1.00 95.81 348 LYS A CA 1
ATOM 2770 C C . LYS A 1 348 ? -18.322 15.420 14.914 1.00 95.81 348 LYS A C 1
ATOM 2772 O O . LYS A 1 348 ? -18.570 16.613 14.765 1.00 95.81 348 LYS A O 1
ATOM 2777 N N . ARG A 1 349 ? -18.360 14.831 16.113 1.00 93.94 349 ARG A N 1
ATOM 2778 C CA . ARG A 1 349 ? -18.607 15.566 17.361 1.00 93.94 349 ARG A CA 1
ATOM 2779 C C . ARG A 1 349 ? -17.439 16.489 17.720 1.00 93.94 349 ARG A C 1
ATOM 2781 O O . ARG A 1 349 ? -17.676 17.652 18.025 1.00 93.94 349 ARG A O 1
ATOM 2788 N N . ALA A 1 350 ? -16.200 16.017 17.622 1.00 93.31 350 ALA A N 1
ATOM 2789 C CA . ALA A 1 350 ? -14.995 16.804 17.882 1.00 93.31 350 ALA A CA 1
ATOM 2790 C C . ALA A 1 350 ? -14.853 18.006 16.926 1.00 93.31 350 ALA A C 1
ATOM 2792 O O . ALA A 1 350 ? -14.353 19.061 17.318 1.00 93.31 350 ALA A O 1
ATOM 2793 N N . HIS A 1 351 ? -15.338 17.898 15.687 1.00 92.19 351 HIS A N 1
ATOM 2794 C CA . HIS A 1 351 ? -15.361 19.005 14.722 1.00 92.19 351 HIS A CA 1
ATOM 2795 C C . HIS A 1 351 ? -16.354 20.125 15.072 1.00 92.19 351 HIS A C 1
ATOM 2797 O O . HIS A 1 351 ? -16.232 21.216 14.525 1.00 92.19 351 HIS A O 1
ATOM 2803 N N . LYS A 1 352 ? -17.300 19.904 15.997 1.00 90.06 352 LYS A N 1
ATOM 2804 C CA . LYS A 1 352 ? -18.240 20.950 16.443 1.00 90.06 352 LYS A CA 1
ATOM 2805 C C . LYS A 1 352 ? -17.609 21.988 17.374 1.00 90.06 352 LYS A C 1
ATOM 2807 O O . LYS A 1 352 ? -18.177 23.059 17.549 1.00 90.06 352 LYS A O 1
ATOM 2812 N N . PHE A 1 353 ? -16.457 21.685 17.970 1.00 85.19 353 PHE A N 1
ATOM 2813 C CA . PHE A 1 353 ? -15.728 22.628 18.819 1.00 85.19 353 PHE A CA 1
ATOM 2814 C C . PHE A 1 353 ? -15.091 23.721 17.944 1.00 85.19 353 PHE A C 1
ATOM 2816 O O . PHE A 1 353 ? -14.489 23.412 16.919 1.00 85.19 353 PHE A O 1
ATOM 2823 N N . SER A 1 354 ? -15.190 25.003 18.288 1.00 79.75 354 SER A N 1
ATOM 2824 C CA . SER A 1 354 ? -14.511 26.034 17.488 1.00 79.75 354 SER A CA 1
ATOM 2825 C C . SER A 1 354 ? -13.022 26.114 17.852 1.00 79.75 354 SER A C 1
ATOM 2827 O O . SER A 1 354 ? -12.604 25.635 18.909 1.00 79.75 354 SER A O 1
ATOM 2829 N N . VAL A 1 355 ? -12.194 26.697 16.978 1.00 69.69 355 VAL A N 1
ATOM 2830 C CA . VAL A 1 355 ? -10.771 26.933 17.295 1.00 69.69 355 VAL A CA 1
ATOM 2831 C C . VAL A 1 355 ? -10.652 27.914 18.464 1.00 69.69 355 VAL A C 1
ATOM 2833 O O . VAL A 1 355 ? -9.810 27.731 19.337 1.00 69.69 355 VAL A O 1
ATOM 2836 N N . GLU A 1 356 ? -11.556 28.888 18.543 1.00 66.12 356 GLU A N 1
ATOM 2837 C CA . GLU A 1 356 ? -11.659 29.846 19.643 1.00 66.12 356 GLU A CA 1
ATOM 2838 C C . GLU A 1 356 ? -12.090 29.160 20.944 1.00 66.12 356 GLU A C 1
ATOM 2840 O O . GLU A 1 356 ? -11.530 29.462 21.990 1.00 66.12 356 GLU A O 1
ATOM 2845 N N . THR A 1 357 ? -13.016 28.190 20.902 1.00 65.25 357 THR A N 1
ATOM 2846 C CA . THR A 1 357 ? -13.363 27.357 22.070 1.00 65.25 357 THR A CA 1
ATOM 2847 C C . THR A 1 357 ? -12.156 26.552 22.545 1.00 65.25 357 THR A C 1
ATOM 2849 O O . THR A 1 357 ? -11.933 26.435 23.743 1.00 65.25 357 THR A O 1
ATOM 2852 N N . LEU A 1 358 ? -11.341 26.040 21.619 1.00 65.81 358 LEU A N 1
ATOM 2853 C CA . LEU A 1 358 ? -10.127 25.283 21.933 1.00 65.81 358 LEU A CA 1
ATOM 2854 C C . LEU A 1 358 ? -8.996 26.161 22.494 1.00 65.81 358 LEU A C 1
ATOM 2856 O O . LEU A 1 358 ? -8.226 25.694 23.328 1.00 65.81 358 LEU A O 1
ATOM 2860 N N . GLN A 1 359 ? -8.909 27.423 22.066 1.00 57.22 359 GLN A N 1
ATOM 2861 C CA . GLN A 1 359 ? -7.956 28.410 22.585 1.00 57.22 359 GLN A CA 1
ATOM 2862 C C . GLN A 1 359 ? -8.422 29.050 23.901 1.00 57.22 359 GLN A C 1
ATOM 2864 O O . GLN A 1 359 ? -7.598 29.319 24.768 1.00 57.22 359 GLN A O 1
ATOM 2869 N N . ALA A 1 360 ? -9.728 29.258 24.096 1.00 54.09 360 ALA A N 1
ATOM 2870 C CA . ALA A 1 360 ? -10.308 29.682 25.373 1.00 54.09 360 ALA A CA 1
ATOM 2871 C C . ALA A 1 360 ? -10.260 28.551 26.418 1.00 54.09 360 ALA A C 1
ATOM 2873 O O . ALA A 1 360 ? -10.043 28.814 27.597 1.00 54.09 360 ALA A O 1
ATOM 2874 N N . ALA A 1 361 ? -10.337 27.292 25.968 1.00 53.12 361 ALA A N 1
ATOM 2875 C CA . ALA A 1 361 ? -10.007 26.092 26.738 1.00 53.12 361 ALA A CA 1
ATOM 2876 C C . ALA A 1 361 ? -8.492 25.891 26.948 1.00 53.12 361 ALA A C 1
ATOM 2878 O O . ALA A 1 361 ? -8.069 24.819 27.381 1.00 53.12 361 ALA A O 1
ATOM 2879 N N . ALA A 1 362 ? -7.661 26.924 26.746 1.00 48.09 362 ALA A N 1
ATOM 2880 C CA . ALA A 1 362 ? -6.290 26.959 27.261 1.00 48.09 362 ALA A CA 1
ATOM 2881 C C . ALA A 1 362 ? -6.216 26.747 28.790 1.00 48.09 362 ALA A C 1
ATOM 2883 O O . ALA A 1 362 ? -5.127 26.531 29.319 1.00 48.09 362 ALA A O 1
ATOM 2884 N N . SER A 1 363 ? -7.358 26.755 29.491 1.00 50.59 3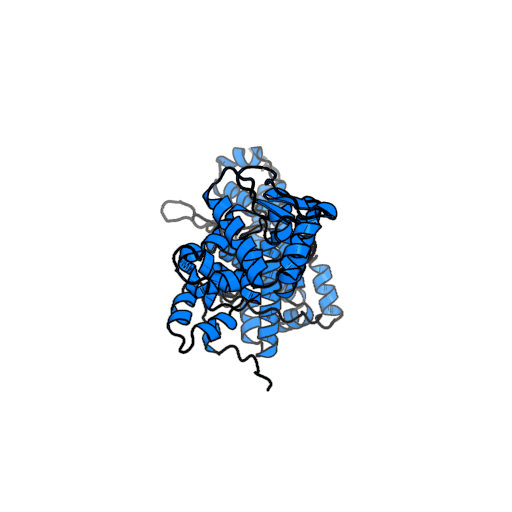63 SER A N 1
ATOM 2885 C CA . SER A 1 363 ? -7.476 26.309 30.877 1.00 50.59 363 SER A CA 1
ATOM 2886 C C . SER A 1 363 ? -7.381 24.790 31.081 1.00 50.59 363 SER A C 1
ATOM 2888 O O . SER A 1 363 ? -7.145 24.394 32.213 1.00 50.59 363 SER A O 1
ATOM 2890 N N . GLU A 1 364 ? -7.457 23.932 30.051 1.00 71.69 364 GLU A N 1
ATOM 2891 C CA . GLU A 1 364 ? -7.120 22.502 30.180 1.00 71.69 364 GLU A CA 1
ATOM 2892 C C . GLU A 1 364 ? -6.473 21.952 28.895 1.00 71.69 364 GLU A C 1
ATOM 2894 O O . GLU A 1 364 ? -7.144 21.492 27.970 1.00 71.69 364 GLU A O 1
ATOM 2899 N N . ALA A 1 365 ? -5.135 21.934 28.847 1.00 80.44 365 ALA A N 1
ATOM 2900 C CA . ALA A 1 365 ? -4.344 21.351 27.750 1.00 80.44 365 ALA A CA 1
ATOM 2901 C C . ALA A 1 365 ? -4.760 19.907 27.372 1.00 80.44 365 ALA A C 1
ATOM 2903 O O . ALA A 1 365 ? -4.550 19.475 26.236 1.00 80.44 365 ALA A O 1
ATOM 2904 N N . ALA A 1 366 ? -5.384 19.176 28.303 1.00 84.88 366 ALA A N 1
ATOM 2905 C CA . ALA A 1 366 ? -5.979 17.863 28.072 1.00 84.88 366 ALA A CA 1
ATOM 2906 C C . ALA A 1 366 ? -7.119 17.900 27.040 1.00 84.88 366 ALA A C 1
ATOM 2908 O O . ALA A 1 366 ? -7.108 17.116 26.091 1.00 84.88 366 ALA A O 1
ATOM 2909 N N . THR A 1 367 ? -8.066 18.833 27.181 1.00 87.06 367 THR A N 1
ATOM 2910 C CA . THR A 1 367 ? -9.225 18.980 26.286 1.00 87.06 367 THR A CA 1
ATOM 2911 C C . THR A 1 367 ? -8.780 19.271 24.861 1.00 87.06 367 THR A C 1
ATOM 2913 O O . THR A 1 367 ? -9.275 18.653 23.916 1.00 87.06 367 THR A O 1
ATOM 2916 N N . PHE A 1 368 ? -7.787 20.153 24.704 1.00 87.25 368 PHE A N 1
ATOM 2917 C CA . PHE A 1 368 ? -7.194 20.441 23.402 1.00 87.25 368 PHE A CA 1
ATOM 2918 C C . PHE A 1 368 ? -6.615 19.178 22.755 1.00 87.25 368 PHE A C 1
ATOM 2920 O O . PHE A 1 368 ? -6.954 18.868 21.614 1.00 87.25 368 PHE A O 1
ATOM 2927 N N . ALA A 1 369 ? -5.778 18.428 23.479 1.00 90.56 369 ALA A N 1
ATOM 2928 C CA . ALA A 1 369 ? -5.150 17.218 22.953 1.00 90.56 369 ALA A CA 1
ATOM 2929 C C . ALA A 1 369 ? -6.179 16.126 22.608 1.00 90.56 369 ALA A C 1
ATOM 2931 O O . ALA A 1 369 ? -6.077 15.506 21.552 1.00 90.56 369 ALA A O 1
ATOM 2932 N N . ILE A 1 370 ? -7.214 15.931 23.434 1.00 93.19 370 ILE A N 1
ATOM 2933 C CA . ILE A 1 370 ? -8.300 14.980 23.148 1.00 93.19 370 ILE A CA 1
ATOM 2934 C C . ILE A 1 370 ? -9.027 15.369 21.854 1.00 93.19 370 ILE A C 1
ATOM 2936 O O . ILE A 1 370 ? -9.149 14.549 20.946 1.00 93.19 370 ILE A O 1
ATOM 2940 N N . VAL A 1 371 ? -9.475 16.623 21.726 1.00 93.12 371 VAL A N 1
ATOM 2941 C CA . VAL A 1 371 ? -10.199 17.076 20.525 1.00 93.12 371 VAL A CA 1
ATOM 2942 C C . VAL A 1 371 ? -9.298 17.032 19.286 1.00 93.12 371 VAL A C 1
ATOM 2944 O O . VAL A 1 371 ? -9.766 16.651 18.214 1.00 93.12 371 VAL A O 1
ATOM 2947 N N . ALA A 1 372 ? -8.013 17.370 19.416 1.00 92.44 372 ALA A N 1
ATOM 2948 C CA . ALA A 1 372 ? -7.046 17.296 18.323 1.00 92.44 372 ALA A CA 1
ATOM 2949 C C . ALA A 1 372 ? -6.827 15.856 17.826 1.00 92.44 372 ALA A C 1
ATOM 2951 O O . ALA A 1 372 ? -6.816 15.634 16.613 1.00 92.44 372 ALA A O 1
ATOM 2952 N N . GLY A 1 373 ? -6.708 14.881 18.734 1.00 95.25 373 GLY A N 1
ATOM 2953 C CA . GLY A 1 373 ? -6.609 13.457 18.387 1.00 95.25 373 GLY A CA 1
ATOM 2954 C C . GLY A 1 373 ? -7.874 12.933 17.703 1.00 95.25 373 GLY A C 1
ATOM 2955 O O . GLY A 1 373 ? -7.815 12.261 16.674 1.00 95.25 373 GLY A O 1
ATOM 2956 N N . LEU A 1 374 ? -9.048 13.329 18.199 1.00 96.88 374 LEU A N 1
ATOM 2957 C CA . LEU A 1 374 ? -10.324 12.918 17.614 1.00 96.88 374 LEU A CA 1
ATOM 2958 C C . LEU A 1 374 ? -10.611 13.539 16.242 1.00 96.88 374 LEU A C 1
ATOM 2960 O O . LEU A 1 374 ? -11.436 13.012 15.499 1.00 96.88 374 LEU A O 1
ATOM 2964 N N . ARG A 1 375 ? -9.953 14.650 15.893 1.00 95.38 375 ARG A N 1
ATOM 2965 C CA . ARG A 1 375 ? -10.062 15.294 14.573 1.00 95.38 375 ARG A CA 1
ATOM 2966 C C . ARG A 1 375 ? -9.160 14.696 13.506 1.00 95.38 375 ARG A C 1
ATOM 2968 O O . ARG A 1 375 ? -9.351 15.022 12.337 1.00 95.38 375 ARG A O 1
ATOM 2975 N N . GLN A 1 376 ? -8.204 13.848 13.880 1.00 95.19 376 GLN A N 1
ATOM 2976 C CA . GLN A 1 376 ? -7.358 13.156 12.910 1.00 95.19 376 GLN A CA 1
ATOM 2977 C C . GLN A 1 376 ? -8.213 12.374 11.907 1.00 95.19 376 GLN A C 1
ATOM 2979 O O . GLN A 1 376 ? -9.314 11.935 12.246 1.00 95.19 376 GLN A O 1
ATOM 2984 N N . ALA A 1 377 ? -7.702 12.186 10.684 1.00 92.19 377 ALA A N 1
ATOM 2985 C CA . ALA A 1 377 ? -8.418 11.507 9.597 1.00 92.19 377 ALA A CA 1
ATOM 2986 C C . ALA A 1 377 ? -8.974 10.139 10.032 1.00 92.19 377 ALA A C 1
ATOM 2988 O O . ALA A 1 377 ? -10.147 9.849 9.802 1.00 92.19 377 ALA A O 1
ATOM 2989 N N . LEU A 1 378 ? -8.157 9.372 10.764 1.00 94.31 378 LEU A N 1
ATOM 2990 C CA . LEU A 1 378 ? -8.594 8.292 11.645 1.00 94.31 378 LEU A CA 1
ATOM 2991 C C . LEU A 1 378 ? -8.417 8.727 13.110 1.00 94.31 378 LEU A C 1
ATOM 2993 O O . LEU A 1 378 ? -7.265 8.909 13.532 1.00 94.31 378 LEU A O 1
ATOM 2997 N N . PRO A 1 379 ? -9.517 8.864 13.873 1.00 97.12 379 PRO A N 1
ATOM 2998 C CA . PRO A 1 379 ? -9.490 9.289 15.268 1.00 97.12 379 PRO A CA 1
ATOM 2999 C C . PRO A 1 379 ? -8.564 8.453 16.146 1.00 97.12 379 PRO A C 1
ATOM 3001 O O . PRO A 1 379 ? -8.488 7.231 16.031 1.00 97.12 379 PRO A O 1
ATOM 3004 N N . GLU A 1 380 ? -7.889 9.140 17.054 1.00 96.88 380 GLU A N 1
ATOM 3005 C CA . GLU A 1 380 ? -7.007 8.571 18.066 1.00 96.88 380 GLU A CA 1
ATOM 3006 C C . GLU A 1 380 ? -7.205 9.302 19.389 1.00 96.88 380 GLU A C 1
ATOM 3008 O O . GLU A 1 380 ? -7.752 10.408 19.421 1.00 96.88 380 GLU A O 1
ATOM 3013 N N . MET A 1 381 ? -6.764 8.693 20.487 1.00 95.94 381 MET A N 1
ATOM 3014 C CA . MET A 1 381 ? -6.889 9.296 21.809 1.00 95.94 381 MET A CA 1
ATOM 3015 C C . MET A 1 381 ? -5.535 9.453 22.500 1.00 95.94 381 MET A C 1
ATOM 3017 O O . MET A 1 381 ? -4.642 8.630 22.291 1.00 95.94 381 MET A O 1
ATOM 3021 N N . PRO A 1 382 ? -5.345 10.502 23.319 1.00 95.44 382 PRO A N 1
ATOM 3022 C CA . PRO A 1 382 ? -4.097 10.691 24.044 1.00 95.44 382 PRO A CA 1
ATOM 3023 C C . PRO A 1 382 ? -3.805 9.550 25.025 1.00 95.44 382 PRO A C 1
ATOM 3025 O O . PRO A 1 382 ? -4.709 9.038 25.681 1.00 95.44 382 PRO A O 1
ATOM 3028 N N . ASN A 1 383 ? -2.525 9.225 25.219 1.00 94.25 383 ASN A N 1
ATOM 3029 C CA . ASN A 1 383 ? -2.083 8.179 26.154 1.00 94.25 383 ASN A CA 1
ATOM 3030 C C . ASN A 1 383 ? -2.449 8.456 27.620 1.00 94.25 383 ASN A C 1
ATOM 3032 O O . ASN A 1 383 ? -2.466 7.538 28.440 1.00 94.25 383 ASN A O 1
ATOM 3036 N N . PHE A 1 384 ? -2.707 9.719 27.968 1.00 93.75 384 PHE A N 1
ATOM 3037 C CA . PHE A 1 384 ? -3.159 10.091 29.302 1.00 93.75 384 PHE A CA 1
ATOM 3038 C C . PHE A 1 384 ? -4.650 9.817 29.532 1.00 93.75 384 PHE A C 1
ATOM 3040 O O . PHE A 1 384 ? -5.071 9.825 30.681 1.00 93.75 384 PHE A O 1
ATOM 3047 N N . PHE A 1 385 ? -5.464 9.619 28.492 1.00 93.81 385 PHE A N 1
ATOM 3048 C CA . PHE A 1 385 ? -6.899 9.400 28.659 1.00 93.81 385 PHE A CA 1
ATOM 3049 C C . PHE A 1 385 ? -7.158 7.929 28.997 1.00 93.81 385 PHE A C 1
ATOM 3051 O O . PHE A 1 385 ? -6.814 7.035 28.220 1.00 93.81 385 PHE A O 1
ATOM 3058 N N . LEU A 1 386 ? -7.718 7.673 30.179 1.00 91.50 386 LEU A N 1
ATOM 3059 C CA . LEU A 1 386 ? -7.981 6.323 30.668 1.00 91.50 386 LEU A CA 1
ATOM 3060 C C . LEU A 1 386 ? -9.392 5.844 30.277 1.00 91.50 386 LEU A C 1
ATOM 3062 O O . LEU A 1 386 ? -10.287 6.669 30.081 1.00 91.50 386 LEU A O 1
ATOM 3066 N N . PRO A 1 387 ? -9.629 4.519 30.185 1.00 89.56 387 PRO A N 1
ATOM 3067 C CA . PRO A 1 387 ? -10.930 3.973 29.782 1.00 89.56 387 PRO A CA 1
ATOM 3068 C C . PRO A 1 387 ? -12.104 4.372 30.684 1.00 89.56 387 PRO A C 1
ATOM 3070 O O . PRO A 1 387 ? -13.245 4.374 30.233 1.00 89.56 387 PRO A O 1
ATOM 3073 N N . ASP A 1 388 ? -11.855 4.738 31.942 1.00 89.81 388 ASP A N 1
ATOM 3074 C CA . ASP A 1 388 ? -12.872 5.232 32.880 1.00 89.81 388 ASP A CA 1
ATOM 3075 C C . ASP A 1 388 ? -13.226 6.722 32.677 1.00 89.81 388 ASP A C 1
ATOM 3077 O O . ASP A 1 388 ? -14.168 7.228 33.289 1.00 89.81 388 ASP A O 1
ATOM 3081 N N . GLY A 1 389 ? -12.516 7.415 31.781 1.00 86.75 389 GLY A N 1
ATOM 3082 C CA . GLY A 1 389 ? -12.669 8.841 31.502 1.00 86.75 389 GLY A CA 1
ATOM 3083 C C . GLY A 1 389 ? -11.790 9.748 32.365 1.00 86.75 389 GLY A C 1
ATOM 3084 O O . GLY A 1 389 ? -11.896 10.968 32.252 1.00 86.75 389 GLY A O 1
ATOM 3085 N N . THR A 1 390 ? -10.927 9.186 33.217 1.00 89.12 390 THR A N 1
ATOM 3086 C CA . THR A 1 390 ? -9.970 9.960 34.017 1.00 89.12 390 THR A CA 1
ATOM 3087 C C . THR A 1 390 ? -8.686 10.267 33.241 1.00 89.12 390 THR A C 1
ATOM 3089 O O . THR A 1 390 ? -8.389 9.673 32.200 1.00 89.12 390 THR A O 1
ATOM 3092 N N . LEU A 1 391 ? -7.913 11.236 33.741 1.00 90.62 391 LEU A N 1
ATOM 3093 C CA . LEU A 1 391 ? -6.652 11.664 33.139 1.00 90.62 391 LEU A CA 1
ATOM 3094 C C . LEU A 1 391 ? -5.467 11.147 33.962 1.00 90.62 391 LEU A C 1
ATOM 3096 O O . LEU A 1 391 ? -5.354 11.417 35.157 1.00 90.62 391 LEU A O 1
ATOM 3100 N N . LYS A 1 392 ? -4.546 10.441 33.309 1.00 87.69 392 LYS A N 1
ATOM 3101 C CA . LYS A 1 392 ? -3.291 9.966 33.886 1.00 87.69 392 LYS A CA 1
ATOM 3102 C C . LYS A 1 392 ? -2.223 11.057 33.818 1.00 87.69 392 LYS A C 1
ATOM 3104 O O . LYS A 1 392 ? -1.693 11.360 32.746 1.00 87.69 392 LYS A O 1
ATOM 3109 N N . ALA A 1 393 ? -1.860 11.576 34.984 1.00 86.31 393 ALA A N 1
ATOM 3110 C CA . ALA A 1 393 ? -0.700 12.435 35.180 1.00 86.31 393 ALA A CA 1
ATOM 3111 C C . ALA A 1 393 ? 0.397 11.698 35.962 1.00 86.31 393 ALA A C 1
ATOM 3113 O O . ALA A 1 393 ? 0.116 10.790 36.749 1.00 86.31 393 ALA A O 1
ATOM 3114 N N . ASP A 1 394 ? 1.653 12.072 35.738 1.00 83.25 394 ASP A N 1
ATOM 3115 C CA . ASP A 1 394 ? 2.763 11.653 36.591 1.00 83.25 394 ASP A CA 1
ATOM 3116 C C . ASP A 1 394 ? 2.708 12.356 37.973 1.00 83.25 394 ASP A C 1
ATOM 3118 O O . ASP A 1 394 ? 1.889 13.259 38.174 1.00 83.25 394 ASP A O 1
ATOM 3122 N N . PRO A 1 395 ? 3.562 11.986 38.952 1.00 81.12 395 PRO A N 1
ATOM 3123 C CA . PRO A 1 395 ? 3.564 12.619 40.277 1.00 81.12 395 PRO A CA 1
ATOM 3124 C C . PRO A 1 395 ? 3.832 14.133 40.275 1.00 81.12 395 PRO A C 1
ATOM 3126 O O . PRO A 1 395 ? 3.586 14.791 41.283 1.00 81.12 395 PRO A O 1
ATOM 3129 N N . SER A 1 396 ? 4.345 14.687 39.171 1.00 82.50 396 SER A N 1
ATOM 3130 C CA . SER A 1 396 ? 4.562 16.124 38.982 1.00 82.50 396 SER A CA 1
ATOM 3131 C C . SER A 1 396 ? 3.388 16.835 38.296 1.00 82.50 396 SER A C 1
ATOM 3133 O O . SER A 1 396 ? 3.445 18.044 38.082 1.00 82.50 396 SER A O 1
ATOM 3135 N N . GLY A 1 397 ? 2.310 16.108 37.979 1.00 79.25 397 GLY A N 1
ATOM 3136 C CA . GLY A 1 397 ? 1.119 16.634 37.314 1.00 79.25 397 GLY A CA 1
ATOM 3137 C C . GLY A 1 397 ? 1.226 16.685 35.787 1.00 79.25 397 GLY A C 1
ATOM 3138 O O . GLY A 1 397 ? 0.350 17.256 35.137 1.00 79.25 397 GLY A O 1
ATOM 3139 N N . VAL A 1 398 ? 2.267 16.098 35.186 1.00 83.81 398 VAL A N 1
ATOM 3140 C CA . VAL A 1 398 ? 2.466 16.118 33.732 1.00 83.81 398 VAL A CA 1
ATOM 3141 C C . VAL A 1 398 ? 1.711 14.962 33.082 1.00 83.81 398 VAL A C 1
ATOM 3143 O O . VAL A 1 398 ? 1.875 13.797 33.444 1.00 83.81 398 VAL A O 1
ATOM 3146 N N . LEU A 1 399 ? 0.883 15.286 32.089 1.00 86.75 399 LEU A N 1
ATOM 3147 C CA . LEU A 1 399 ? 0.116 14.303 31.327 1.00 86.75 399 LEU A CA 1
ATOM 3148 C C . LEU A 1 399 ? 1.024 13.472 30.410 1.00 86.75 399 LEU A C 1
ATOM 3150 O O . LEU A 1 399 ? 1.929 13.997 29.753 1.00 86.75 399 LEU A O 1
ATOM 3154 N N . ALA A 1 400 ? 0.749 12.169 30.332 1.00 85.94 400 ALA A N 1
ATOM 3155 C CA . ALA A 1 400 ? 1.471 11.254 29.451 1.00 85.94 400 ALA A CA 1
ATOM 3156 C C . ALA A 1 400 ? 1.362 11.682 27.975 1.00 85.94 400 ALA A C 1
ATOM 3158 O O . ALA A 1 400 ? 0.270 11.883 27.449 1.00 85.94 400 ALA A O 1
ATOM 3159 N N . LYS A 1 401 ? 2.501 11.803 27.288 1.00 88.19 401 LYS A N 1
ATOM 3160 C CA . LYS A 1 401 ? 2.557 12.246 25.887 1.00 88.19 401 LYS A CA 1
ATOM 3161 C C . LYS A 1 401 ? 2.195 11.127 24.907 1.00 88.19 401 LYS A C 1
ATOM 3163 O O . LYS A 1 401 ? 2.334 9.942 25.208 1.00 88.19 401 LYS A O 1
ATOM 3168 N N . GLY A 1 402 ? 1.834 11.534 23.693 1.00 91.38 402 GLY A N 1
ATOM 3169 C CA . GLY A 1 402 ? 1.538 10.639 22.577 1.00 91.38 402 GLY A CA 1
ATOM 3170 C C . GLY A 1 402 ? 0.069 10.236 22.503 1.00 91.38 402 GLY A C 1
ATOM 3171 O O . GLY A 1 402 ? -0.733 10.577 23.374 1.00 91.38 402 GLY A O 1
ATOM 3172 N N . TYR A 1 403 ? -0.253 9.516 21.437 1.00 94.69 403 TYR A N 1
ATOM 3173 C CA . TYR A 1 403 ? -1.593 9.048 21.114 1.00 94.69 403 TYR A CA 1
ATOM 3174 C C . TYR A 1 403 ? -1.570 7.542 20.879 1.00 94.69 403 TYR A C 1
ATOM 3176 O O . TYR A 1 403 ? -0.539 6.985 20.491 1.00 94.69 403 TYR A O 1
ATOM 3184 N N . LYS A 1 404 ? -2.720 6.912 21.087 1.00 94.31 404 LYS A N 1
ATOM 3185 C CA . LYS A 1 404 ? -2.979 5.513 20.763 1.00 94.31 404 LYS A CA 1
ATOM 3186 C C . LYS A 1 404 ? -4.309 5.365 20.031 1.00 94.31 404 LYS A C 1
ATOM 3188 O O . LYS A 1 404 ? -5.140 6.280 20.026 1.00 94.31 404 LYS A O 1
ATOM 3193 N N . ALA A 1 405 ? -4.494 4.211 19.399 1.00 95.56 405 ALA A N 1
ATOM 3194 C CA . ALA A 1 405 ? -5.775 3.844 18.821 1.00 95.56 405 ALA A CA 1
ATOM 3195 C C . ALA A 1 405 ? -6.861 3.774 19.909 1.00 95.56 405 ALA A C 1
ATOM 3197 O O . ALA A 1 405 ? -6.572 3.546 21.084 1.00 95.56 405 ALA A O 1
ATOM 3198 N N . ILE A 1 406 ? -8.106 4.010 19.499 1.00 97.44 406 ILE A N 1
ATOM 3199 C CA . ILE A 1 406 ? -9.284 3.751 20.327 1.00 97.44 406 ILE A CA 1
ATOM 3200 C C . ILE A 1 406 ? -9.684 2.310 20.027 1.00 97.44 406 ILE A C 1
ATOM 3202 O O . ILE A 1 406 ? -10.043 1.995 18.891 1.00 97.44 406 ILE A O 1
ATOM 3206 N N . GLU A 1 407 ? -9.554 1.443 21.021 1.00 95.31 407 GLU A N 1
ATOM 3207 C CA . GLU A 1 407 ? -9.559 -0.011 20.840 1.00 95.31 407 GLU A CA 1
ATOM 3208 C C . GLU A 1 407 ? -10.761 -0.677 21.512 1.00 95.31 407 GLU A C 1
ATOM 3210 O O . GLU A 1 407 ? -11.249 -1.706 21.038 1.00 95.31 407 GLU A O 1
ATOM 3215 N N . HIS A 1 408 ? -11.274 -0.053 22.574 1.00 96.25 408 HIS A N 1
ATOM 3216 C CA . HIS A 1 408 ? -12.355 -0.590 23.393 1.00 96.25 408 HIS A CA 1
ATOM 3217 C C . HIS A 1 408 ? -13.571 0.333 23.442 1.00 96.25 408 HIS A C 1
ATOM 3219 O O . HIS A 1 408 ? -13.462 1.564 23.434 1.00 96.25 408 HIS A O 1
ATOM 3225 N N . LEU A 1 409 ? -14.759 -0.261 23.548 1.00 96.38 409 LEU A N 1
ATOM 3226 C CA . LEU A 1 409 ? -16.023 0.466 23.587 1.00 96.38 409 LEU A CA 1
ATOM 3227 C C . LEU A 1 409 ? -16.113 1.345 24.837 1.00 96.38 409 LEU A C 1
ATOM 3229 O O . LEU A 1 409 ? -16.642 2.448 24.770 1.00 96.38 409 LEU A O 1
ATOM 3233 N N . THR A 1 410 ? -15.514 0.916 25.949 1.00 96.38 410 THR A N 1
ATOM 3234 C CA . THR A 1 410 ? -15.406 1.716 27.180 1.00 96.38 410 THR A CA 1
ATOM 3235 C C . THR A 1 410 ? -14.629 3.018 26.963 1.00 96.38 410 THR A C 1
ATOM 3237 O O . THR A 1 410 ? -15.056 4.074 27.430 1.00 96.38 410 THR A O 1
ATOM 3240 N N . GLU A 1 411 ? -13.530 2.976 26.201 1.00 97.31 411 GLU A N 1
ATOM 3241 C CA . GLU A 1 411 ? -12.763 4.164 25.810 1.00 97.31 411 GLU A CA 1
ATOM 3242 C C . GLU A 1 411 ? -13.613 5.083 24.927 1.00 97.31 411 GLU A C 1
ATOM 3244 O O . GLU A 1 411 ? -13.698 6.287 25.178 1.00 97.31 411 GLU A O 1
ATOM 3249 N N . TRP A 1 412 ? -14.296 4.507 23.932 1.00 97.81 412 TRP A N 1
ATOM 3250 C CA . TRP A 1 412 ? -15.191 5.235 23.033 1.00 97.81 412 TRP A CA 1
ATOM 3251 C C . TRP A 1 412 ? -16.334 5.937 23.787 1.00 97.81 412 TRP A C 1
ATOM 3253 O O . TRP A 1 412 ? -16.585 7.125 23.571 1.00 97.81 412 TRP A O 1
ATOM 3263 N N . GLU A 1 413 ? -16.990 5.245 24.720 1.00 97.25 413 GLU A N 1
ATOM 3264 C CA . GLU A 1 413 ? -18.061 5.792 25.558 1.00 97.25 413 GLU A CA 1
ATOM 3265 C C . GLU A 1 413 ? -17.554 6.886 26.500 1.00 97.25 413 GLU A C 1
ATOM 3267 O O . GLU A 1 413 ? -18.222 7.906 26.684 1.00 97.25 413 GLU A O 1
ATOM 3272 N N . SER A 1 414 ? -16.375 6.697 27.097 1.00 96.31 414 SER A N 1
ATOM 3273 C CA . SER A 1 414 ? -15.749 7.695 27.967 1.00 96.31 414 SER A CA 1
ATOM 3274 C C . SER A 1 414 ? -15.375 8.960 27.200 1.00 96.31 414 SER A C 1
ATOM 3276 O O . SER A 1 414 ? -15.653 10.060 27.677 1.00 96.31 414 SER A O 1
ATOM 3278 N N . LEU A 1 415 ? -14.842 8.831 25.982 1.00 96.44 415 LEU A N 1
ATOM 3279 C CA . LEU A 1 415 ? -14.597 9.964 25.085 1.00 96.44 415 LEU A CA 1
ATOM 3280 C C . LEU A 1 415 ? -15.901 10.659 24.694 1.00 96.44 415 LEU A C 1
ATOM 3282 O O . LEU A 1 415 ? -15.972 11.888 24.692 1.00 96.44 415 LEU A O 1
ATOM 3286 N N . GLN A 1 416 ? -16.956 9.897 24.402 1.00 95.06 416 GLN A N 1
ATOM 3287 C CA . GLN A 1 416 ? -18.259 10.471 24.097 1.00 95.06 416 GLN A CA 1
ATOM 3288 C C . GLN A 1 416 ? -18.801 11.289 25.279 1.00 95.06 416 GLN A C 1
ATOM 3290 O O . GLN A 1 416 ? -19.167 12.451 25.092 1.00 95.06 416 GLN A O 1
ATOM 3295 N N . ARG A 1 417 ? -18.794 10.711 26.489 1.00 94.06 417 ARG A N 1
ATOM 3296 C CA . ARG A 1 417 ? -19.208 11.381 27.732 1.00 94.06 417 ARG A CA 1
ATOM 3297 C C . ARG A 1 417 ? -18.384 12.639 27.998 1.00 94.06 417 ARG A C 1
ATOM 3299 O O . ARG A 1 417 ? -18.956 13.672 28.336 1.00 94.06 417 ARG A O 1
ATOM 3306 N N . PHE A 1 418 ? -17.069 12.576 27.788 1.00 91.19 418 PHE A N 1
ATOM 3307 C CA . PHE A 1 418 ? -16.182 13.730 27.912 1.00 91.19 418 PHE A CA 1
ATOM 3308 C C . PHE A 1 418 ? -16.601 14.861 26.959 1.00 91.19 418 PHE A C 1
ATOM 3310 O O . PHE A 1 418 ? -16.793 15.997 27.386 1.00 91.19 418 PHE A O 1
ATOM 3317 N N . LEU A 1 419 ? -16.840 14.558 25.678 1.00 89.94 419 LEU A N 1
ATOM 3318 C CA . LEU A 1 419 ? -17.310 15.559 24.712 1.00 89.94 419 LEU A CA 1
ATOM 3319 C C . LEU A 1 419 ? -18.712 16.102 25.038 1.00 89.94 419 LEU A C 1
ATOM 3321 O O . LEU A 1 419 ? -19.009 17.239 24.677 1.00 89.94 419 LEU A O 1
ATOM 3325 N N . ASP A 1 420 ? -19.596 15.301 25.639 1.00 87.75 420 ASP A N 1
ATOM 3326 C CA . ASP A 1 420 ? -20.925 15.745 26.086 1.00 87.75 420 ASP A CA 1
ATOM 3327 C C . ASP A 1 420 ? -20.813 16.765 27.231 1.00 87.75 420 ASP A C 1
ATOM 3329 O O . ASP A 1 420 ? -21.462 17.809 27.186 1.00 87.75 420 ASP A O 1
ATOM 3333 N N . GLN A 1 421 ? -19.936 16.517 28.208 1.00 84.50 421 GLN A N 1
ATOM 3334 C CA . GLN A 1 421 ? -19.710 17.416 29.348 1.00 84.50 421 GLN A CA 1
ATOM 3335 C C . GLN A 1 421 ? -19.166 18.784 28.919 1.00 84.50 421 GLN A C 1
ATOM 3337 O O . GLN A 1 421 ? -19.601 19.808 29.438 1.00 84.50 421 GLN A O 1
ATOM 3342 N N . GLN A 1 422 ? -18.275 18.812 27.926 1.00 77.31 422 GLN A N 1
ATOM 3343 C CA . GLN A 1 422 ? -17.681 20.052 27.413 1.00 77.31 422 GLN A CA 1
ATOM 3344 C C . GLN A 1 422 ? -18.635 20.870 26.516 1.00 77.31 422 GLN A C 1
ATOM 3346 O O . GLN A 1 422 ? -18.358 22.031 26.229 1.00 77.31 422 GLN A O 1
ATOM 3351 N N . ASN A 1 423 ? -19.755 20.285 26.064 1.00 67.69 423 ASN A N 1
ATOM 3352 C CA . ASN A 1 423 ? -20.790 20.961 25.265 1.00 67.69 423 ASN A CA 1
ATOM 3353 C C . ASN A 1 423 ? -22.020 21.396 26.093 1.00 67.69 423 ASN A C 1
ATOM 3355 O O . ASN A 1 423 ? -22.985 21.909 25.521 1.00 67.69 423 ASN A O 1
ATOM 3359 N N . GLY A 1 424 ? -22.028 21.177 27.414 1.00 52.12 424 GLY A N 1
ATOM 3360 C CA . GLY A 1 424 ? -23.104 21.646 28.293 1.00 52.12 424 GLY A CA 1
ATOM 3361 C C . GLY A 1 424 ? -23.191 23.182 28.331 1.00 52.12 424 GLY A C 1
ATOM 3362 O O . GLY A 1 424 ? -22.177 23.850 28.119 1.00 52.12 424 GLY A O 1
ATOM 3363 N N . PRO A 1 425 ? -24.377 23.780 28.586 1.00 37.66 425 PRO A N 1
ATOM 3364 C CA . PRO A 1 425 ? -24.481 25.228 28.746 1.00 37.66 425 PRO A CA 1
ATOM 3365 C C . PRO A 1 425 ? -23.527 25.681 29.860 1.00 37.66 425 PRO A C 1
ATOM 3367 O O . PRO A 1 425 ? -23.389 24.949 30.846 1.00 37.66 425 PRO A O 1
ATOM 3370 N N . PRO A 1 426 ? -22.882 26.860 29.740 1.00 38.06 426 PRO A N 1
ATOM 3371 C CA . PRO A 1 426 ? -22.037 27.373 30.807 1.00 38.06 426 PRO A CA 1
ATOM 3372 C C . PRO A 1 426 ? -22.882 27.383 32.073 1.00 38.06 426 PRO A C 1
ATOM 3374 O O . PRO A 1 426 ? -23.959 27.986 32.090 1.00 38.06 426 PRO A O 1
ATOM 3377 N N . THR A 1 427 ? -22.433 26.658 33.097 1.00 36.12 427 THR A N 1
ATOM 3378 C CA . THR A 1 427 ? -23.018 26.713 34.432 1.00 36.12 427 THR A CA 1
ATOM 3379 C C . THR A 1 427 ? -23.197 28.181 34.769 1.00 36.12 427 THR A C 1
ATOM 3381 O O . THR A 1 427 ? -22.219 28.918 34.904 1.00 36.12 427 THR A O 1
ATOM 3384 N N . GLN A 1 428 ? -24.455 28.624 34.820 1.00 33.22 428 GLN A N 1
ATOM 3385 C CA . GLN A 1 428 ? -24.789 29.912 35.390 1.00 33.22 428 GLN A CA 1
ATOM 3386 C C . GLN A 1 428 ? -24.211 29.876 36.796 1.00 33.22 428 GLN A C 1
ATOM 3388 O O . GLN A 1 428 ? -24.649 29.074 37.619 1.00 33.22 428 GLN A O 1
ATOM 3393 N N . ASN A 1 429 ? -23.182 30.688 37.031 1.00 31.69 429 ASN A N 1
ATOM 3394 C CA . ASN A 1 429 ? -22.693 30.970 38.367 1.00 31.69 429 ASN A CA 1
ATOM 3395 C C . ASN A 1 429 ? -23.891 31.465 39.179 1.00 31.69 429 ASN A C 1
ATOM 3397 O O . ASN A 1 429 ? -24.322 32.610 39.044 1.00 31.69 429 ASN A O 1
ATOM 3401 N N . THR A 1 430 ? -24.471 30.577 39.975 1.00 36.19 430 THR A N 1
ATOM 3402 C CA . THR A 1 430 ? -25.414 30.944 41.017 1.00 36.19 430 THR A CA 1
ATOM 3403 C C . THR A 1 430 ? -24.614 31.533 42.169 1.00 36.19 430 THR A C 1
ATOM 3405 O O . THR A 1 430 ? -24.040 30.782 42.950 1.00 36.19 430 THR A O 1
ATOM 3408 N N . HIS A 1 431 ? -24.647 32.868 42.197 1.00 34.53 431 HIS A N 1
ATOM 3409 C CA . HIS A 1 431 ? -24.448 33.808 43.308 1.00 34.53 431 HIS A CA 1
ATOM 3410 C C . HIS A 1 431 ? -23.090 33.898 44.006 1.00 34.53 431 HIS A C 1
ATOM 3412 O O . HIS A 1 431 ? -22.664 32.932 44.670 1.00 34.53 431 HIS A O 1
#